Protein 4LGT (pdb70)

Secondary structure (DSSP, 8-state):
--EEHHHHHHHTTS--HHHHHHHHHTT-EEETTEE--TT-EE---TT--EEETTEE-----STTS---EEEEEPPTT-BS-S--TT---BTTTTSPP-SSS--EESS---TT--EEEEES-HHHHHHHHSGGG---EEEEEEEES---HHHHHHHHH-EEETTEEE--SEEEEEEEETTEEEEEEEESS--TTHHHHHHHHTT-EEEEEEEEEETTEEPPTTPPTT-EEE--HHHHHHHHHHTTPPPP--/--EEHHHHHHHTTSS-HHHHHHHHHTT-EEETTEEP-TT-EE---TT--EEETTEEE--------EEEEEPPTT-B-SS--TT---BSSSS----SS---EESS---TT--EEEEES-HHHHHHHHSGGG---EEEEEEEES---HHHHHHHHH-EEETTEEE--SEEEEEE--SSEEEEEEEESS--TTHHHHHHHHTT-EEEEEEEEEETTEEPPSSPPTT-EEE--HHHHHHHHHHTTPPP--

Structure (mmCIF, N/CA/C/O backbone):
data_4LGT
#
_entry.id   4LGT
#
_cell.length_a   80.940
_cell.length_b   42.200
_cell.length_c   169.430
_cell.angle_alpha   90.00
_cell.angle_beta   102.61
_cell.angle_gamma   90.00
#
_symmetry.space_group_name_H-M   'C 1 2 1'
#
loop_
_entity.id
_entity.type
_entity.pdbx_description
1 polymer 'Ribosomal large subunit pseudouridine synthase B'
2 polymer 'stem-loop of 23S rRNA'
3 water water
#
loop_
_atom_site.group_PDB
_atom_site.id
_atom_site.type_symbol
_atom_site.label_atom_id
_atom_site.label_alt_id
_atom_site.label_comp_id
_atom_site.label_asym_id
_atom_site.label_entity_id
_atom_site.label_seq_id
_atom_site.pdbx_PDB_ins_code
_atom_site.Cartn_x
_atom_site.Cartn_y
_atom_site.Cartn_z
_atom_site.occupancy
_atom_site.B_iso_or_equiv
_atom_site.auth_seq_id
_atom_site.auth_comp_id
_atom_site.auth_asym_id
_atom_site.auth_atom_id
_atom_site.pdbx_PDB_model_num
ATOM 1 N N . MET A 1 5 ? 17.126 -27.440 66.237 1.00 40.36 1 MET A N 1
ATOM 2 C CA . MET A 1 5 ? 15.892 -28.266 66.197 1.00 37.39 1 MET A CA 1
ATOM 3 C C . MET A 1 5 ? 15.185 -28.131 67.535 1.00 30.67 1 MET A C 1
ATOM 4 O O . MET A 1 5 ? 15.331 -28.964 68.420 1.00 34.35 1 MET A O 1
ATOM 8 N N . SER A 1 6 ? 14.422 -27.060 67.676 1.00 23.54 2 SER A N 1
ATOM 9 C CA . SER A 1 6 ? 13.856 -26.683 68.952 1.00 15.08 2 SER A CA 1
ATOM 10 C C . SER A 1 6 ? 12.642 -25.845 68.649 1.00 11.24 2 SER A C 1
ATOM 11 O O . SER A 1 6 ? 12.437 -25.406 67.509 1.00 11.93 2 SER A O 1
ATOM 19 N N . GLU A 1 7 ? 11.852 -25.614 69.680 1.00 10.02 3 GLU A N 1
ATOM 20 C CA . GLU A 1 7 ? 10.613 -24.868 69.581 1.00 8.83 3 GLU A CA 1
ATOM 21 C C . GLU A 1 7 ? 10.469 -23.925 70.752 1.00 8.24 3 GLU A C 1
ATOM 22 O O . GLU A 1 7 ? 10.864 -24.245 71.879 1.00 9.53 3 GLU A O 1
ATOM 34 N N . LYS A 1 8 ? 9.819 -22.794 70.514 1.00 8.49 4 LYS A N 1
ATOM 35 C CA . LYS A 1 8 ? 9.484 -21.892 71.603 1.00 9.34 4 LYS A CA 1
ATOM 36 C C . LYS A 1 8 ? 8.681 -22.660 72.659 1.00 7.31 4 LYS A C 1
ATOM 37 O O . LYS A 1 8 ? 7.764 -23.427 72.357 1.00 7.32 4 LYS A O 1
ATOM 56 N N . LEU A 1 9 ? 8.998 -22.406 73.928 1.00 6.97 5 LEU A N 1
ATOM 57 C CA . LEU A 1 9 ? 8.358 -23.075 75.046 1.00 8.53 5 LEU A CA 1
ATOM 58 C C . LEU A 1 9 ? 6.839 -22.960 75.018 1.00 8.22 5 LEU A C 1
ATOM 59 O O . LEU A 1 9 ? 6.133 -23.935 75.284 1.00 8.10 5 LEU A O 1
ATOM 75 N N . GLN A 1 10 ? 6.332 -21.790 74.635 1.00 6.53 6 GLN A N 1
ATOM 76 C CA . GLN A 1 10 ? 4.899 -21.593 74.651 1.00 6.29 6 GLN A CA 1
ATOM 77 C C . GLN A 1 10 ? 4.192 -22.398 73.570 1.00 8.20 6 GLN A C 1
ATOM 78 O O . GLN A 1 10 ? 3.027 -22.789 73.754 1.00 7.61 6 GLN A O 1
ATOM 92 N N . LYS A 1 11 ? 4.876 -22.650 72.463 1.00 7.90 7 LYS A N 1
ATOM 93 C CA . LYS A 1 11 ? 4.318 -23.526 71.427 1.00 8.01 7 LYS A CA 1
ATOM 94 C C . LYS A 1 11 ? 4.113 -24.929 71.961 1.00 6.76 7 LYS A C 1
ATOM 95 O O . LYS A 1 11 ? 3.067 -25.546 71.740 1.00 6.57 7 LYS A O 1
ATOM 114 N N . VAL A 1 12 ? 5.143 -25.454 72.614 1.00 6.30 8 VAL A N 1
ATOM 115 C CA . VAL A 1 12 ? 5.102 -26.806 73.170 1.00 7.62 8 VAL A CA 1
ATOM 116 C C . VAL A 1 12 ? 4.010 -26.976 74.225 1.00 6.58 8 VAL A C 1
ATOM 117 O O . VAL A 1 12 ? 3.291 -27.980 74.254 1.00 7.27 8 VAL A O 1
ATOM 130 N N . LEU A 1 13 ? 3.909 -26.003 75.123 1.00 6.24 9 LEU A N 1
ATOM 131 C CA . LEU A 1 13 ? 2.951 -26.107 76.222 1.00 6.63 9 LEU A CA 1
ATOM 132 C C . LEU A 1 13 ? 1.529 -25.892 75.736 1.00 7.29 9 LEU A C 1
ATOM 133 O O . LEU A 1 13 ? 0.606 -26.494 76.277 1.00 7.70 9 LEU A O 1
ATOM 149 N N . ALA A 1 14 ? 1.363 -25.093 74.682 1.00 5.93 10 ALA A N 1
ATOM 150 C CA . ALA A 1 14 ? 0.004 -24.882 74.135 1.00 6.36 10 ALA A CA 1
ATOM 151 C C . ALA A 1 14 ? -0.451 -26.182 73.475 1.00 7.39 10 ALA A C 1
ATOM 152 O O . ALA A 1 14 ? -1.595 -26.597 73.620 1.00 7.56 10 ALA A O 1
ATOM 159 N N . ARG A 1 15 ? 0.449 -26.833 72.762 1.00 7.98 11 ARG A N 1
ATOM 160 C CA . ARG A 1 15 ? 0.166 -28.107 72.119 1.00 8.19 11 ARG A CA 1
ATOM 161 C C . ARG A 1 15 ? -0.271 -29.176 73.124 1.00 7.99 11 ARG A C 1
ATOM 162 O O . ARG A 1 15 ? -1.134 -30.023 72.813 1.00 10.24 11 ARG A O 1
ATOM 183 N N . ALA A 1 16 ? 0.285 -29.099 74.337 1.00 8.62 12 ALA A N 1
ATOM 184 C CA . ALA A 1 16 ? 0.008 -30.026 75.424 1.00 10.44 12 ALA A CA 1
ATOM 185 C C . ALA A 1 16 ? -1.291 -29.740 76.151 1.00 11.04 12 ALA A C 1
ATOM 186 O O . ALA A 1 16 ? -1.659 -30.447 77.096 1.00 12.80 12 ALA A O 1
ATOM 193 N N . GLY A 1 17 ? -1.993 -28.695 75.719 1.00 10.34 13 GLY A N 1
ATOM 194 C CA . GLY A 1 17 ? -3.275 -28.358 76.299 1.00 10.26 13 GLY A CA 1
ATOM 195 C C . GLY A 1 17 ? -3.261 -27.479 77.541 1.00 8.60 13 GLY A C 1
ATOM 196 O O . GLY A 1 17 ? -4.253 -27.454 78.251 1.00 12.27 13 GLY A O 1
ATOM 200 N N . HIS A 1 18 ? -2.216 -26.691 77.737 1.00 7.13 14 HIS A N 1
ATOM 201 C CA . HIS A 1 18 ? -2.081 -25.843 78.912 1.00 7.64 14 HIS A CA 1
ATOM 202 C C . HIS A 1 18 ? -2.261 -24.367 78.679 1.00 10.09 14 HIS A C 1
ATOM 203 O O . HIS A 1 18 ? -1.796 -23.557 79.479 1.00 12.82 14 HIS A O 1
ATOM 218 N N . GLY A 1 19 ? -2.978 -24.015 77.625 1.00 8.99 15 GLY A N 1
ATOM 219 C CA . GLY A 1 19 ? -3.342 -22.643 77.367 1.00 8.74 15 GLY A CA 1
ATOM 220 C C . GLY A 1 19 ? -2.984 -22.234 75.957 1.00 7.12 15 GLY A C 1
ATOM 221 O O . GLY A 1 19 ? -2.420 -23.015 75.207 1.00 9.44 15 GLY A O 1
ATOM 225 N N . SER A 1 20 ? -3.303 -21.009 75.581 1.00 8.01 16 SER A N 1
ATOM 226 C CA . SER A 1 20 ? -2.853 -20.505 74.284 1.00 6.78 16 SER A CA 1
ATOM 227 C C . SER A 1 20 ? -1.376 -20.122 74.371 1.00 8.50 16 SER A C 1
ATOM 228 O O . SER A 1 20 ? -0.826 -19.986 75.455 1.00 7.43 16 SER A O 1
ATOM 236 N N . ARG A 1 21 ? -0.749 -19.927 73.235 1.00 6.31 17 ARG A N 1
ATOM 237 C CA . ARG A 1 21 ? 0.649 -19.514 73.212 1.00 5.80 17 ARG A CA 1
ATOM 238 C C . ARG A 1 21 ? 0.866 -18.262 73.996 1.00 8.23 17 ARG A C 1
ATOM 239 O O . ARG A 1 21 ? 1.769 -18.181 74.806 1.00 8.60 17 ARG A O 1
ATOM 260 N N . ARG A 1 22 ? 0.067 -17.255 73.725 1.00 6.26 18 ARG A N 1
ATOM 261 C CA . ARG A 1 22 ? 0.281 -15.970 74.355 1.00 6.73 18 ARG A CA 1
ATOM 262 C C . ARG A 1 22 ? -0.109 -15.982 75.822 1.00 7.81 18 ARG A C 1
ATOM 263 O O . ARG A 1 22 ? 0.484 -15.283 76.627 1.00 8.79 18 ARG A O 1
ATOM 284 N N . GLU A 1 23 ? -1.131 -16.742 76.173 1.00 8.09 19 GLU A N 1
ATOM 285 C CA . GLU A 1 23 ? -1.432 -16.951 77.577 1.00 7.37 19 GLU A CA 1
ATOM 286 C C . GLU A 1 23 ? -0.226 -17.577 78.287 1.00 8.18 19 GLU A C 1
ATOM 287 O O . GLU A 1 23 ? 0.155 -17.159 79.375 1.00 9.26 19 GLU A O 1
ATOM 299 N N . ILE A 1 24 ? 0.390 -18.567 77.662 1.00 8.79 20 ILE A N 1
ATOM 300 C CA . ILE A 1 24 ? 1.513 -19.244 78.275 1.00 7.72 20 ILE A CA 1
ATOM 301 C C . ILE A 1 24 ? 2.698 -18.305 78.388 1.00 8.44 20 ILE A C 1
ATOM 302 O O . ILE A 1 24 ? 3.408 -18.344 79.399 1.00 9.04 20 ILE A O 1
ATOM 318 N N . GLU A 1 25 ? 2.866 -17.411 77.416 1.00 8.68 21 GLU A N 1
ATOM 319 C CA . GLU A 1 25 ? 3.929 -16.432 77.511 1.00 6.84 21 GLU A CA 1
ATOM 320 C C . GLU A 1 25 ? 3.761 -15.634 78.794 1.00 8.72 21 GLU A C 1
ATOM 321 O O . GLU A 1 25 ? 4.764 -15.283 79.438 1.00 8.54 21 GLU A O 1
ATOM 333 N N . SER A 1 26 ? 2.524 -15.291 79.156 1.00 8.85 22 SER A N 1
ATOM 334 C CA . SER A 1 26 ? 2.354 -14.553 80.402 1.00 8.15 22 SER A CA 1
ATOM 335 C C . SER A 1 26 ? 2.838 -15.325 81.632 1.00 8.57 22 SER A C 1
ATOM 336 O O . SER A 1 26 ? 3.371 -14.747 82.595 1.00 9.10 22 SER A O 1
ATOM 344 N N . ILE A 1 27 ? 2.632 -16.626 81.619 1.00 7.62 23 ILE A N 1
ATOM 345 C CA . ILE A 1 27 ? 3.005 -17.484 82.719 1.00 7.29 23 ILE A CA 1
ATOM 346 C C . ILE A 1 27 ? 4.538 -17.616 82.763 1.00 7.29 23 ILE A C 1
ATOM 347 O O . ILE A 1 27 ? 5.151 -17.593 83.843 1.00 7.82 23 ILE A O 1
ATOM 363 N N . ILE A 1 28 ? 5.160 -17.738 81.599 1.00 6.47 24 ILE A N 1
ATOM 364 C CA . ILE A 1 28 ? 6.611 -17.740 81.510 1.00 6.96 24 ILE A CA 1
ATOM 365 C C . ILE A 1 28 ? 7.180 -16.419 82.038 1.00 8.97 24 ILE A C 1
ATOM 366 O O . ILE A 1 28 ? 8.149 -16.417 82.786 1.00 9.41 24 ILE A O 1
ATOM 382 N N . GLU A 1 29 ? 6.581 -15.313 81.627 1.00 9.62 25 GLU A N 1
ATOM 383 C CA . GLU A 1 29 ? 7.081 -13.995 82.006 1.00 10.97 25 GLU A CA 1
ATOM 384 C C . GLU A 1 29 ? 7.023 -13.808 83.512 1.00 11.75 25 GLU A C 1
ATOM 385 O O . GLU A 1 29 ? 7.826 -13.062 84.071 1.00 15.48 25 GLU A O 1
ATOM 397 N N . ALA A 1 30 ? 6.102 -14.512 84.169 1.00 9.84 26 ALA A N 1
ATOM 398 C CA . ALA A 1 30 ? 5.925 -14.442 85.623 1.00 9.26 26 ALA A CA 1
ATOM 399 C C . ALA A 1 30 ? 6.813 -15.406 86.389 1.00 11.76 26 ALA A C 1
ATOM 400 O O . ALA A 1 30 ? 6.694 -15.519 87.625 1.00 11.31 26 ALA A O 1
ATOM 407 N N . GLY A 1 31 ? 7.735 -16.053 85.690 1.00 9.81 27 GLY A N 1
ATOM 408 C CA . GLY A 1 31 ? 8.703 -16.918 86.352 1.00 10.76 27 GLY A CA 1
ATOM 409 C C . GLY A 1 31 ? 8.126 -18.225 86.864 1.00 9.89 27 GLY A C 1
ATOM 410 O O . GLY A 1 31 ? 8.676 -18.857 87.764 1.00 11.55 27 GLY A O 1
ATOM 414 N N . ARG A 1 32 ? 7.017 -18.664 86.288 1.00 8.85 28 ARG A N 1
ATOM 415 C CA . ARG A 1 32 ? 6.336 -19.866 86.749 1.00 8.58 28 ARG A CA 1
ATOM 416 C C . ARG A 1 32 ? 6.667 -21.137 86.013 1.00 8.95 28 ARG A C 1
ATOM 417 O O . ARG A 1 32 ? 6.169 -22.196 86.380 1.00 10.15 28 ARG A O 1
ATOM 438 N N . VAL A 1 33 ? 7.491 -21.050 84.981 1.00 8.41 29 VAL A N 1
ATOM 439 C CA . VAL A 1 33 ? 7.740 -22.204 84.143 1.00 7.81 29 VAL A CA 1
ATOM 440 C C . VAL A 1 33 ? 9.208 -22.541 84.208 1.00 7.63 29 VAL A C 1
ATOM 441 O O . VAL A 1 33 ? 10.047 -21.641 84.127 1.00 8.44 29 VAL A O 1
ATOM 454 N N . SER A 1 34 ? 9.516 -23.815 84.412 1.00 8.54 30 SER A N 1
ATOM 455 C CA . SER A 1 34 ? 10.906 -24.254 84.439 1.00 9.21 30 SER A CA 1
ATOM 456 C C . SER A 1 34 ? 11.172 -25.363 83.446 1.00 8.84 30 SER A C 1
ATOM 457 O O . SER A 1 34 ? 10.272 -26.115 83.068 1.00 8.39 30 SER A O 1
ATOM 465 N N . VAL A 1 35 ? 12.439 -25.480 83.058 1.00 8.82 31 VAL A N 1
ATOM 466 C CA . VAL A 1 35 ? 12.910 -26.559 82.216 1.00 8.87 31 VAL A CA 1
ATOM 467 C C . VAL A 1 35 ? 14.094 -27.176 82.920 1.00 9.25 31 VAL A C 1
ATOM 468 O O . VAL A 1 35 ? 15.049 -26.480 83.253 1.00 11.07 31 VAL A O 1
ATOM 481 N N . ASP A 1 36 ? 14.025 -28.471 83.176 1.00 11.04 32 ASP A N 1
ATOM 482 C CA A ASP A 1 36 ? 15.095 -29.166 83.896 0.65 13.32 32 ASP A CA 1
ATOM 483 C CA B ASP A 1 36 ? 15.117 -29.152 83.896 0.35 11.38 32 ASP A CA 1
ATOM 484 C C . ASP A 1 36 ? 15.463 -28.431 85.202 1.00 11.82 32 ASP A C 1
ATOM 485 O O . ASP A 1 36 ? 16.624 -28.348 85.600 1.00 13.95 32 ASP A O 1
ATOM 500 N N . GLY A 1 37 ? 14.445 -27.894 85.860 1.00 10.55 33 GLY A N 1
ATOM 501 C CA . GLY A 1 37 ? 14.596 -27.312 87.181 1.00 10.18 33 GLY A CA 1
ATOM 502 C C . GLY A 1 37 ? 15.079 -25.881 87.190 1.00 10.11 33 GLY A C 1
ATOM 503 O O . GLY A 1 37 ? 15.275 -25.306 88.249 1.00 13.90 33 GLY A O 1
ATOM 507 N N . LYS A 1 38 ? 15.242 -25.294 86.009 1.00 9.62 34 LYS A N 1
ATOM 508 C CA . LYS A 1 38 ? 15.701 -23.922 85.886 1.00 11.63 34 LYS A CA 1
ATOM 509 C C . LYS A 1 38 ? 14.582 -23.064 85.298 1.00 9.51 34 LYS A C 1
ATOM 510 O O . LYS A 1 38 ? 13.984 -23.415 84.288 1.00 10.89 34 LYS A O 1
ATOM 529 N N . ILE A 1 39 ? 14.323 -21.938 85.920 1.00 9.51 35 ILE A N 1
ATOM 530 C CA . ILE A 1 39 ? 13.274 -21.030 85.465 1.00 9.60 35 ILE A CA 1
ATOM 531 C C . ILE A 1 39 ? 13.574 -20.558 84.060 1.00 10.09 35 ILE A C 1
ATOM 532 O O . ILE A 1 39 ? 14.655 -20.047 83.776 1.00 13.10 35 ILE A O 1
ATOM 548 N N . ALA A 1 40 ? 12.608 -20.730 83.175 1.00 9.41 36 ALA A N 1
ATOM 549 C CA . ALA A 1 40 ? 12.689 -20.307 81.786 1.00 9.65 36 ALA A CA 1
ATOM 550 C C . ALA A 1 40 ? 12.338 -18.835 81.683 1.00 11.03 36 ALA A C 1
ATOM 551 O O . ALA A 1 40 ? 11.577 -18.292 82.502 1.00 11.27 36 ALA A O 1
ATOM 558 N N . LYS A 1 41 ? 12.872 -18.205 80.653 1.00 9.99 37 LYS A N 1
ATOM 559 C CA . LYS A 1 41 ? 12.545 -16.822 80.353 1.00 10.29 37 LYS A CA 1
ATOM 560 C C . LYS A 1 41 ? 11.816 -16.739 79.017 1.00 10.93 37 LYS A C 1
ATOM 561 O O . LYS A 1 41 ? 11.913 -17.626 78.195 1.00 11.35 37 LYS A O 1
ATOM 580 N N . LEU A 1 42 ? 11.125 -15.635 78.805 1.00 10.59 38 LEU A N 1
ATOM 581 C CA . LEU A 1 42 ? 10.385 -15.432 77.582 1.00 11.72 38 LEU A CA 1
ATOM 582 C C . LEU A 1 42 ? 11.338 -15.509 76.409 1.00 9.98 38 LEU A C 1
ATOM 583 O O . LEU A 1 42 ? 12.360 -14.806 76.385 1.00 11.40 38 LEU A O 1
ATOM 599 N N . GLY A 1 43 ? 10.984 -16.319 75.413 1.00 9.96 39 GLY A N 1
ATOM 600 C CA . GLY A 1 43 ? 11.833 -16.524 74.256 1.00 11.48 39 GLY A CA 1
ATOM 601 C C . GLY A 1 43 ? 12.575 -17.849 74.273 1.00 9.09 39 GLY A C 1
ATOM 602 O O . GLY A 1 43 ? 13.044 -18.296 73.250 1.00 10.24 39 GLY A O 1
ATOM 606 N N . ASP A 1 44 ? 12.707 -18.485 75.429 1.00 8.30 40 ASP A N 1
ATOM 607 C CA . ASP A 1 44 ? 13.388 -19.749 75.479 1.00 9.54 40 ASP A CA 1
ATOM 608 C C . ASP A 1 44 ? 12.753 -20.804 74.592 1.00 9.63 40 ASP A C 1
ATOM 609 O O . ASP A 1 44 ? 11.518 -20.870 74.448 1.00 10.16 40 ASP A O 1
ATOM 618 N N . ARG A 1 45 ? 13.610 -21.650 74.055 1.00 10.01 41 ARG A N 1
ATOM 619 C CA . ARG A 1 45 ? 13.211 -22.750 73.213 1.00 10.68 41 ARG A CA 1
ATOM 620 C C . ARG A 1 45 ? 13.636 -24.041 73.882 1.00 11.12 41 ARG A C 1
ATOM 621 O O . ARG A 1 45 ? 14.636 -24.069 74.635 1.00 12.72 41 ARG A O 1
ATOM 642 N N . VAL A 1 46 ? 12.931 -25.118 73.552 1.00 9.98 42 VAL A N 1
ATOM 643 C CA . VAL A 1 46 ? 13.266 -26.450 74.022 1.00 10.45 42 VAL A CA 1
ATOM 644 C C . VAL A 1 46 ? 13.144 -27.445 72.907 1.00 12.56 42 VAL A C 1
ATOM 645 O O . VAL A 1 46 ? 12.444 -27.227 71.922 1.00 12.37 42 VAL A O 1
ATOM 658 N N . GLU A 1 47 ? 13.818 -28.562 73.088 1.00 13.78 43 GLU A N 1
ATOM 659 C CA . GLU A 1 47 ? 13.740 -29.698 72.188 1.00 13.35 43 GLU A CA 1
ATOM 660 C C . GLU A 1 47 ? 13.106 -30.837 72.943 1.00 13.35 43 GLU A C 1
ATOM 661 O O . GLU A 1 47 ? 13.659 -31.349 73.916 1.00 13.14 43 GLU A O 1
ATOM 673 N N . VAL A 1 48 ? 11.876 -31.162 72.577 1.00 13.76 44 VAL A N 1
ATOM 674 C CA . VAL A 1 48 ? 11.158 -32.195 73.278 1.00 12.43 44 VAL A CA 1
ATOM 675 C C . VAL A 1 48 ? 11.825 -33.546 73.069 1.00 12.53 44 VAL A C 1
ATOM 676 O O . VAL A 1 48 ? 11.997 -33.988 71.934 1.00 15.90 44 VAL A O 1
ATOM 689 N N . THR A 1 49 ? 12.207 -34.159 74.188 1.00 13.58 45 THR A N 1
ATOM 690 C CA . THR A 1 49 ? 12.777 -35.500 74.242 1.00 15.13 45 THR A CA 1
ATOM 691 C C . THR A 1 49 ? 12.151 -36.217 75.430 1.00 17.42 45 THR A C 1
ATOM 692 O O . THR A 1 49 ? 11.556 -35.570 76.293 1.00 20.16 45 THR A O 1
ATOM 703 N N . PRO A 1 50 ? 12.290 -37.550 75.498 1.00 16.92 46 PRO A N 1
ATOM 704 C CA . PRO A 1 50 ? 11.550 -38.280 76.543 1.00 21.09 46 PRO A CA 1
ATOM 705 C C . PRO A 1 50 ? 11.819 -37.856 77.997 1.00 22.52 46 PRO A C 1
ATOM 706 O O . PRO A 1 50 ? 10.898 -37.905 78.820 1.00 28.78 46 PRO A O 1
ATOM 717 N N . GLY A 1 51 ? 13.036 -37.426 78.303 1.00 20.26 47 GLY A N 1
ATOM 718 C CA . GLY A 1 51 ? 13.403 -37.097 79.668 1.00 20.85 47 GLY A CA 1
ATOM 719 C C . GLY A 1 51 ? 13.324 -35.621 80.020 1.00 20.03 47 GLY A C 1
ATOM 720 O O . GLY A 1 51 ? 13.642 -35.238 81.149 1.00 21.80 47 GLY A O 1
ATOM 724 N N . LEU A 1 52 ? 12.918 -34.788 79.066 1.00 17.41 48 LEU A N 1
ATOM 725 C CA . LEU A 1 52 ? 12.820 -33.356 79.294 1.00 15.67 48 LEU A CA 1
ATOM 726 C C . LEU A 1 52 ? 11.768 -33.094 80.368 1.00 14.36 48 LEU A C 1
ATOM 727 O O . LEU A 1 52 ? 10.674 -33.643 80.302 1.00 16.03 48 LEU A O 1
ATOM 743 N N . LYS A 1 53 ? 12.102 -32.291 81.379 1.00 12.50 49 LYS A N 1
ATOM 744 C CA . LYS A 1 53 ? 11.169 -31.986 82.455 1.00 10.12 49 LYS A CA 1
ATOM 745 C C . LYS A 1 53 ? 10.750 -30.531 82.409 1.00 9.90 49 LYS A C 1
ATOM 746 O O . LYS A 1 53 ? 11.496 -29.669 82.824 1.00 9.76 49 LYS A O 1
ATOM 765 N N . ILE A 1 54 ? 9.568 -30.255 81.885 1.00 8.66 50 ILE A N 1
ATOM 766 C CA . ILE A 1 54 ? 8.987 -28.929 81.903 1.00 7.59 50 ILE A CA 1
ATOM 767 C C . ILE A 1 54 ? 7.939 -28.892 83.014 1.00 9.40 50 ILE A C 1
ATOM 768 O O . ILE A 1 54 ? 7.098 -29.803 83.104 1.00 8.19 50 ILE A O 1
ATOM 784 N N . ARG A 1 55 ? 8.011 -27.853 83.854 1.00 8.95 51 ARG A N 1
ATOM 785 C CA . ARG A 1 55 ? 7.102 -27.708 84.968 1.00 6.27 51 ARG A CA 1
ATOM 786 C C . ARG A 1 55 ? 6.447 -26.329 84.956 1.00 7.20 51 ARG A C 1
ATOM 787 O O . ARG A 1 55 ? 7.085 -25.331 84.645 1.00 9.40 51 ARG A O 1
ATOM 808 N N . ILE A 1 56 ? 5.201 -26.294 85.374 1.00 6.99 52 ILE A N 1
ATOM 809 C CA . ILE A 1 56 ? 4.499 -25.035 85.569 1.00 8.45 52 ILE A CA 1
ATOM 810 C C . ILE A 1 56 ? 4.107 -25.061 87.049 1.00 10.70 52 ILE A C 1
ATOM 811 O O . ILE A 1 56 ? 3.425 -26.000 87.517 1.00 9.48 52 ILE A O 1
ATOM 827 N N . ASP A 1 57 ? 4.543 -24.052 87.802 1.00 9.54 53 ASP A N 1
ATOM 828 C CA . ASP A 1 57 ? 4.311 -23.990 89.238 1.00 10.41 53 ASP A CA 1
ATOM 829 C C . ASP A 1 57 ? 4.757 -25.269 89.917 1.00 10.85 53 ASP A C 1
ATOM 830 O O . ASP A 1 57 ? 4.101 -25.747 90.852 1.00 14.04 53 ASP A O 1
ATOM 839 N N . GLY A 1 58 ? 5.873 -25.810 89.439 1.00 9.44 54 GLY A N 1
ATOM 840 C CA . GLY A 1 58 ? 6.408 -27.031 89.999 1.00 9.22 54 GLY A CA 1
ATOM 841 C C . GLY A 1 58 ? 5.795 -28.341 89.551 1.00 9.45 54 GLY A C 1
ATOM 842 O O . GLY A 1 58 ? 6.268 -29.425 89.903 1.00 11.13 54 GLY A O 1
ATOM 846 N N . HIS A 1 59 ? 4.717 -28.247 88.798 1.00 10.08 55 HIS A N 1
ATOM 847 C CA . HIS A 1 59 ? 4.008 -29.441 88.375 1.00 11.87 55 HIS A CA 1
ATOM 848 C C . HIS A 1 59 ? 4.491 -29.881 87.006 1.00 9.62 55 HIS A C 1
ATOM 849 O O . HIS A 1 59 ? 4.523 -29.084 86.055 1.00 9.44 55 HIS A O 1
ATOM 864 N N . LEU A 1 60 ? 4.856 -31.149 86.901 1.00 9.27 56 LEU A N 1
ATOM 865 C CA . LEU A 1 60 ? 5.308 -31.713 85.647 1.00 10.59 56 LEU A CA 1
ATOM 866 C C . LEU A 1 60 ? 4.239 -31.706 84.570 1.00 13.36 56 LEU A C 1
ATOM 867 O O . LEU A 1 60 ? 3.087 -32.007 84.855 1.00 12.23 56 LEU A O 1
ATOM 883 N N . ILE A 1 61 ? 4.634 -31.354 83.349 1.00 11.02 57 ILE A N 1
ATOM 884 C CA . ILE A 1 61 ? 3.744 -31.313 82.196 1.00 11.51 57 ILE A CA 1
ATOM 885 C C . ILE A 1 61 ? 4.190 -32.339 81.170 1.00 10.41 57 ILE A C 1
ATOM 886 O O . ILE A 1 61 ? 5.321 -32.317 80.705 1.00 12.67 57 ILE A O 1
ATOM 902 N N . SER A 1 62 ? 3.304 -33.255 80.823 1.00 11.66 58 SER A N 1
ATOM 903 C CA . SER A 1 62 ? 3.582 -34.234 79.791 1.00 12.79 58 SER A CA 1
ATOM 904 C C . SER A 1 62 ? 3.511 -33.569 78.422 1.00 11.52 58 SER A C 1
ATOM 905 O O . SER A 1 62 ? 2.527 -32.931 78.101 1.00 14.17 58 SER A O 1
ATOM 913 N N . VAL A 1 63 ? 4.577 -33.673 77.640 1.00 11.53 59 VAL A N 1
ATOM 914 C CA . VAL A 1 63 ? 4.628 -33.047 76.330 1.00 11.16 59 VAL A CA 1
ATOM 915 C C . VAL A 1 63 ? 5.009 -34.036 75.228 1.00 13.02 59 VAL A C 1
ATOM 916 O O . VAL A 1 63 ? 5.376 -35.170 75.508 1.00 16.75 59 VAL A O 1
ATOM 929 N N . ARG A 1 64 ? 4.858 -33.610 73.974 1.00 13.16 60 ARG A N 1
ATOM 930 C CA . ARG A 1 64 ? 5.099 -34.464 72.806 1.00 17.33 60 ARG A CA 1
ATOM 931 C C . ARG A 1 64 ? 5.864 -33.707 71.737 1.00 16.43 60 ARG A C 1
ATOM 932 O O . ARG A 1 64 ? 5.770 -32.472 71.656 1.00 17.25 60 ARG A O 1
ATOM 953 N N . GLU A 1 65 ? 6.571 -34.453 70.886 1.00 16.18 61 GLU A N 1
ATOM 954 C CA . GLU A 1 65 ? 7.175 -33.893 69.684 1.00 16.48 61 GLU A CA 1
ATOM 955 C C . GLU A 1 65 ? 6.111 -33.381 68.730 1.00 15.80 61 GLU A C 1
ATOM 956 O O . GLU A 1 65 ? 5.051 -33.979 68.587 1.00 17.83 61 GLU A O 1
ATOM 968 N N . SER A 1 66 ? 6.439 -32.305 68.040 1.00 17.68 62 SER A N 1
ATOM 969 C CA . SER A 1 66 ? 5.538 -31.621 67.129 1.00 17.34 62 SER A CA 1
ATOM 970 C C . SER A 1 66 ? 5.089 -32.545 66.002 1.00 18.21 62 SER A C 1
ATOM 971 O O . SER A 1 66 ? 3.895 -32.632 65.680 1.00 17.68 62 SER A O 1
ATOM 979 N N . ALA A 1 67 ? 6.024 -33.270 65.414 1.00 21.25 63 ALA A N 1
ATOM 980 C CA . ALA A 1 67 ? 5.663 -34.089 64.269 1.00 25.00 63 ALA A CA 1
ATOM 981 C C . ALA A 1 67 ? 4.859 -35.329 64.690 1.00 25.54 63 ALA A C 1
ATOM 982 O O . ALA A 1 67 ? 4.141 -35.902 63.886 1.00 33.09 63 ALA A O 1
ATOM 989 N N . GLU A 1 68 ? 4.962 -35.703 65.963 1.00 22.76 64 GLU A N 1
ATOM 990 C CA . GLU A 1 68 ? 4.282 -36.868 66.508 1.00 27.12 64 GLU A CA 1
ATOM 991 C C . GLU A 1 68 ? 3.022 -36.483 67.279 1.00 26.00 64 GLU A C 1
ATOM 992 O O . GLU A 1 68 ? 2.442 -37.312 67.983 1.00 26.52 64 GLU A O 1
ATOM 1004 N N . GLN A 1 69 ? 2.596 -35.227 67.176 1.00 20.89 65 GLN A N 1
ATOM 1005 C CA . GLN A 1 69 ? 1.483 -34.796 67.989 1.00 19.61 65 GLN A CA 1
ATOM 1006 C C . GLN A 1 69 ? 0.174 -35.388 67.472 1.00 17.43 65 GLN A C 1
ATOM 1007 O O . GLN A 1 69 ? 0.034 -35.714 66.294 1.00 18.59 65 GLN A O 1
ATOM 1021 N N . ILE A 1 70 ? -0.763 -35.519 68.391 1.00 19.76 66 ILE A N 1
ATOM 1022 C CA . ILE A 1 70 ? -2.137 -35.895 68.107 1.00 19.11 66 ILE A CA 1
ATOM 1023 C C . ILE A 1 70 ? -2.716 -35.000 67.030 1.00 15.89 66 ILE A C 1
ATOM 1024 O O . ILE A 1 70 ? -2.638 -33.772 67.154 1.00 16.39 66 ILE A O 1
ATOM 1040 N N . CYS A 1 71 ? -3.270 -35.591 65.969 1.00 14.84 67 CYS A N 1
ATOM 1041 C CA . CYS A 1 71 ? -3.883 -34.809 64.886 1.00 13.16 67 CYS A CA 1
ATOM 1042 C C . CYS A 1 71 ? -5.278 -35.319 64.634 1.00 11.03 67 CYS A C 1
ATOM 1043 O O . CYS A 1 71 ? -5.509 -36.202 63.795 1.00 17.59 67 CYS A O 1
ATOM 1051 N N . ARG A 1 72 ? -6.182 -34.769 65.409 1.00 12.77 68 ARG A N 1
ATOM 1052 C CA . ARG A 1 72 ? -7.588 -35.017 65.266 1.00 11.56 68 ARG A CA 1
ATOM 1053 C C . ARG A 1 72 ? -8.216 -33.819 64.586 1.00 9.49 68 ARG A C 1
ATOM 1054 O O . ARG A 1 72 ? -7.706 -32.710 64.707 1.00 9.53 68 ARG A O 1
ATOM 1075 N N . VAL A 1 73 ? -9.288 -34.059 63.842 1.00 9.49 69 VAL A N 1
ATOM 1076 C CA . VAL A 1 73 ? -10.005 -32.980 63.190 1.00 8.71 69 VAL A CA 1
ATOM 1077 C C . VAL A 1 73 ? -11.505 -33.188 63.407 1.00 9.59 69 VAL A C 1
ATOM 1078 O O . VAL A 1 73 ? -12.033 -34.291 63.234 1.00 9.85 69 VAL A O 1
ATOM 1091 N N . LEU A 1 74 ? -12.197 -32.107 63.767 1.00 9.81 70 LEU A N 1
ATOM 1092 C CA . LEU A 1 74 ? -13.655 -32.082 63.830 1.00 8.83 70 LEU A CA 1
ATOM 1093 C C . LEU A 1 74 ? -14.211 -31.203 62.741 1.00 8.42 70 LEU A C 1
ATOM 1094 O O . LEU A 1 74 ? -13.606 -30.200 62.370 1.00 9.68 70 LEU A O 1
ATOM 1110 N N . ALA A 1 75 ? -15.354 -31.630 62.199 1.00 8.22 71 ALA A N 1
ATOM 1111 C CA . ALA A 1 75 ? -16.180 -30.752 61.402 1.00 9.20 71 ALA A CA 1
ATOM 1112 C C . ALA A 1 75 ? -17.327 -30.265 62.262 1.00 9.41 71 ALA A C 1
ATOM 1113 O O . ALA A 1 75 ? -18.072 -31.071 62.835 1.00 10.33 71 ALA A O 1
ATOM 1120 N N . TYR A 1 76 ? -17.495 -28.958 62.313 1.00 9.65 72 TYR A N 1
ATOM 1121 C CA . TYR A 1 76 ? -18.542 -28.349 63.113 1.00 9.35 72 TYR A CA 1
ATOM 1122 C C . TYR A 1 76 ? -19.443 -27.522 62.213 1.00 8.93 72 TYR A C 1
ATOM 1123 O O . TYR A 1 76 ? -18.981 -26.748 61.385 1.00 9.29 72 TYR A O 1
ATOM 1141 N N . TYR A 1 77 ? -20.754 -27.715 62.358 1.00 10.06 73 TYR A N 1
ATOM 1142 C CA . TYR A 1 77 ? -21.725 -26.859 61.668 1.00 9.40 73 TYR A CA 1
ATOM 1143 C C . TYR A 1 77 ? -21.979 -25.673 62.598 1.00 10.95 73 TYR A C 1
ATOM 1144 O O . TYR A 1 77 ? -22.840 -25.723 63.493 1.00 11.99 73 TYR A O 1
ATOM 1162 N N . LYS A 1 78 ? -21.145 -24.646 62.472 1.00 10.92 74 LYS A N 1
ATOM 1163 C CA A LYS A 1 78 ? -21.237 -23.505 63.347 0.67 12.24 74 LYS A CA 1
ATOM 1164 C CA B LYS A 1 78 ? -21.242 -23.491 63.362 0.33 13.57 74 LYS A CA 1
ATOM 1165 C C . LYS A 1 78 ? -22.566 -22.795 63.174 1.00 12.21 74 LYS A C 1
ATOM 1166 O O . LYS A 1 78 ? -22.905 -22.397 62.071 1.00 14.25 74 LYS A O 1
ATOM 1201 N N . PRO A 1 79 ? -23.302 -22.602 64.274 1.00 13.81 75 PRO A N 1
ATOM 1202 C CA . PRO A 1 79 ? -24.585 -21.918 64.256 1.00 15.90 75 PRO A CA 1
ATOM 1203 C C . PRO A 1 79 ? -24.413 -20.409 64.458 1.00 13.89 75 PRO A C 1
ATOM 1204 O O . PRO A 1 79 ? -23.411 -19.923 65.028 1.00 15.75 75 PRO A O 1
ATOM 1215 N N . GLU A 1 80 ? -25.396 -19.649 63.998 1.00 15.51 76 GLU A N 1
ATOM 1216 C CA . GLU A 1 80 ? -25.465 -18.256 64.365 1.00 17.29 76 GLU A CA 1
ATOM 1217 C C . GLU A 1 80 ? -25.459 -18.140 65.892 1.00 18.22 76 GLU A C 1
ATOM 1218 O O . GLU A 1 80 ? -25.933 -19.023 66.581 1.00 17.22 76 GLU A O 1
ATOM 1230 N N . GLY A 1 81 ? -24.881 -17.068 66.417 1.00 17.08 77 GLY A N 1
ATOM 1231 C CA . GLY A 1 81 ? -24.938 -16.773 67.840 1.00 16.72 77 GLY A CA 1
ATOM 1232 C C . GLY A 1 81 ? -23.735 -17.200 68.675 1.00 15.47 77 GLY A C 1
ATOM 1233 O O . GLY A 1 81 ? -23.679 -16.902 69.875 1.00 15.91 77 GLY A O 1
ATOM 1237 N N . GLU A 1 82 ? -22.772 -17.893 68.064 1.00 16.19 78 GLU A N 1
ATOM 1238 C CA . GLU A 1 82 ? -21.521 -18.258 68.740 1.00 12.95 78 GLU A CA 1
ATOM 1239 C C . GLU A 1 82 ? -20.345 -17.505 68.121 1.00 11.77 78 GLU A C 1
ATOM 1240 O O . GLU A 1 82 ? -20.252 -17.368 66.896 1.00 13.33 78 GLU A O 1
ATOM 1252 N N . LEU A 1 83 ? -19.440 -17.053 68.990 1.00 10.74 79 LEU A N 1
ATOM 1253 C CA . LEU A 1 83 ? -18.196 -16.391 68.617 1.00 13.23 79 LEU A CA 1
ATOM 1254 C C . LEU A 1 83 ? -17.061 -17.382 68.446 1.00 11.80 79 LEU A C 1
ATOM 1255 O O . LEU A 1 83 ? -16.950 -18.321 69.221 1.00 12.38 79 LEU A O 1
ATOM 1271 N N . CYS A 1 84 ? -16.174 -17.114 67.499 1.00 11.11 80 CYS A N 1
ATOM 1272 C CA A CYS A 1 84 ? -14.959 -17.886 67.328 0.71 9.78 80 CYS A CA 1
ATOM 1273 C CA B CYS A 1 84 ? -14.967 -17.906 67.358 0.29 11.70 80 CYS A CA 1
ATOM 1274 C C . CYS A 1 84 ? -13.866 -17.272 68.197 1.00 11.86 80 CYS A C 1
ATOM 1275 O O . CYS A 1 84 ? -12.948 -16.634 67.686 1.00 12.93 80 CYS A O 1
ATOM 1290 N N . THR A 1 85 ? -14.005 -17.451 69.504 1.00 10.62 81 THR A N 1
ATOM 1291 C CA . THR A 1 85 ? -13.004 -17.014 70.460 1.00 9.20 81 THR A CA 1
ATOM 1292 C C . THR A 1 85 ? -12.985 -17.961 71.649 1.00 10.24 81 THR A C 1
ATOM 1293 O O . THR A 1 85 ? -14.004 -18.586 71.975 1.00 11.22 81 THR A O 1
ATOM 1304 N N . ARG A 1 86 ? -11.808 -18.116 72.262 1.00 9.73 82 ARG A N 1
ATOM 1305 C CA . ARG A 1 86 ? -11.671 -18.867 73.506 1.00 10.13 82 ARG A CA 1
ATOM 1306 C C . ARG A 1 86 ? -11.897 -18.024 74.733 1.00 12.56 82 ARG A C 1
ATOM 1307 O O . ARG A 1 86 ? -11.965 -18.551 75.837 1.00 17.25 82 ARG A O 1
ATOM 1328 N N . ASN A 1 87 ? -11.971 -16.719 74.587 1.00 13.09 83 ASN A N 1
ATOM 1329 C CA . ASN A 1 87 ? -12.176 -15.894 75.755 1.00 14.29 83 ASN A CA 1
ATOM 1330 C C . ASN A 1 87 ? -12.822 -14.612 75.310 1.00 14.25 83 ASN A C 1
ATOM 1331 O O . ASN A 1 87 ? -12.181 -13.717 74.750 1.00 14.96 83 ASN A O 1
ATOM 1342 N N . ASP A 1 88 ? -14.132 -14.575 75.483 1.00 14.16 84 ASP A N 1
ATOM 1343 C CA . ASP A 1 88 ? -14.899 -13.411 75.132 1.00 13.76 84 ASP A CA 1
ATOM 1344 C C . ASP A 1 88 ? -14.989 -12.515 76.345 1.00 14.92 84 ASP A C 1
ATOM 1345 O O . ASP A 1 88 ? -15.450 -12.964 77.391 1.00 16.72 84 ASP A O 1
ATOM 1354 N N . PRO A 1 89 ? -14.528 -11.254 76.223 1.00 14.43 85 PRO A N 1
ATOM 1355 C CA . PRO A 1 89 ? -14.603 -10.368 77.386 1.00 17.19 85 PRO A CA 1
ATOM 1356 C C . PRO A 1 89 ? -16.011 -10.264 77.944 1.00 21.39 85 PRO A C 1
ATOM 1357 O O . PRO A 1 89 ? -16.161 -10.170 79.159 1.00 24.14 85 PRO A O 1
ATOM 1368 N N . GLU A 1 90 ? -17.020 -10.315 77.080 1.00 21.11 86 GLU A N 1
ATOM 1369 C CA . GLU A 1 90 ? -18.405 -10.195 77.510 1.00 22.88 86 GLU A CA 1
ATOM 1370 C C . GLU A 1 90 ? -19.044 -11.516 77.934 1.00 22.08 86 GLU A C 1
ATOM 1371 O O . GLU A 1 90 ? -20.181 -11.514 78.397 1.00 27.00 86 GLU A O 1
ATOM 1383 N N . GLY A 1 91 ? -18.345 -12.637 77.772 1.00 22.89 87 GLY A N 1
ATOM 1384 C CA . GLY A 1 91 ? -18.871 -13.913 78.228 1.00 22.99 87 GLY A CA 1
ATOM 1385 C C . GLY A 1 91 ? -19.979 -14.476 77.347 1.00 21.78 87 GLY A C 1
ATOM 1386 O O . GLY A 1 91 ? -20.831 -15.249 77.805 1.00 23.12 87 GLY A O 1
ATOM 1390 N N . ARG A 1 92 ? -19.986 -14.115 76.071 1.00 17.67 88 ARG A N 1
ATOM 1391 C CA . ARG A 1 92 ? -21.057 -14.582 75.186 1.00 16.79 88 ARG A CA 1
ATOM 1392 C C . ARG A 1 92 ? -20.706 -15.979 74.688 1.00 14.64 88 ARG A C 1
ATOM 1393 O O . ARG A 1 92 ? -19.566 -16.402 74.794 1.00 14.78 88 ARG A O 1
ATOM 1414 N N . PRO A 1 93 ? -21.684 -16.694 74.123 1.00 13.57 89 PRO A N 1
ATOM 1415 C CA . PRO A 1 93 ? -21.426 -18.071 73.704 1.00 14.66 89 PRO A CA 1
ATOM 1416 C C . PRO A 1 93 ? -20.316 -18.174 72.673 1.00 12.76 89 PRO A C 1
ATOM 1417 O O . PRO A 1 93 ? -20.146 -17.297 71.830 1.00 12.47 89 PRO A O 1
ATOM 1428 N N . THR A 1 94 ? -19.560 -19.259 72.756 1.00 11.55 90 THR A N 1
ATOM 1429 C CA . THR A 1 94 ? -18.471 -19.497 71.811 1.00 12.89 90 THR A CA 1
ATOM 1430 C C . THR A 1 94 ? -18.607 -20.865 71.120 1.00 10.86 90 THR A C 1
ATOM 1431 O O . THR A 1 94 ? -19.298 -21.765 71.602 1.00 10.04 90 THR A O 1
ATOM 1442 N N . VAL A 1 95 ? -17.910 -20.997 69.991 1.00 10.69 91 VAL A N 1
ATOM 1443 C CA . VAL A 1 95 ? -17.923 -22.222 69.218 1.00 10.84 91 VAL A CA 1
ATOM 1444 C C . VAL A 1 95 ? -17.259 -23.388 69.980 1.00 9.59 91 VAL A C 1
ATOM 1445 O O . VAL A 1 95 ? -17.390 -24.537 69.571 1.00 9.18 91 VAL A O 1
ATOM 1458 N N . PHE A 1 96 ? -16.549 -23.080 71.068 1.00 8.86 92 PHE A N 1
ATOM 1459 C CA . PHE A 1 96 ? -15.892 -24.130 71.846 1.00 9.59 92 PHE A CA 1
ATOM 1460 C C . PHE A 1 96 ? -16.767 -24.758 72.897 1.00 7.92 92 PHE A C 1
ATOM 1461 O O . PHE A 1 96 ? -16.405 -25.778 73.494 1.00 10.42 92 PHE A O 1
ATOM 1478 N N . ASP A 1 97 ? -17.950 -24.184 73.121 1.00 9.29 93 ASP A N 1
ATOM 1479 C CA . ASP A 1 97 ? -18.753 -24.473 74.295 1.00 10.85 93 ASP A CA 1
ATOM 1480 C C . ASP A 1 97 ? -19.165 -25.946 74.396 1.00 10.22 93 ASP A C 1
ATOM 1481 O O . ASP A 1 97 ? -19.181 -26.496 75.491 1.00 13.29 93 ASP A O 1
ATOM 1490 N N . ARG A 1 98 ? -19.443 -26.602 73.273 1.00 10.26 94 ARG A N 1
ATOM 1491 C CA . ARG A 1 98 ? -19.947 -27.991 73.330 1.00 10.84 94 ARG A CA 1
ATOM 1492 C C . ARG A 1 98 ? -18.987 -28.987 72.713 1.00 10.26 94 ARG A C 1
ATOM 1493 O O . ARG A 1 98 ? -19.330 -30.149 72.531 1.00 12.99 94 ARG A O 1
ATOM 1514 N N . LEU A 1 99 ? -17.790 -28.556 72.359 1.00 10.24 95 LEU A N 1
ATOM 1515 C CA . LEU A 1 99 ? -16.853 -29.480 71.753 1.00 9.81 95 LEU A CA 1
ATOM 1516 C C . LEU A 1 99 ? -16.444 -30.523 72.775 1.00 9.69 95 LEU A C 1
ATOM 1517 O O . LEU A 1 99 ? -16.398 -30.245 73.981 1.00 12.12 95 LEU A O 1
ATOM 1533 N N . PRO A 1 100 ? -16.054 -31.710 72.308 1.00 10.42 96 PRO A N 1
ATOM 1534 C CA . PRO A 1 100 ? -15.693 -32.738 73.272 1.00 11.45 96 PRO A CA 1
ATOM 1535 C C . PRO A 1 100 ? -14.459 -32.340 74.067 1.00 12.58 96 PRO A C 1
ATOM 1536 O O . PRO A 1 100 ? -13.527 -31.711 73.538 1.00 12.58 96 PRO A O 1
ATOM 1547 N N . LYS A 1 101 ? -14.472 -32.690 75.353 1.00 13.75 97 LYS A N 1
ATOM 1548 C CA . LYS A 1 101 ? -13.339 -32.435 76.234 1.00 14.63 97 LYS A CA 1
ATOM 1549 C C . LYS A 1 101 ? -12.123 -33.220 75.805 1.00 12.72 97 LYS A C 1
ATOM 1550 O O . LYS A 1 101 ? -12.210 -34.400 75.457 1.00 15.31 97 LYS A O 1
ATOM 1556 N N . LEU A 1 102 ? -10.979 -32.551 75.846 1.00 12.61 98 LEU A N 1
ATOM 1557 C CA . LEU A 1 102 ? -9.693 -33.138 75.482 1.00 12.90 98 LEU A CA 1
ATOM 1558 C C . LEU A 1 102 ? -8.723 -32.880 76.607 1.00 12.65 98 LEU A C 1
ATOM 1559 O O . LEU A 1 102 ? -8.716 -31.804 77.217 1.00 14.90 98 LEU A O 1
ATOM 1575 N N . ARG A 1 103 ? -7.871 -33.861 76.843 1.00 13.07 99 ARG A N 1
ATOM 1576 C CA . ARG A 1 103 ? -6.738 -33.683 77.734 1.00 14.00 99 ARG A CA 1
ATOM 1577 C C . ARG A 1 103 ? -5.469 -33.960 76.944 1.00 11.61 99 ARG A C 1
ATOM 1578 O O . ARG A 1 103 ? -5.468 -34.812 76.054 1.00 13.78 99 ARG A O 1
ATOM 1599 N N . GLY A 1 104 ? -4.396 -33.232 77.240 1.00 11.03 100 GLY A N 1
ATOM 1600 C CA . GLY A 1 104 ? -3.140 -33.466 76.554 1.00 11.59 100 GLY A CA 1
ATOM 1601 C C . GLY A 1 104 ? -3.072 -32.869 75.164 1.00 10.81 100 GLY A C 1
ATOM 1602 O O . GLY A 1 104 ? -2.120 -33.131 74.411 1.00 12.54 100 GLY A O 1
ATOM 1606 N N . ALA A 1 105 ? -4.083 -32.057 74.829 1.00 8.84 101 ALA A N 1
ATOM 1607 C CA . ALA A 1 105 ? -4.245 -31.451 73.516 1.00 9.01 101 ALA A CA 1
ATOM 1608 C C . ALA A 1 105 ? -5.391 -30.458 73.638 1.00 8.13 101 ALA A C 1
ATOM 1609 O O . ALA A 1 105 ? -6.024 -30.376 74.682 1.00 9.96 101 ALA A O 1
ATOM 1616 N N . ARG A 1 106 ? -5.602 -29.672 72.582 1.00 8.44 102 ARG A N 1
ATOM 1617 C CA . ARG A 1 106 ? -6.746 -28.763 72.533 1.00 7.66 102 ARG A CA 1
ATOM 1618 C C . ARG A 1 106 ? -7.235 -28.604 71.112 1.00 6.52 102 ARG A C 1
ATOM 1619 O O . ARG A 1 106 ? -6.505 -28.796 70.161 1.00 7.34 102 ARG A O 1
ATOM 1640 N N . TRP A 1 107 ? -8.508 -28.228 70.987 1.00 7.07 103 TRP A N 1
ATOM 1641 C CA . TRP A 1 107 ? -9.059 -27.877 69.705 1.00 6.74 103 TRP A CA 1
ATOM 1642 C C . TRP A 1 107 ? -8.655 -26.472 69.310 1.00 6.70 103 TRP A C 1
ATOM 1643 O O . TRP A 1 107 ? -8.814 -25.529 70.074 1.00 8.67 103 TRP A O 1
ATOM 1664 N N . ILE A 1 108 ? -8.158 -26.367 68.089 1.00 7.01 104 ILE A N 1
ATOM 1665 C CA . ILE A 1 108 ? -7.795 -25.114 67.452 1.00 6.46 104 ILE A CA 1
ATOM 1666 C C . ILE A 1 108 ? -8.798 -24.852 66.329 1.00 7.61 104 ILE A C 1
ATOM 1667 O O . ILE A 1 108 ? -8.990 -25.700 65.452 1.00 8.31 104 ILE A O 1
ATOM 1683 N N . ALA A 1 109 ? -9.372 -23.669 66.299 1.00 7.38 105 ALA A N 1
ATOM 1684 C CA . ALA A 1 109 ? -10.270 -23.323 65.200 1.00 8.27 105 ALA A CA 1
ATOM 1685 C C . ALA A 1 109 ? -9.454 -23.061 63.942 1.00 7.84 105 ALA A C 1
ATOM 1686 O O . ALA A 1 109 ? -8.453 -22.347 63.970 1.00 8.67 105 ALA A O 1
ATOM 1693 N N . VAL A 1 110 ? -9.900 -23.606 62.823 1.00 7.59 106 VAL A N 1
ATOM 1694 C CA . VAL A 1 110 ? -9.269 -23.316 61.545 1.00 8.75 106 VAL A CA 1
ATOM 1695 C C . VAL A 1 110 ? -10.000 -22.108 60.975 1.00 7.61 106 VAL A C 1
ATOM 1696 O O . VAL A 1 110 ? -11.059 -22.214 60.321 1.00 8.58 106 VAL A O 1
ATOM 1709 N N . GLY A 1 111 ? -9.445 -20.932 61.251 1.00 8.65 107 GLY A N 1
ATOM 1710 C CA . GLY A 1 111 ? -10.077 -19.679 60.866 1.00 9.78 107 GLY A CA 1
ATOM 1711 C C . GLY A 1 111 ? -11.216 -19.289 61.816 1.00 10.29 107 GLY A C 1
ATOM 1712 O O . GLY A 1 111 ? -11.356 -19.809 62.918 1.00 11.01 107 GLY A O 1
ATOM 1716 N N . ARG A 1 112 ? -12.041 -18.349 61.372 1.00 11.31 108 ARG A N 1
ATOM 1717 C CA . ARG A 1 112 ? -13.161 -17.869 62.155 1.00 9.75 108 ARG A CA 1
ATOM 1718 C C . ARG A 1 112 ? -14.352 -17.703 61.219 1.00 12.98 108 ARG A C 1
ATOM 1719 O O . ARG A 1 112 ? -14.201 -17.630 60.013 1.00 24.84 108 ARG A O 1
ATOM 1740 N N . LEU A 1 113 ? -15.534 -17.641 61.776 1.00 10.70 109 LEU A N 1
ATOM 1741 C CA . LEU A 1 113 ? -16.745 -17.211 61.073 1.00 11.43 109 LEU A CA 1
ATOM 1742 C C . LEU A 1 113 ? -17.316 -16.069 61.884 1.00 10.61 109 LEU A C 1
ATOM 1743 O O . LEU A 1 113 ? -17.155 -16.021 63.101 1.00 10.79 109 LEU A O 1
ATOM 1759 N N . ASP A 1 114 ? -18.038 -15.171 61.227 1.00 10.41 110 ASP A N 1
ATOM 1760 C CA . ASP A 1 114 ? -18.776 -14.129 61.916 1.00 10.99 110 ASP A CA 1
ATOM 1761 C C . ASP A 1 114 ? -19.845 -14.731 62.813 1.00 11.32 110 ASP A C 1
ATOM 1762 O O . ASP A 1 114 ? -20.353 -15.818 62.564 1.00 12.83 110 ASP A O 1
ATOM 1771 N N . VAL A 1 115 ? -20.191 -14.040 63.878 1.00 12.91 111 VAL A N 1
ATOM 1772 C CA . VAL A 1 115 ? -21.152 -14.615 64.805 1.00 13.54 111 VAL A CA 1
ATOM 1773 C C . VAL A 1 115 ? -22.472 -14.982 64.128 1.00 15.13 111 VAL A C 1
ATOM 1774 O O . VAL A 1 115 ? -23.081 -16.025 64.418 1.00 19.47 111 VAL A O 1
ATOM 1787 N N . ASN A 1 116 ? -22.893 -14.140 63.193 1.00 17.86 112 ASN A N 1
ATOM 1788 C CA . ASN A 1 116 ? -24.208 -14.285 62.574 1.00 21.95 112 ASN A CA 1
ATOM 1789 C C . ASN A 1 116 ? -24.181 -15.163 61.330 1.00 22.68 112 ASN A C 1
ATOM 1790 O O . ASN A 1 116 ? -25.196 -15.308 60.649 1.00 24.49 112 ASN A O 1
ATOM 1801 N N . THR A 1 117 ? -23.025 -15.764 61.044 1.00 18.85 113 THR A N 1
ATOM 1802 C CA . THR A 1 117 ? -22.867 -16.602 59.866 1.00 18.76 113 THR A CA 1
ATOM 1803 C C . THR A 1 117 ? -22.783 -18.061 60.263 1.00 17.89 113 THR A C 1
ATOM 1804 O O . THR A 1 117 ? -22.079 -18.418 61.195 1.00 17.33 113 THR A O 1
ATOM 1843 N N . GLY A 1 119 ? -22.217 -22.274 59.193 1.00 14.01 115 GLY A N 1
ATOM 1844 C CA . GLY A 1 119 ? -21.522 -23.127 58.253 1.00 16.64 115 GLY A CA 1
ATOM 1845 C C . GLY A 1 119 ? -20.311 -23.828 58.827 1.00 11.58 115 GLY A C 1
ATOM 1846 O O . GLY A 1 119 ? -20.079 -23.819 60.040 1.00 12.25 115 GLY A O 1
ATOM 1850 N N . LEU A 1 120 ? -19.563 -24.477 57.944 1.00 11.54 116 LEU A N 1
ATOM 1851 C CA . LEU A 1 120 ? -18.501 -25.387 58.350 1.00 9.81 116 LEU A CA 1
ATOM 1852 C C . LEU A 1 120 ? -17.350 -24.641 58.996 1.00 9.30 116 LEU A C 1
ATOM 1853 O O . LEU A 1 120 ? -16.810 -23.696 58.437 1.00 10.86 116 LEU A O 1
ATOM 1869 N N . LEU A 1 121 ? -16.982 -25.116 60.168 1.00 9.12 117 LEU A N 1
ATOM 1870 C CA . LEU A 1 121 ? -15.758 -24.685 60.844 1.00 8.94 117 LEU A CA 1
ATOM 1871 C C . LEU A 1 121 ? -15.029 -25.939 61.230 1.00 8.49 117 LEU A C 1
ATOM 1872 O O . LEU A 1 121 ? -15.584 -26.779 61.942 1.00 9.57 117 LEU A O 1
ATOM 1888 N N . LEU A 1 122 ? -13.799 -26.085 60.747 1.00 7.32 118 LEU A N 1
ATOM 1889 C CA . LEU A 1 122 ? -12.968 -27.200 61.151 1.00 8.32 118 LEU A CA 1
ATOM 1890 C C . LEU A 1 122 ? -12.250 -26.838 62.447 1.00 7.21 118 LEU A C 1
ATOM 1891 O O . LEU A 1 122 ? -11.893 -25.674 62.636 1.00 8.61 118 LEU A O 1
ATOM 1907 N N . PHE A 1 123 ? -12.031 -27.836 63.299 1.00 7.48 119 PHE A N 1
ATOM 1908 C CA . PHE A 1 123 ? -11.140 -27.722 64.442 1.00 8.97 119 PHE A CA 1
ATOM 1909 C C . PHE A 1 123 ? -10.077 -28.823 64.357 1.00 6.82 119 PHE A C 1
ATOM 1910 O O . PHE A 1 123 ? -10.361 -29.923 63.887 1.00 8.40 119 PHE A O 1
ATOM 1927 N N . THR A 1 124 ? -8.868 -28.550 64.825 1.00 7.47 120 THR A N 1
ATOM 1928 C CA . THR A 1 124 ? -7.879 -29.602 64.850 1.00 7.75 120 THR A CA 1
ATOM 1929 C C . THR A 1 124 ? -7.007 -29.443 66.081 1.00 7.70 120 THR A C 1
ATOM 1930 O O . THR A 1 124 ? -6.866 -28.333 66.610 1.00 9.10 120 THR A O 1
ATOM 1941 N N . THR A 1 125 ? -6.425 -30.550 66.532 1.00 7.03 121 THR A N 1
ATOM 1942 C CA . THR A 1 125 ? -5.429 -30.499 67.616 1.00 7.73 121 THR A CA 1
ATOM 1943 C C . THR A 1 125 ? -4.037 -30.117 67.144 1.00 9.10 121 THR A C 1
ATOM 1944 O O . THR A 1 125 ? -3.171 -29.834 67.955 1.00 10.86 121 THR A O 1
ATOM 1955 N N . ASP A 1 126 ? -3.865 -30.046 65.831 1.00 8.87 122 ASP A N 1
ATOM 1956 C CA . ASP A 1 126 ? -2.553 -29.878 65.210 1.00 8.18 122 ASP A CA 1
ATOM 1957 C C . ASP A 1 126 ? -2.398 -28.466 64.640 1.00 8.92 122 ASP A C 1
ATOM 1958 O O . ASP A 1 126 ? -2.976 -28.129 63.601 1.00 8.16 122 ASP A O 1
ATOM 1967 N N . GLY A 1 127 ? -1.608 -27.627 65.309 1.00 7.81 123 GLY A N 1
ATOM 1968 C CA . GLY A 1 127 ? -1.547 -26.230 64.946 1.00 8.67 123 GLY A CA 1
ATOM 1969 C C . GLY A 1 127 ? -0.794 -25.961 63.662 1.00 8.08 123 GLY A C 1
ATOM 1970 O O . GLY A 1 127 ? -1.006 -24.914 63.034 1.00 7.78 123 GLY A O 1
ATOM 1974 N N . GLU A 1 128 ? 0.059 -26.894 63.247 1.00 7.32 124 GLU A N 1
ATOM 1975 C CA . GLU A 1 128 ? 0.695 -26.757 61.958 1.00 9.26 124 GLU A CA 1
ATOM 1976 C C . GLU A 1 128 ? -0.332 -26.958 60.838 1.00 9.22 124 GLU A C 1
ATOM 1977 O O . GLU A 1 128 ? -0.369 -26.185 59.869 1.00 8.95 124 GLU A O 1
ATOM 1989 N N . LEU A 1 129 ? -1.173 -27.976 60.972 1.00 9.11 125 LEU A N 1
ATOM 1990 C CA . LEU A 1 129 ? -2.254 -28.172 60.028 1.00 8.07 125 LEU A CA 1
ATOM 1991 C C . LEU A 1 129 ? -3.160 -26.928 60.022 1.00 7.99 125 LEU A C 1
ATOM 1992 O O . LEU A 1 129 ? -3.552 -26.436 58.964 1.00 8.87 125 LEU A O 1
ATOM 2008 N N . ALA A 1 130 ? -3.473 -26.408 61.204 1.00 7.21 126 ALA A N 1
ATOM 2009 C CA . ALA A 1 130 ? -4.373 -25.258 61.275 1.00 8.54 126 ALA A CA 1
ATOM 2010 C C . ALA A 1 130 ? -3.810 -24.053 60.519 1.00 7.87 126 ALA A C 1
ATOM 2011 O O . ALA A 1 130 ? -4.503 -23.412 59.717 1.00 8.68 126 ALA A O 1
ATOM 2018 N N . ASN A 1 131 ? -2.537 -23.748 60.743 1.00 7.74 127 ASN A N 1
ATOM 2019 C CA . ASN A 1 131 ? -1.981 -22.582 60.081 1.00 7.97 127 ASN A CA 1
ATOM 2020 C C . ASN A 1 131 ? -1.862 -22.805 58.580 1.00 8.43 127 ASN A C 1
ATOM 2021 O O . ASN A 1 131 ? -2.097 -21.895 57.772 1.00 9.16 127 ASN A O 1
ATOM 2032 N N . ARG A 1 132 ? -1.474 -24.011 58.187 1.00 8.14 128 ARG A N 1
ATOM 2033 C CA . ARG A 1 132 ? -1.346 -24.258 56.764 1.00 9.47 128 ARG A CA 1
ATOM 2034 C C . ARG A 1 132 ? -2.675 -24.131 56.054 1.00 10.93 128 ARG A C 1
ATOM 2035 O O . ARG A 1 132 ? -2.727 -23.699 54.910 1.00 11.59 128 ARG A O 1
ATOM 2056 N N . LEU A 1 133 ? -3.746 -24.515 56.721 1.00 8.29 129 LEU A N 1
ATOM 2057 C CA . LEU A 1 133 ? -5.065 -24.387 56.108 1.00 8.59 129 LEU A CA 1
ATOM 2058 C C . LEU A 1 133 ? -5.521 -22.919 56.028 1.00 8.79 129 LEU A C 1
ATOM 2059 O O . LEU A 1 133 ? -6.134 -22.506 55.029 1.00 11.54 129 LEU A O 1
ATOM 2075 N N . MET A 1 134 ? -5.225 -22.138 57.067 1.00 8.54 130 MET A N 1
ATOM 2076 C CA . MET A 1 134 ? -5.661 -20.745 57.172 1.00 10.02 130 MET A CA 1
ATOM 2077 C C . MET A 1 134 ? -4.878 -19.779 56.325 1.00 9.48 130 MET A C 1
ATOM 2078 O O . MET A 1 134 ? -5.407 -18.829 55.750 1.00 10.24 130 MET A O 1
ATOM 2092 N N . HIS A 1 135 ? -3.575 -19.959 56.292 1.00 9.48 131 HIS A N 1
ATOM 2093 C CA . HIS A 1 135 ? -2.729 -18.931 55.708 1.00 11.47 131 HIS A CA 1
ATOM 2094 C C . HIS A 1 135 ? -2.837 -18.912 54.180 1.00 11.20 131 HIS A C 1
ATOM 2095 O O . HIS A 1 135 ? -2.724 -19.944 53.528 1.00 12.01 131 HIS A O 1
ATOM 2110 N N . PRO A 1 136 ? -3.079 -17.736 53.609 1.00 10.58 132 PRO A N 1
ATOM 2111 C CA . PRO A 1 136 ? -3.384 -17.772 52.174 1.00 11.26 132 PRO A CA 1
ATOM 2112 C C . PRO A 1 136 ? -2.251 -18.154 51.248 1.00 12.23 132 PRO A C 1
ATOM 2113 O O . PRO A 1 136 ? -2.547 -18.375 50.093 1.00 14.18 132 PRO A O 1
ATOM 2124 N N . SER A 1 137 ? -1.019 -18.291 51.737 1.00 13.36 133 SER A N 1
ATOM 2125 C CA . SER A 1 137 ? 0.082 -18.763 50.914 1.00 14.69 133 SER A CA 1
ATOM 2126 C C . SER A 1 137 ? -0.239 -20.108 50.249 1.00 15.25 133 SER A C 1
ATOM 2127 O O . SER A 1 137 ? 0.212 -20.370 49.144 1.00 19.40 133 SER A O 1
ATOM 2135 N N . ARG A 1 138 ? -1.004 -20.967 50.917 1.00 13.42 134 ARG A N 1
ATOM 2136 C CA . ARG A 1 138 ? -1.307 -22.259 50.339 1.00 15.86 134 ARG A CA 1
ATOM 2137 C C . ARG A 1 138 ? -2.628 -22.282 49.604 1.00 16.80 134 ARG A C 1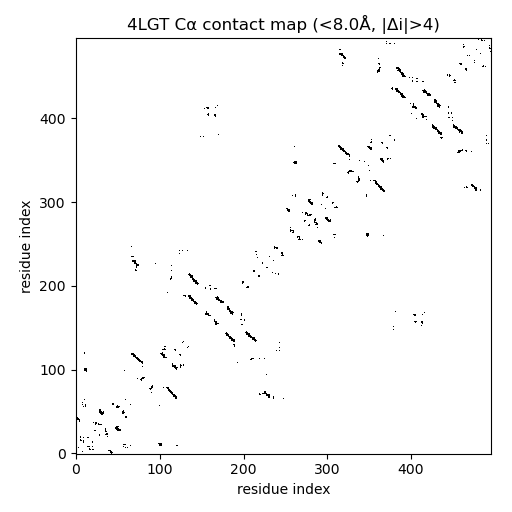
ATOM 2138 O O . ARG A 1 138 ? -3.032 -23.323 49.073 1.00 18.49 134 ARG A O 1
ATOM 2159 N N . GLU A 1 139 ? -3.300 -21.135 49.601 1.00 15.74 135 GLU A N 1
ATOM 2160 C CA . GLU A 1 139 ? -4.478 -20.897 48.750 1.00 16.71 135 GLU A CA 1
ATOM 2161 C C . GLU A 1 139 ? -5.571 -21.974 48.906 1.00 16.23 135 GLU A C 1
ATOM 2162 O O . GLU A 1 139 ? -6.209 -22.386 47.946 1.00 15.79 135 GLU A O 1
ATOM 2174 N N . VAL A 1 140 ? -5.836 -22.392 50.143 1.00 15.16 136 VAL A N 1
ATOM 2175 C CA . VAL A 1 140 ? -6.867 -23.387 50.399 1.00 12.12 136 VAL A CA 1
ATOM 2176 C C . VAL A 1 140 ? -8.234 -22.793 50.121 1.00 11.50 136 VAL A C 1
ATOM 2177 O O . VAL A 1 140 ? -8.510 -21.654 50.458 1.00 11.38 136 VAL A O 1
ATOM 2190 N N . GLU A 1 141 ? -9.084 -23.569 49.453 1.00 11.87 137 GLU A N 1
ATOM 2191 C CA . GLU A 1 141 ? -10.401 -23.059 49.097 1.00 12.11 137 GLU A CA 1
ATOM 2192 C C . GLU A 1 141 ? -11.383 -23.022 50.257 1.00 12.04 137 GLU A C 1
ATOM 2193 O O . GLU A 1 141 ? -11.493 -23.977 51.012 1.00 13.71 137 GLU A O 1
ATOM 2205 N N . ARG A 1 142 ? -12.093 -21.902 50.360 1.00 11.11 138 ARG A N 1
ATOM 2206 C CA . ARG A 1 142 ? -13.277 -21.786 51.212 1.00 11.94 138 ARG A CA 1
ATOM 2207 C C . ARG A 1 142 ? -14.449 -21.588 50.275 1.00 11.42 138 ARG A C 1
ATOM 2208 O O . ARG A 1 142 ? -14.406 -20.700 49.426 1.00 12.33 138 ARG A O 1
ATOM 2229 N N . GLU A 1 143 ? -15.468 -22.422 50.408 1.00 11.33 139 GLU A N 1
ATOM 2230 C CA . GLU A 1 143 ? -16.643 -22.347 49.540 1.00 11.75 139 GLU A CA 1
ATOM 2231 C C . GLU A 1 143 ? -17.856 -21.899 50.356 1.00 10.29 139 GLU A C 1
ATOM 2232 O O . GLU A 1 143 ? -18.105 -22.425 51.447 1.00 11.14 139 GLU A O 1
ATOM 2244 N N . TYR A 1 144 ? -18.556 -20.904 49.835 1.00 11.05 140 TYR A N 1
ATOM 2245 C CA . TYR A 1 144 ? -19.789 -20.434 50.426 1.00 11.06 140 TYR A CA 1
ATOM 2246 C C . TYR A 1 144 ? -20.967 -20.576 49.466 1.00 11.83 140 TYR A C 1
ATOM 2247 O O . TYR A 1 144 ? -20.818 -20.321 48.268 1.00 12.36 140 TYR A O 1
ATOM 2264 N N . ALA A 1 145 ? -22.115 -20.954 50.026 1.00 12.62 141 ALA A N 1
ATOM 2265 C CA . ALA A 1 145 ? -23.409 -20.763 49.385 1.00 14.62 141 ALA A CA 1
ATOM 2266 C C . ALA A 1 145 ? -23.899 -19.383 49.782 1.00 16.97 141 ALA A C 1
ATOM 2267 O O . ALA A 1 145 ? -23.952 -19.056 50.964 1.00 15.86 141 ALA A O 1
ATOM 2274 N N . VAL A 1 146 ? -24.254 -18.568 48.787 1.00 15.68 142 VAL A N 1
ATOM 2275 C CA . VAL A 1 146 ? -24.635 -17.185 49.020 1.00 17.64 142 VAL A CA 1
ATOM 2276 C C . VAL A 1 146 ? -25.948 -16.928 48.346 1.00 20.98 142 VAL A C 1
ATOM 2277 O O . VAL A 1 146 ? -26.081 -17.173 47.144 1.00 20.31 142 VAL A O 1
ATOM 2290 N N . ARG A 1 147 ? -26.918 -16.437 49.113 1.00 22.33 143 ARG A N 1
ATOM 2291 C CA . ARG A 1 147 ? -28.160 -15.956 48.536 1.00 24.93 143 ARG A CA 1
ATOM 2292 C C . ARG A 1 147 ? -28.079 -14.441 48.427 1.00 26.00 143 ARG A C 1
ATOM 2293 O O . ARG A 1 147 ? -27.788 -13.744 49.398 1.00 29.53 143 ARG A O 1
ATOM 2314 N N . VAL A 1 148 ? -28.323 -13.925 47.236 1.00 27.18 144 VAL A N 1
ATOM 2315 C CA . VAL A 1 148 ? -28.132 -12.500 47.007 1.00 28.56 144 VAL A CA 1
ATOM 2316 C C . VAL A 1 148 ? -29.399 -11.884 46.449 1.00 32.90 144 VAL A C 1
ATOM 2317 O O . VAL A 1 148 ? -30.244 -12.593 45.905 1.00 30.79 144 VAL A O 1
ATOM 2330 N N . PHE A 1 149 ? -29.543 -10.569 46.613 1.00 34.94 145 PHE A N 1
ATOM 2331 C CA . PHE A 1 149 ? -30.523 -9.819 45.824 1.00 37.54 145 PHE A CA 1
ATOM 2332 C C . PHE A 1 149 ? -29.871 -8.649 45.077 1.00 36.92 145 PHE A C 1
ATOM 2333 O O . PHE A 1 149 ? -29.085 -7.869 45.629 1.00 34.64 145 PHE A O 1
ATOM 2350 N N . GLY A 1 150 ? -30.165 -8.572 43.790 1.00 36.85 146 GLY A N 1
ATOM 2351 C CA . GLY A 1 150 ? -29.557 -7.564 42.948 1.00 36.87 146 GLY A CA 1
ATOM 2352 C C . GLY A 1 150 ? -29.337 -8.079 41.548 1.00 39.01 146 GLY A C 1
ATOM 2353 O O . GLY A 1 150 ? -29.294 -9.285 41.310 1.00 40.13 146 GLY A O 1
ATOM 2357 N N . GLN A 1 151 ? -29.203 -7.149 40.616 1.00 39.38 147 GLN A N 1
ATOM 2358 C CA . GLN A 1 151 ? -28.953 -7.490 39.230 1.00 39.39 147 GLN A CA 1
ATOM 2359 C C . GLN A 1 151 ? -27.595 -8.174 39.143 1.00 37.36 147 GLN A C 1
ATOM 2360 O O . GLN A 1 151 ? -26.617 -7.707 39.725 1.00 35.83 147 GLN A O 1
ATOM 2374 N N . VAL A 1 152 ? -27.557 -9.314 38.461 1.00 34.54 148 VAL A N 1
ATOM 2375 C CA . VAL A 1 152 ? -26.320 -10.024 38.195 1.00 31.08 148 VAL A CA 1
ATOM 2376 C C . VAL A 1 152 ? -26.356 -10.474 36.749 1.00 30.25 148 VAL A C 1
ATOM 2377 O O . VAL A 1 152 ? -27.340 -11.035 36.291 1.00 29.52 148 VAL A O 1
ATOM 2390 N N . ASP A 1 153 ? -25.286 -10.202 36.019 1.00 30.52 149 ASP A N 1
ATOM 2391 C CA . ASP A 1 153 ? -25.147 -10.727 34.680 1.00 32.05 149 ASP A CA 1
ATOM 2392 C C . ASP A 1 153 ? -23.722 -11.200 34.547 1.00 31.40 149 ASP A C 1
ATOM 2393 O O . ASP A 1 153 ? -22.915 -11.056 35.473 1.00 28.61 149 ASP A O 1
ATOM 2402 N N . ASP A 1 154 ? -23.415 -11.796 33.409 1.00 31.07 150 ASP A N 1
ATOM 2403 C CA . ASP A 1 154 ? -22.103 -12.375 33.219 1.00 30.42 150 ASP A CA 1
ATOM 2404 C C . ASP A 1 154 ? -20.997 -11.331 33.336 1.00 26.77 150 ASP A C 1
ATOM 2405 O O . ASP A 1 154 ? -19.901 -11.645 33.774 1.00 26.70 150 ASP A O 1
ATOM 2414 N N . ALA A 1 155 ? -21.282 -10.091 32.960 1.00 26.70 151 ALA A N 1
ATOM 2415 C CA . ALA A 1 155 ? -20.292 -9.032 33.101 1.00 25.31 151 ALA A CA 1
ATOM 2416 C C . ALA A 1 155 ? -19.946 -8.835 34.569 1.00 25.07 151 ALA A C 1
ATOM 2417 O O . ALA A 1 155 ? -18.788 -8.614 34.911 1.00 23.05 151 ALA A O 1
ATOM 2424 N N . LYS A 1 156 ? -20.948 -8.926 35.430 1.00 24.54 152 LYS A N 1
ATOM 2425 C CA . LYS A 1 156 ? -20.717 -8.795 36.862 1.00 23.99 152 LYS A CA 1
ATOM 2426 C C . LYS A 1 156 ? -19.889 -9.946 37.407 1.00 22.22 152 LYS A C 1
ATOM 2427 O O . LYS A 1 156 ? -18.994 -9.746 38.218 1.00 20.34 152 LYS A O 1
ATOM 2446 N N . LEU A 1 157 ? -20.221 -11.156 36.976 1.00 20.30 153 LEU A N 1
ATOM 2447 C CA . LEU A 1 157 ? -19.469 -12.327 37.366 1.00 17.82 153 LEU A CA 1
ATOM 2448 C C . LEU A 1 157 ? -18.044 -12.208 36.857 1.00 17.64 153 LEU A C 1
ATOM 2449 O O . LEU A 1 157 ? -17.116 -12.569 37.559 1.00 17.23 153 LEU A O 1
ATOM 2465 N N . ARG A 1 158 ? -17.874 -11.691 35.639 1.00 18.73 154 ARG A N 1
ATOM 2466 C CA . ARG A 1 158 ? -16.542 -11.429 35.110 1.00 21.21 154 ARG A CA 1
ATOM 2467 C C . ARG A 1 158 ? -15.796 -10.451 36.016 1.00 18.98 154 ARG A C 1
ATOM 2468 O O . ARG A 1 158 ? -14.658 -10.699 36.377 1.00 20.04 154 ARG A O 1
ATOM 2489 N N . ASP A 1 159 ? -16.444 -9.356 36.411 1.00 19.20 155 ASP A N 1
ATOM 2490 C CA . ASP A 1 159 ? -15.770 -8.372 37.231 1.00 18.32 155 ASP A CA 1
ATOM 2491 C C . ASP A 1 159 ? -15.328 -8.983 38.562 1.00 16.86 155 ASP A C 1
ATOM 2492 O O . ASP A 1 159 ? -14.216 -8.723 39.031 1.00 18.39 155 ASP A O 1
ATOM 2501 N N . LEU A 1 160 ? -16.194 -9.790 39.165 1.00 15.39 156 LEU A N 1
ATOM 2502 C CA . LEU A 1 160 ? -15.873 -10.411 40.453 1.00 15.59 156 LEU A CA 1
ATOM 2503 C C . LEU A 1 160 ? -14.727 -11.421 40.355 1.00 15.39 156 LEU A C 1
ATOM 2504 O O . LEU A 1 160 ? -14.036 -11.684 41.330 1.00 16.80 156 LEU A O 1
ATOM 2520 N N . SER A 1 161 ? -14.551 -12.000 39.179 1.00 15.56 157 SER A N 1
ATOM 2521 C CA A SER A 1 161 ? -13.513 -12.994 38.947 0.24 16.98 157 SER A CA 1
ATOM 2522 C CA B SER A 1 161 ? -13.512 -12.993 38.957 0.76 16.41 157 SER A CA 1
ATOM 2523 C C . SER A 1 161 ? -12.154 -12.361 38.640 1.00 16.58 157 SER A C 1
ATOM 2524 O O . SER A 1 161 ? -11.111 -12.959 38.896 1.00 19.16 157 SER A O 1
ATOM 2539 N N . ARG A 1 162 ? -12.152 -11.156 38.087 1.00 15.14 158 ARG A N 1
ATOM 2540 C CA A ARG A 1 162 ? -10.914 -10.542 37.619 0.48 16.24 158 ARG A CA 1
ATOM 2541 C CA B ARG A 1 162 ? -10.916 -10.539 37.599 0.52 16.49 158 ARG A CA 1
ATOM 2542 C C . ARG A 1 162 ? -10.286 -9.582 38.608 1.00 17.85 158 ARG A C 1
ATOM 2543 O O . ARG A 1 162 ? -9.122 -9.209 38.459 1.00 19.33 158 ARG A O 1
ATOM 2579 N N . GLY A 1 163 ? -11.062 -9.176 39.607 1.00 18.16 159 GLY A N 1
ATOM 2580 C CA . GLY A 1 163 ? -10.582 -8.309 40.663 1.00 19.50 159 GLY A CA 1
ATOM 2581 C C . GLY A 1 163 ? -11.325 -7.002 40.767 1.00 21.00 159 GLY A C 1
ATOM 2582 O O . GLY A 1 163 ? -11.323 -6.202 39.830 1.00 23.60 159 GLY A O 1
ATOM 2586 N N . VAL A 1 164 ? -11.926 -6.773 41.930 1.00 19.21 160 VAL A N 1
ATOM 2587 C CA . VAL A 1 164 ? -12.536 -5.489 42.237 1.00 19.87 160 VAL A CA 1
ATOM 2588 C C . VAL A 1 164 ? -11.886 -4.845 43.450 1.00 19.05 160 VAL A C 1
ATOM 2589 O O . VAL A 1 164 ? -11.289 -5.512 44.306 1.00 21.43 160 VAL A O 1
ATOM 2602 N N . GLN A 1 165 ? -12.036 -3.536 43.545 1.00 19.93 161 GLN A N 1
ATOM 2603 C CA . GLN A 1 165 ? -11.444 -2.808 44.645 1.00 21.46 161 GLN A CA 1
ATOM 2604 C C . GLN A 1 165 ? -12.363 -2.813 45.844 1.00 23.17 161 GLN A C 1
ATOM 2605 O O . GLN A 1 165 ? -13.477 -2.275 45.782 1.00 23.58 161 GLN A O 1
ATOM 2619 N N . LEU A 1 166 ? -11.894 -3.402 46.941 1.00 21.39 162 LEU A N 1
ATOM 2620 C CA . LEU A 1 166 ? -12.570 -3.279 48.226 1.00 20.98 162 LEU A CA 1
ATOM 2621 C C . LEU A 1 166 ? -11.892 -2.176 49.024 1.00 23.93 162 LEU A C 1
ATOM 2622 O O . LEU A 1 166 ? -10.818 -1.669 48.655 1.00 24.04 162 LEU A O 1
ATOM 2638 N N . GLU A 1 167 ? -12.513 -1.841 50.143 1.00 26.00 163 GLU A N 1
ATOM 2639 C CA . GLU A 1 167 ? -12.015 -0.797 51.000 1.00 28.31 163 GLU A CA 1
ATOM 2640 C C . GLU A 1 167 ? -10.606 -1.137 51.467 1.00 27.11 163 GLU A C 1
ATOM 2641 O O . GLU A 1 167 ? -9.766 -0.251 51.632 1.00 28.04 163 GLU A O 1
ATOM 2653 N N . ASP A 1 168 ? -10.346 -2.431 51.662 1.00 24.04 164 ASP A N 1
ATOM 2654 C CA . ASP A 1 168 ? -9.039 -2.889 52.127 1.00 24.55 164 ASP A CA 1
ATOM 2655 C C . ASP A 1 168 ? -8.148 -3.454 51.022 1.00 26.35 164 ASP A C 1
ATOM 2656 O O . ASP A 1 168 ? -7.165 -4.148 51.300 1.00 29.13 164 ASP A O 1
ATOM 2665 N N . GLY A 1 169 ? -8.480 -3.144 49.777 1.00 25.26 165 GLY A N 1
ATOM 2666 C CA . GLY A 1 169 ? -7.637 -3.512 48.658 1.00 24.64 165 GLY A CA 1
ATOM 2667 C C . GLY A 1 169 ? -8.350 -4.384 47.654 1.00 21.40 165 GLY A C 1
ATOM 2668 O O . GLY A 1 169 ? -9.507 -4.747 47.852 1.00 19.81 165 GLY A O 1
ATOM 2672 N N . PRO A 1 170 ? -7.652 -4.736 46.563 1.00 20.81 166 PRO A N 1
ATOM 2673 C CA . PRO A 1 170 ? -8.259 -5.617 45.561 1.00 17.89 166 PRO A CA 1
ATOM 2674 C C . PRO A 1 170 ? -8.639 -6.983 46.126 1.00 16.85 166 PRO A C 1
ATOM 2675 O O . PRO A 1 170 ? -8.023 -7.493 47.070 1.00 17.31 166 PRO A O 1
ATOM 2686 N N . ALA A 1 171 ? -9.666 -7.572 45.527 1.00 15.40 167 ALA A N 1
ATOM 2687 C CA . ALA A 1 171 ? -10.126 -8.918 45.862 1.00 15.20 167 ALA A CA 1
ATOM 2688 C C . ALA A 1 171 ? -10.857 -9.506 44.683 1.00 13.72 167 ALA A C 1
ATOM 2689 O O . ALA A 1 171 ? -11.383 -8.771 43.856 1.00 14.09 167 ALA A O 1
ATOM 2696 N N . ALA A 1 172 ? -10.946 -10.834 44.662 1.00 15.04 168 ALA A N 1
ATOM 2697 C CA . ALA A 1 172 ? -11.609 -11.568 43.578 1.00 13.13 168 ALA A CA 1
ATOM 2698 C C . ALA A 1 172 ? -12.115 -12.896 44.114 1.00 13.76 168 ALA A C 1
ATOM 2699 O O . ALA A 1 172 ? -11.475 -13.503 44.984 1.00 16.19 168 ALA A O 1
ATOM 2706 N N . PHE A 1 173 ? -13.267 -13.343 43.610 1.00 13.69 169 PHE A N 1
ATOM 2707 C CA . PHE A 1 173 ? -13.683 -14.731 43.820 1.00 12.60 169 PHE A CA 1
ATOM 2708 C C . PHE A 1 173 ? -12.877 -15.622 42.895 1.00 12.38 169 PHE A C 1
ATOM 2709 O O . PHE A 1 173 ? -12.668 -15.278 41.715 1.00 14.72 169 PHE A O 1
ATOM 2726 N N . LYS A 1 174 ? -12.467 -16.778 43.393 1.00 12.06 170 LYS A N 1
ATOM 2727 C CA . LYS A 1 174 ? -11.731 -17.762 42.604 1.00 12.71 170 LYS A CA 1
ATOM 2728 C C . LYS A 1 174 ? -12.631 -18.507 41.642 1.00 14.09 170 LYS A C 1
ATOM 2729 O O . LYS A 1 174 ? -12.277 -18.727 40.483 1.00 19.22 170 LYS A O 1
ATOM 2748 N N . THR A 1 175 ? -13.801 -18.877 42.130 1.00 13.39 171 THR A N 1
ATOM 2749 C CA . THR A 1 175 ? -14.863 -19.444 41.280 1.00 13.83 171 THR A CA 1
ATOM 2750 C C . THR A 1 175 ? -16.228 -18.889 41.683 1.00 14.00 171 THR A C 1
ATOM 2751 O O . THR A 1 175 ? -16.428 -18.498 42.835 1.00 12.46 171 THR A O 1
ATOM 2762 N N . ILE A 1 176 ? -17.159 -18.841 40.734 1.00 14.48 172 ILE A N 1
ATOM 2763 C CA . ILE A 1 176 ? -18.531 -18.431 41.006 1.00 16.47 172 ILE A CA 1
ATOM 2764 C C . ILE A 1 176 ? -19.434 -19.260 40.140 1.00 18.62 172 ILE A C 1
ATOM 2765 O O . ILE A 1 176 ? -19.273 -19.267 38.924 1.00 22.38 172 ILE A O 1
ATOM 2781 N N . LYS A 1 177 ? -20.389 -19.951 40.757 1.00 17.23 173 LYS A N 1
ATOM 2782 C CA . LYS A 1 177 ? -21.292 -20.833 40.021 1.00 19.41 173 LYS A CA 1
ATOM 2783 C C . LYS A 1 177 ? -22.718 -20.561 40.446 1.00 19.66 173 LYS A C 1
ATOM 2784 O O . LYS A 1 177 ? -23.007 -20.592 41.632 1.00 21.88 173 LYS A O 1
ATOM 2790 N N . PHE A 1 178 ? -23.619 -20.315 39.486 1.00 23.57 174 PHE A N 1
ATOM 2791 C CA . PHE A 1 178 ? -25.031 -20.173 39.794 1.00 24.64 174 PHE A CA 1
ATOM 2792 C C . PHE A 1 178 ? -25.570 -21.513 40.284 1.00 27.49 174 PHE A C 1
ATOM 2793 O O . PHE A 1 178 ? -25.313 -22.548 39.671 1.00 26.29 174 PHE A O 1
ATOM 2810 N N . SER A 1 179 ? -26.287 -21.508 41.406 1.00 27.90 175 SER A N 1
ATOM 2811 C CA . SER A 1 179 ? -26.764 -22.755 42.000 1.00 29.61 175 SER A CA 1
ATOM 2812 C C . SER A 1 179 ? -28.291 -22.826 42.120 1.00 32.68 175 SER A C 1
ATOM 2813 O O . SER A 1 179 ? -28.845 -23.845 42.540 1.00 37.06 175 SER A O 1
ATOM 2821 N N . GLY A 1 180 ? -28.980 -21.758 41.748 1.00 30.48 176 GLY A N 1
ATOM 2822 C CA . GLY A 1 180 ? -30.430 -21.827 41.680 1.00 33.84 176 GLY A CA 1
ATOM 2823 C C . GLY A 1 180 ? -31.132 -20.551 42.069 1.00 36.48 176 GLY A C 1
ATOM 2824 O O . GLY A 1 180 ? -30.589 -19.725 42.790 1.00 36.82 176 GLY A O 1
ATOM 2828 N N . GLY A 1 181 ? -32.363 -20.394 41.585 1.00 42.33 177 GLY A N 1
ATOM 2829 C CA . GLY A 1 181 ? -33.180 -19.260 41.966 1.00 45.71 177 GLY A CA 1
ATOM 2830 C C . GLY A 1 181 ? -34.013 -19.583 43.193 1.00 52.21 177 GLY A C 1
ATOM 2831 O O . GLY A 1 181 ? -34.202 -20.751 43.533 1.00 54.02 177 GLY A O 1
ATOM 2835 N N . GLU A 1 182 ? -34.483 -18.542 43.875 1.00 56.51 178 GLU A N 1
ATOM 2836 C CA . GLU A 1 182 ? -35.552 -18.676 44.864 1.00 58.83 178 GLU A CA 1
ATO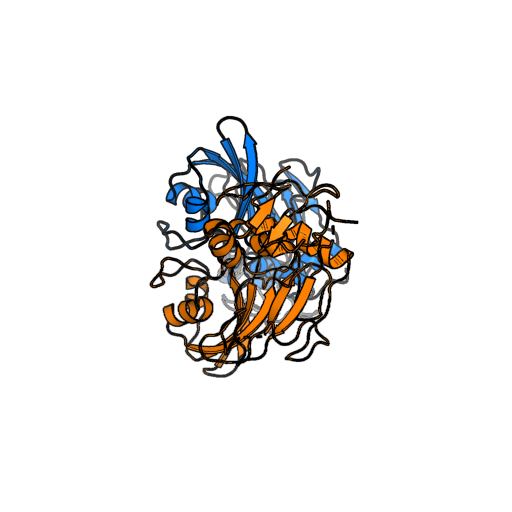M 2837 C C . GLU A 1 182 ? -36.193 -17.307 45.122 1.00 58.67 178 GLU A C 1
ATOM 2838 O O . GLU A 1 182 ? -35.542 -16.386 45.608 1.00 58.21 178 GLU A O 1
ATOM 2850 N N . GLY A 1 183 ? -37.467 -17.173 44.770 1.00 59.45 179 GLY A N 1
ATOM 2851 C CA . GLY A 1 183 ? -38.176 -15.911 44.927 1.00 60.57 179 GLY A CA 1
ATOM 2852 C C . GLY A 1 183 ? -37.541 -14.778 44.134 1.00 60.31 179 GLY A C 1
ATOM 2853 O O . GLY A 1 183 ? -37.239 -14.928 42.944 1.00 59.59 179 GLY A O 1
ATOM 2857 N N . ILE A 1 184 ? -37.354 -13.635 44.795 1.00 59.93 180 ILE A N 1
ATOM 2858 C CA . ILE A 1 184 ? -36.567 -12.534 44.230 1.00 57.86 180 ILE A CA 1
ATOM 2859 C C . ILE A 1 184 ? -35.127 -12.692 44.687 1.00 54.56 180 ILE A C 1
ATOM 2860 O O . ILE A 1 184 ? -34.493 -11.749 45.156 1.00 56.05 180 ILE A O 1
ATOM 2876 N N . ASN A 1 185 ? -34.610 -13.900 44.567 1.00 49.68 181 ASN A N 1
ATOM 2877 C CA . ASN A 1 185 ? -33.260 -14.150 45.019 1.00 47.36 181 ASN A CA 1
ATOM 2878 C C . ASN A 1 185 ? -32.606 -15.229 44.173 1.00 44.93 181 ASN A C 1
ATOM 2879 O O . ASN A 1 185 ? -33.282 -16.033 43.530 1.00 47.00 181 ASN A O 1
ATOM 2890 N N . GLN A 1 186 ? -31.282 -15.199 44.131 1.00 38.86 182 GLN A N 1
ATOM 2891 C CA . GLN A 1 186 ? -30.509 -16.232 43.462 1.00 34.80 182 GLN A CA 1
ATOM 2892 C C . GLN A 1 186 ? -29.469 -16.761 44.434 1.00 30.54 182 GLN A C 1
ATOM 2893 O O . GLN A 1 186 ? -28.956 -16.020 45.275 1.00 30.15 182 GLN A O 1
ATOM 2907 N N . TRP A 1 187 ? -29.170 -18.047 44.317 1.00 27.21 183 TRP A N 1
ATOM 2908 C CA . TRP A 1 187 ? -28.057 -18.637 45.041 1.00 24.76 183 TRP A CA 1
ATOM 2909 C C . TRP A 1 187 ? -26.861 -18.807 44.119 1.00 22.03 183 TRP A C 1
ATOM 2910 O O . TRP A 1 187 ? -27.007 -19.198 42.953 1.00 24.20 183 TRP A O 1
ATOM 2931 N N . TYR A 1 188 ? -25.678 -18.505 44.655 1.00 20.41 184 TYR A N 1
ATOM 2932 C CA . TYR A 1 188 ? -24.416 -18.770 43.983 1.00 18.41 184 TYR A CA 1
ATOM 2933 C C . TYR A 1 188 ? -23.501 -19.481 44.958 1.00 16.10 184 TYR A C 1
ATOM 2934 O O . TYR A 1 188 ? -23.528 -19.199 46.147 1.00 16.46 184 TYR A O 1
ATOM 2952 N N . ASN A 1 189 ? -22.699 -20.406 44.451 1.00 15.05 185 ASN A N 1
ATOM 2953 C CA . ASN A 1 189 ? -21.595 -20.950 45.212 1.00 14.43 185 ASN A CA 1
ATOM 2954 C C . ASN A 1 189 ? -20.340 -20.215 44.765 1.00 12.93 185 ASN A C 1
ATOM 2955 O O . ASN A 1 189 ? -20.056 -20.112 43.567 1.00 13.46 185 ASN A O 1
ATOM 2966 N N . VAL A 1 190 ? -19.577 -19.716 45.719 1.00 12.39 186 VAL A N 1
ATOM 2967 C CA . VAL A 1 190 ? -18.378 -18.960 45.430 1.00 11.55 186 VAL A CA 1
ATOM 2968 C C . VAL A 1 190 ? -17.236 -19.538 46.234 1.00 10.86 186 VAL A C 1
ATOM 2969 O O . VAL A 1 190 ? -17.444 -20.125 47.286 1.00 11.44 186 VAL A O 1
ATOM 2982 N N . THR A 1 191 ? -16.013 -19.383 45.723 1.00 10.60 187 THR A N 1
ATOM 2983 C CA . THR A 1 191 ? -14.835 -19.723 46.513 1.00 10.19 187 THR A CA 1
ATOM 2984 C C . THR A 1 191 ? -13.857 -18.572 46.652 1.00 11.11 187 THR A C 1
ATOM 2985 O O . THR A 1 191 ? -13.788 -17.703 45.772 1.00 10.62 187 THR A O 1
ATOM 2996 N N . LEU A 1 192 ? -13.139 -18.577 47.773 1.00 10.25 188 LEU A N 1
ATOM 2997 C CA . LEU A 1 192 ? -12.037 -17.650 48.008 1.00 10.96 188 LEU A CA 1
ATOM 2998 C C . LEU A 1 192 ? -10.880 -18.496 48.471 1.00 9.22 188 LEU A C 1
ATOM 2999 O O . LEU A 1 192 ? -11.090 -19.586 48.995 1.00 10.26 188 LEU A O 1
ATOM 3015 N N . THR A 1 193 ? -9.673 -17.981 48.286 1.00 11.17 189 THR A N 1
ATOM 3016 C CA . THR A 1 193 ? -8.472 -18.617 48.812 1.00 11.62 189 THR A CA 1
ATOM 3017 C C . THR A 1 193 ? -7.758 -17.765 49.853 1.00 11.95 189 THR A C 1
ATOM 3018 O O . THR A 1 193 ? -6.560 -17.912 50.058 1.00 12.16 189 THR A O 1
ATOM 3029 N N . GLU A 1 194 ? -8.519 -16.883 50.482 1.00 11.06 190 GLU A N 1
ATOM 3030 C CA . GLU A 1 194 ? -8.071 -16.105 51.613 1.00 9.17 190 GLU A CA 1
ATOM 3031 C C . GLU A 1 194 ? -9.306 -15.848 52.453 1.00 9.53 190 GLU A C 1
ATOM 3032 O O . GLU A 1 194 ? -10.400 -16.317 52.129 1.00 10.43 190 GLU A O 1
ATOM 3044 N N . GLY A 1 195 ? -9.137 -15.125 53.549 1.00 9.96 191 GLY A N 1
ATOM 3045 C CA . GLY A 1 195 ? -10.235 -14.914 54.467 1.00 11.17 191 GLY A CA 1
ATOM 3046 C C . GLY A 1 195 ? -10.243 -13.562 55.150 1.00 9.99 191 GLY A C 1
ATOM 3047 O O . GLY A 1 195 ? -10.189 -13.463 56.372 1.00 11.17 191 GLY A O 1
ATOM 3051 N N . ARG A 1 196 ? -10.340 -12.499 54.370 1.00 12.28 192 ARG A N 1
ATOM 3052 C CA . ARG A 1 196 ? -10.504 -11.182 54.962 1.00 15.33 192 ARG A CA 1
ATOM 3053 C C . ARG A 1 196 ? -11.893 -11.011 55.562 1.00 14.43 192 ARG A C 1
ATOM 3054 O O . ARG A 1 196 ? -12.842 -11.709 55.205 1.00 16.86 192 ARG A O 1
ATOM 3075 N N . ASN A 1 197 ? -11.985 -10.117 56.539 1.00 14.70 193 ASN A N 1
ATOM 3076 C CA . ASN A 1 197 ? -13.238 -9.866 57.239 1.00 17.66 193 ASN A CA 1
ATOM 3077 C C . ASN A 1 197 ? -14.424 -9.584 56.308 1.00 15.75 193 ASN A C 1
ATOM 3078 O O . ASN A 1 197 ? -14.330 -8.720 55.441 1.00 16.50 193 ASN A O 1
ATOM 3089 N N . ARG A 1 198 ? -15.510 -10.352 56.464 1.00 18.61 194 ARG A N 1
ATOM 3090 C CA . ARG A 1 198 ? -16.754 -10.164 55.705 1.00 21.19 194 ARG A CA 1
ATOM 3091 C C . ARG A 1 198 ? -16.506 -10.118 54.203 1.00 19.08 194 ARG A C 1
ATOM 3092 O O . ARG A 1 198 ? -17.241 -9.442 53.466 1.00 20.37 194 ARG A O 1
ATOM 3113 N N . GLU A 1 199 ? -15.470 -10.814 53.739 1.00 16.37 195 GLU A N 1
ATOM 3114 C CA . GLU A 1 199 ? -15.018 -10.621 52.362 1.00 14.91 195 GLU A CA 1
ATOM 3115 C C . GLU A 1 199 ? -16.098 -10.986 51.328 1.00 16.05 195 GLU A C 1
ATOM 3116 O O . GLU A 1 199 ? -16.182 -10.341 50.275 1.00 15.53 195 GLU A O 1
ATOM 3128 N N . VAL A 1 200 ? -16.895 -12.027 51.595 1.00 17.14 196 VAL A N 1
ATOM 3129 C CA . VAL A 1 200 ? -17.892 -12.475 50.621 1.00 17.09 196 VAL A CA 1
ATOM 3130 C C . VAL A 1 200 ? -18.947 -11.402 50.448 1.00 17.17 196 VAL A C 1
ATOM 3131 O O . VAL A 1 200 ? -19.308 -11.042 49.337 1.00 18.09 196 VAL A O 1
ATOM 3144 N N . ARG A 1 201 ? -19.427 -10.863 51.561 1.00 18.04 197 ARG A N 1
ATOM 3145 C CA . ARG A 1 201 ? -20.431 -9.808 51.509 1.00 19.03 197 ARG A CA 1
ATOM 3146 C C . ARG A 1 201 ? -19.869 -8.562 50.834 1.00 22.04 197 ARG A C 1
ATOM 3147 O O . ARG A 1 201 ? -20.527 -7.960 49.994 1.00 22.39 197 ARG A O 1
ATOM 3168 N N . ARG A 1 202 ? -18.646 -8.180 51.186 1.00 20.50 198 ARG A N 1
ATOM 3169 C CA . ARG A 1 202 ? -18.072 -6.965 50.642 1.00 20.30 198 ARG A CA 1
ATOM 3170 C C . ARG A 1 202 ? -17.763 -7.079 49.125 1.00 19.65 198 ARG A C 1
ATOM 3171 O O . ARG A 1 202 ? -17.914 -6.104 48.393 1.00 21.70 198 ARG A O 1
ATOM 3192 N N . LEU A 1 203 ? -17.372 -8.256 48.641 1.00 16.19 199 LEU A N 1
ATOM 3193 C CA . LEU A 1 203 ? -17.189 -8.467 47.196 1.00 16.41 199 LEU A CA 1
ATOM 3194 C C . LEU A 1 203 ? -18.515 -8.232 46.470 1.00 17.14 199 LEU A C 1
ATOM 3195 O O . LEU A 1 203 ? -18.583 -7.450 45.535 1.00 16.39 199 LEU A O 1
ATOM 3211 N N . TRP A 1 204 ? -19.585 -8.880 46.914 1.00 18.06 200 TRP A N 1
ATOM 3212 C CA . TRP A 1 204 ? -20.874 -8.681 46.273 1.00 18.82 200 TRP A CA 1
ATOM 3213 C C . TRP A 1 204 ? -21.314 -7.214 46.356 1.00 21.94 200 TRP A C 1
ATOM 3214 O O . TRP A 1 204 ? -21.829 -6.655 45.378 1.00 22.82 200 TRP A O 1
ATOM 3235 N N . GLU A 1 205 ? -21.104 -6.585 47.510 1.00 21.40 201 GLU A N 1
ATOM 3236 C CA . GLU A 1 205 ? -21.518 -5.199 47.688 1.00 22.79 201 GLU A CA 1
ATOM 3237 C C . GLU A 1 205 ? -20.797 -4.279 46.702 1.00 22.66 201 GLU A C 1
ATOM 3238 O O . GLU A 1 205 ? -21.396 -3.323 46.192 1.00 23.22 201 GLU A O 1
ATOM 3250 N N . ALA A 1 206 ? -19.529 -4.599 46.428 1.00 22.17 202 ALA A N 1
ATOM 3251 C CA . ALA A 1 206 ? -18.682 -3.800 45.557 1.00 22.81 202 ALA A CA 1
ATOM 3252 C C . ALA A 1 206 ? -19.255 -3.755 44.147 1.00 24.24 202 ALA A C 1
ATOM 3253 O O . ALA A 1 206 ? -18.997 -2.815 43.404 1.00 27.41 202 ALA A O 1
ATOM 3260 N N . VAL A 1 207 ? -20.015 -4.782 43.776 1.00 23.79 203 VAL A N 1
ATOM 3261 C CA . VAL A 1 207 ? -20.675 -4.793 42.471 1.00 23.39 203 VAL A CA 1
ATOM 3262 C C . VAL A 1 207 ? -22.195 -4.556 42.595 1.00 25.24 203 VAL A C 1
ATOM 3263 O O . VAL A 1 207 ? -22.957 -4.857 41.682 1.00 25.43 203 VAL A O 1
ATOM 3276 N N . GLY A 1 208 ? -22.623 -3.974 43.711 1.00 24.98 204 GLY A N 1
ATOM 3277 C CA . GLY A 1 208 ? -23.990 -3.513 43.834 1.00 23.94 204 GLY A CA 1
ATOM 3278 C C . GLY A 1 208 ? -24.994 -4.611 44.100 1.00 23.49 204 GLY A C 1
ATOM 3279 O O . GLY A 1 208 ? -26.155 -4.464 43.729 1.00 24.35 204 GLY A O 1
ATOM 3283 N N . VAL A 1 209 ? -24.549 -5.693 44.742 1.00 23.43 205 VAL A N 1
ATOM 3284 C CA . VAL A 1 209 ? -25.419 -6.814 45.062 1.00 24.55 205 VAL A CA 1
ATOM 3285 C C . VAL A 1 209 ? -25.414 -7.054 46.569 1.00 26.38 205 VAL A C 1
ATOM 3286 O O . VAL A 1 209 ? -24.345 -7.062 47.200 1.00 29.07 205 VAL A O 1
ATOM 3299 N N . GLN A 1 210 ? -26.606 -7.222 47.147 1.00 27.41 206 GLN A N 1
ATOM 3300 C CA . GLN A 1 210 ? -26.739 -7.468 48.580 1.00 29.05 206 GLN A CA 1
ATOM 3301 C C . GLN A 1 210 ? -26.862 -8.951 48.880 1.00 27.85 206 GLN A C 1
ATOM 3302 O O . GLN A 1 210 ? -27.456 -9.707 48.113 1.00 27.68 206 GLN A O 1
ATOM 3316 N N . VAL A 1 211 ? -26.308 -9.342 50.020 1.00 28.93 207 VAL A N 1
ATOM 3317 C CA . VAL A 1 211 ? -26.315 -10.722 50.483 1.00 29.40 207 VAL A CA 1
ATOM 3318 C C . VAL A 1 211 ? -27.344 -10.880 51.592 1.00 31.88 207 VAL A C 1
ATOM 3319 O O . VAL A 1 211 ? -27.254 -10.201 52.622 1.00 32.91 207 VAL A O 1
ATOM 3332 N N . SER A 1 212 ? -28.329 -11.756 51.389 1.00 32.81 208 SER A N 1
ATOM 3333 C CA . SER A 1 212 ? -29.328 -12.034 52.426 1.00 33.91 208 SER A CA 1
ATOM 3334 C C . SER A 1 212 ? -29.022 -13.281 53.259 1.00 31.00 208 SER A C 1
ATOM 3335 O O . SER A 1 212 ? -29.455 -13.377 54.405 1.00 33.44 208 SER A O 1
ATOM 3343 N N . ARG A 1 213 ? -28.292 -14.237 52.689 1.00 29.07 209 ARG A N 1
ATOM 3344 C CA . ARG A 1 213 ? -27.915 -15.440 53.415 1.00 29.89 209 ARG A CA 1
ATOM 3345 C C . ARG A 1 213 ? -26.542 -15.895 52.956 1.00 26.63 209 ARG A C 1
ATOM 3346 O O . ARG A 1 213 ? -26.229 -15.813 51.767 1.00 23.01 209 ARG A O 1
ATOM 3367 N N . LEU A 1 214 ? -25.750 -16.401 53.896 1.00 23.65 210 LEU A N 1
ATOM 3368 C CA . LEU A 1 214 ? -24.370 -16.813 53.640 1.00 22.10 210 LEU A CA 1
ATOM 3369 C C . LEU A 1 214 ? -23.989 -18.020 54.512 1.00 20.50 210 LEU A C 1
ATOM 3370 O O . LEU A 1 214 ? -24.033 -17.954 55.749 1.00 23.01 210 LEU A O 1
ATOM 3386 N N . ILE A 1 215 ? -23.632 -19.125 53.862 1.00 17.26 211 ILE A N 1
ATOM 3387 C CA . ILE A 1 215 ? -23.306 -20.375 54.556 1.00 13.80 211 ILE A CA 1
ATOM 3388 C C . ILE A 1 215 ? -21.983 -20.927 54.037 1.00 12.28 211 ILE A C 1
ATOM 3389 O O . ILE A 1 215 ? -21.820 -21.120 52.821 1.00 12.79 211 ILE A O 1
ATOM 3405 N N . ARG A 1 216 ? -21.019 -21.174 54.926 1.00 10.82 212 ARG A N 1
ATOM 3406 C CA . ARG A 1 216 ? -19.801 -21.810 54.484 1.00 10.81 212 ARG A CA 1
ATOM 3407 C C . ARG A 1 216 ? -20.047 -23.313 54.353 1.00 11.47 212 ARG A C 1
ATOM 3408 O O . ARG A 1 216 ? -20.441 -23.959 55.318 1.00 12.53 212 ARG A O 1
ATOM 3429 N N . VAL A 1 217 ? -19.800 -23.863 53.158 1.00 11.10 213 VAL A N 1
ATOM 3430 C CA . VAL A 1 217 ? -20.179 -25.256 52.873 1.00 11.51 213 VAL A CA 1
ATOM 3431 C C . VAL A 1 217 ? -18.980 -26.178 52.633 1.00 12.10 213 VAL A C 1
ATOM 3432 O O . VAL A 1 217 ? -19.144 -27.388 52.513 1.00 14.90 213 VAL A O 1
ATOM 3445 N N . ARG A 1 218 ? -17.769 -25.620 52.552 1.00 11.82 214 ARG A N 1
ATOM 3446 C CA . ARG A 1 218 ? -16.588 -26.455 52.338 1.00 12.12 214 ARG A CA 1
ATOM 3447 C C . ARG A 1 218 ? -15.353 -25.688 52.747 1.00 10.96 214 ARG A C 1
ATOM 3448 O O . ARG A 1 218 ? -15.296 -24.489 52.547 1.00 11.20 214 ARG A O 1
ATOM 3469 N N . TYR A 1 219 ? -14.382 -26.378 53.352 1.00 11.67 215 TYR A N 1
ATOM 3470 C CA . TYR A 1 219 ? -13.086 -25.779 53.642 1.00 11.16 215 TYR A CA 1
ATOM 3471 C C . TYR A 1 219 ? -12.084 -26.800 53.169 1.00 12.66 215 TYR A C 1
ATOM 3472 O O . TYR A 1 219 ? -12.091 -27.949 53.645 1.00 13.06 215 TYR A O 1
ATOM 3490 N N . GLY A 1 220 ? -11.221 -26.394 52.245 1.00 13.00 216 GLY A N 1
ATOM 3491 C CA . GLY A 1 220 ? -10.322 -27.347 51.620 1.00 12.95 216 GLY A CA 1
ATOM 3492 C C . GLY A 1 220 ? -11.117 -28.457 50.982 1.00 13.59 216 GLY A C 1
ATOM 3493 O O . GLY A 1 220 ? -12.068 -28.195 50.245 1.00 16.35 216 GLY A O 1
ATOM 3497 N N . ASP A 1 221 ? -10.719 -29.685 51.258 1.00 14.75 217 ASP A N 1
ATOM 3498 C CA . ASP A 1 221 ? -11.359 -30.843 50.652 1.00 16.19 217 ASP A CA 1
ATOM 3499 C C . ASP A 1 221 ? -12.397 -31.492 51.566 1.00 18.46 217 ASP A C 1
ATOM 3500 O O . ASP A 1 221 ? -12.774 -32.641 51.354 1.00 19.96 217 ASP A O 1
ATOM 3509 N N . ILE A 1 222 ? -12.854 -30.748 52.576 1.00 13.80 218 ILE A N 1
ATOM 3510 C CA . ILE A 1 222 ? -13.881 -31.234 53.503 1.00 13.43 218 ILE A CA 1
ATOM 3511 C C . ILE A 1 222 ? -15.173 -30.440 53.354 1.00 12.90 218 ILE A C 1
ATOM 3512 O O . ILE A 1 222 ? -15.234 -29.272 53.697 1.00 12.72 218 ILE A O 1
ATOM 3528 N N . PRO A 1 223 ? -16.205 -31.066 52.778 1.00 13.25 219 PRO A N 1
ATOM 3529 C CA . PRO A 1 223 ? -17.531 -30.448 52.732 1.00 14.94 219 PRO A CA 1
ATOM 3530 C C . PRO A 1 223 ? -18.263 -30.548 54.058 1.00 15.11 219 PRO A C 1
ATOM 3531 O O . PRO A 1 223 ? -17.970 -31.413 54.880 1.00 16.05 219 PRO A O 1
ATOM 3542 N N . LEU A 1 224 ? -19.214 -29.654 54.259 1.00 16.60 220 LEU A N 1
ATOM 3543 C CA . LEU A 1 224 ? -20.110 -29.757 55.392 1.00 18.91 220 LEU A CA 1
ATOM 3544 C C . LEU A 1 224 ? -20.777 -31.128 55.301 1.00 18.97 220 LEU A C 1
ATOM 3545 O O . LEU A 1 224 ? -21.457 -31.408 54.311 1.00 21.81 220 LEU A O 1
ATOM 3561 N N . PRO A 1 225 ? -20.570 -31.993 56.317 1.00 18.82 221 PRO A N 1
ATOM 3562 C CA . PRO A 1 225 ? -21.074 -33.368 56.263 1.00 21.60 221 PRO A CA 1
ATOM 3563 C C . PRO A 1 225 ? -22.580 -33.426 56.165 1.00 23.76 221 PRO A C 1
ATOM 3564 O O . PRO A 1 225 ? -23.295 -32.749 56.896 1.00 22.65 221 PRO A O 1
ATOM 3575 N N . LYS A 1 226 ? -23.051 -34.250 55.243 1.00 28.67 222 LYS A N 1
ATOM 3576 C CA . LYS A 1 226 ? -24.469 -34.489 55.078 1.00 31.46 222 LYS A CA 1
ATOM 3577 C C . LYS A 1 226 ? -25.066 -35.016 56.371 1.00 28.11 222 LYS A C 1
ATOM 3578 O O . LYS A 1 226 ? -24.528 -35.950 56.976 1.00 27.92 222 LYS A O 1
ATOM 3597 N N . GLY A 1 227 ? -26.164 -34.408 56.811 1.00 26.78 223 GLY A N 1
ATOM 3598 C CA . GLY A 1 227 ? -26.856 -34.879 57.998 1.00 26.92 223 GLY A CA 1
ATOM 3599 C C . GLY A 1 227 ? -26.334 -34.336 59.319 1.00 22.39 223 GLY A C 1
ATOM 3600 O O . GLY A 1 227 ? -26.920 -34.593 60.373 1.00 24.96 223 GLY A O 1
ATOM 3604 N N . LEU A 1 228 ? -25.220 -33.610 59.289 1.00 18.91 224 LEU A N 1
ATOM 3605 C CA . LEU A 1 228 ? -24.691 -32.996 60.505 1.00 16.18 224 LEU A CA 1
ATOM 3606 C C . LEU A 1 228 ? -25.645 -31.885 60.940 1.00 15.43 224 LEU A C 1
ATOM 3607 O O . LEU A 1 228 ? -25.875 -30.949 60.188 1.00 17.71 224 LEU A O 1
ATOM 3623 N N . PRO A 1 229 ? -26.235 -31.989 62.140 1.00 14.99 225 PRO A N 1
ATOM 3624 C CA . PRO A 1 229 ? -27.153 -30.916 62.546 1.00 15.71 225 PRO A CA 1
ATOM 3625 C C . PRO A 1 229 ? -26.463 -29.563 62.721 1.00 16.81 225 PRO A C 1
ATOM 3626 O O . PRO A 1 229 ? -25.285 -29.487 63.052 1.00 13.92 225 PRO A O 1
ATOM 3637 N N . ARG A 1 230 ? -27.202 -28.493 62.491 1.00 16.14 226 ARG A N 1
ATOM 3638 C CA . ARG A 1 230 ? -26.747 -27.132 62.797 1.00 16.79 226 ARG A CA 1
ATOM 3639 C C . ARG A 1 230 ? -26.325 -27.124 64.268 1.00 17.19 226 ARG A C 1
ATOM 3640 O O . ARG A 1 230 ? -27.084 -27.578 65.141 1.00 19.56 226 ARG A O 1
ATOM 3661 N N . GLY A 1 231 ? -25.127 -26.626 64.551 1.00 14.86 227 GLY A N 1
ATOM 3662 C CA . GLY A 1 231 ? -24.640 -26.612 65.914 1.00 14.97 227 GLY A CA 1
ATOM 3663 C C . GLY A 1 231 ? -24.001 -27.901 66.404 1.00 12.34 227 GLY A C 1
ATOM 3664 O O . GLY A 1 231 ? -23.663 -28.009 67.570 1.00 12.90 227 GLY A O 1
ATOM 3668 N N . GLY A 1 232 ? -23.857 -28.871 65.510 1.00 10.42 228 GLY A N 1
ATOM 3669 C CA . GLY A 1 232 ? -23.325 -30.173 65.815 1.00 10.23 228 GLY A CA 1
ATOM 3670 C C . GLY A 1 232 ? -21.920 -30.357 65.262 1.00 10.23 228 GLY A C 1
ATOM 3671 O O . GLY A 1 232 ? -21.520 -29.715 64.299 1.00 11.26 228 GLY A O 1
ATOM 3675 N N . TRP A 1 233 ? -21.186 -31.240 65.915 1.00 11.60 229 TRP A N 1
ATOM 3676 C CA . TRP A 1 233 ? -19.839 -31.600 65.472 1.00 11.03 229 TRP A CA 1
ATOM 3677 C C . TRP A 1 233 ? -19.767 -33.100 65.156 1.00 12.36 229 TRP A C 1
ATOM 3678 O O . TRP A 1 233 ? -20.541 -33.906 65.664 1.00 11.75 229 TRP A O 1
ATOM 3699 N N . THR A 1 234 ? -18.795 -33.469 64.338 1.00 11.08 230 THR A N 1
ATOM 3700 C CA . THR A 1 234 ? -18.478 -34.859 64.095 1.00 12.10 230 THR A CA 1
ATOM 3701 C C . THR A 1 234 ? -16.986 -34.953 63.838 1.00 10.84 230 THR A C 1
ATOM 3702 O O . THR A 1 234 ? -16.382 -34.028 63.321 1.00 12.33 230 THR A O 1
ATOM 3713 N N . GLU A 1 235 ? -16.385 -36.052 64.265 1.00 11.95 231 GLU A N 1
ATOM 3714 C CA . GLU A 1 235 ? -14.949 -36.238 64.140 1.00 11.01 231 GLU A CA 1
ATOM 3715 C C . GLU A 1 235 ? -14.621 -36.933 62.826 1.00 11.34 231 GLU A C 1
ATOM 3716 O O . GLU A 1 235 ? -15.202 -37.969 62.511 1.00 13.40 231 GLU A O 1
ATOM 3728 N N . LEU A 1 236 ? -13.671 -36.358 62.083 1.00 9.89 232 LEU A N 1
ATOM 3729 C CA . LEU A 1 236 ? -13.237 -36.963 60.823 1.00 10.21 232 LEU A CA 1
ATOM 3730 C C . LEU A 1 236 ? -12.433 -38.215 61.082 1.00 12.22 232 LEU A C 1
ATOM 3731 O O . LEU A 1 236 ? -11.671 -38.274 62.046 1.00 11.97 232 LEU A O 1
ATOM 3747 N N . ASP A 1 237 ? -12.586 -39.210 60.225 1.00 12.55 233 ASP A N 1
ATOM 3748 C CA . ASP A 1 237 ? -11.835 -40.442 60.382 1.00 13.90 233 ASP A CA 1
ATOM 3749 C C . ASP A 1 237 ? -10.420 -40.269 59.864 1.00 12.45 233 ASP A C 1
ATOM 3750 O O . ASP A 1 237 ? -10.060 -39.196 59.386 1.00 12.09 233 ASP A O 1
ATOM 3759 N N . LEU A 1 238 ? -9.600 -41.305 60.008 1.00 14.14 234 LEU A N 1
ATOM 3760 C CA . LEU A 1 238 ? -8.194 -41.213 59.613 1.00 13.91 234 LEU A CA 1
ATOM 3761 C C . LEU A 1 238 ? -8.011 -40.850 58.132 1.00 13.41 234 LEU A C 1
ATOM 3762 O O . LEU A 1 238 ? -7.174 -40.038 57.771 1.00 14.53 234 LEU A O 1
ATOM 3778 N N . ALA A 1 239 ? -8.764 -41.490 57.261 1.00 15.93 235 ALA A N 1
ATOM 3779 C CA . ALA A 1 239 ? -8.596 -41.233 55.834 1.00 15.84 235 ALA A CA 1
ATOM 3780 C C . ALA A 1 239 ? -8.876 -39.764 55.523 1.00 14.13 235 ALA A C 1
ATOM 3781 O O . ALA A 1 239 ? -8.137 -39.124 54.770 1.00 14.51 235 ALA A O 1
ATOM 3788 N N . GLN A 1 240 ? -9.934 -39.218 56.115 1.00 14.03 236 GLN A N 1
ATOM 3789 C CA . GLN A 1 240 ? -10.271 -37.840 55.830 1.00 13.44 236 GLN A CA 1
ATOM 3790 C C . GLN A 1 240 ? -9.249 -36.884 56.414 1.00 14.37 236 GLN A C 1
ATOM 3791 O O . GLN A 1 240 ? -8.887 -35.885 55.800 1.00 14.63 236 GLN A O 1
ATOM 3805 N N . THR A 1 241 ? -8.818 -37.163 57.632 1.00 13.10 237 THR A N 1
ATOM 3806 C CA . THR A 1 241 ? -7.760 -36.371 58.260 1.00 12.49 237 THR A CA 1
ATOM 3807 C C . THR A 1 241 ? -6.502 -36.357 57.406 1.00 12.19 237 THR A C 1
ATOM 3808 O O . THR A 1 241 ? -5.897 -35.301 57.179 1.00 13.57 237 THR A O 1
ATOM 3819 N N . ASN A 1 242 ? -6.140 -37.524 56.884 1.00 13.88 238 ASN A N 1
ATOM 3820 C CA . ASN A 1 242 ? -4.950 -37.624 56.038 1.00 16.32 238 ASN A CA 1
ATOM 3821 C C . ASN A 1 242 ? -5.106 -36.886 54.718 1.00 17.31 238 ASN A C 1
ATOM 3822 O O . ASN A 1 242 ? -4.138 -36.317 54.223 1.00 17.17 238 ASN A O 1
ATOM 3833 N N . TYR A 1 243 ? -6.307 -36.886 54.151 1.00 17.76 239 TYR A N 1
ATOM 3834 C CA . TYR A 1 243 ? -6.548 -36.152 52.913 1.00 20.34 239 TYR A CA 1
ATOM 3835 C C . TYR A 1 243 ? -6.362 -34.661 53.147 1.00 16.77 239 TYR A C 1
ATOM 3836 O O . TYR A 1 243 ? -5.830 -33.933 52.303 1.00 19.10 239 TYR A O 1
ATOM 3854 N N . LEU A 1 244 ? -6.795 -34.206 54.313 1.00 17.27 240 LEU A N 1
ATOM 3855 C CA . LEU A 1 244 ? -6.699 -32.804 54.654 1.00 16.30 240 LEU A CA 1
ATOM 3856 C C . LEU A 1 244 ? -5.229 -32.439 54.867 1.00 14.13 240 LEU A C 1
ATOM 3857 O O . LEU A 1 244 ? -4.762 -31.387 54.416 1.00 15.80 240 LEU A O 1
ATOM 3873 N N . ARG A 1 245 ? -4.506 -33.306 55.562 1.00 14.03 241 ARG A N 1
ATOM 3874 C CA . ARG A 1 245 ? -3.074 -33.119 55.748 1.00 13.42 241 ARG A CA 1
ATOM 3875 C C . ARG A 1 245 ? -2.334 -33.069 54.405 1.00 16.38 241 ARG A C 1
ATOM 3876 O O . ARG A 1 245 ? -1.457 -32.234 54.174 1.00 16.09 241 ARG A O 1
ATOM 3897 N N . GLU A 1 246 ? -2.678 -33.982 53.520 1.00 16.78 242 GLU A N 1
ATOM 3898 C CA . GLU A 1 246 ? -1.996 -34.071 52.247 1.00 16.34 242 GLU A CA 1
ATOM 3899 C C . GLU A 1 246 ? -2.238 -32.826 51.398 1.00 16.12 242 GLU A C 1
ATOM 3900 O O . GLU A 1 246 ? -1.356 -32.409 50.645 1.00 19.31 242 GLU A O 1
ATOM 3912 N N . LEU A 1 247 ? -3.403 -32.203 51.564 1.00 15.35 243 LEU A N 1
ATOM 3913 C CA . LEU A 1 247 ? -3.727 -30.984 50.841 1.00 15.52 243 LEU A CA 1
ATOM 3914 C C . LEU A 1 247 ? -2.688 -29.886 51.093 1.00 14.54 243 LEU A C 1
ATOM 3915 O O . LEU A 1 247 ? -2.332 -29.122 50.175 1.00 17.23 243 LEU A O 1
ATOM 3931 N N . VAL A 1 248 ? -2.167 -29.846 52.322 1.00 14.43 244 VAL A N 1
ATOM 3932 C CA . VAL A 1 248 ? -1.207 -28.828 52.729 1.00 13.71 244 VAL A CA 1
ATOM 3933 C C . VAL A 1 248 ? 0.193 -29.433 52.934 1.00 14.66 244 VAL A C 1
ATOM 3934 O O . VAL A 1 248 ? 1.033 -28.889 53.669 1.00 15.11 244 VAL A O 1
ATOM 3947 N N . GLU A 1 249 ? 0.431 -30.569 52.271 1.00 18.24 245 GLU A N 1
ATOM 3948 C CA . GLU A 1 249 ? 1.757 -31.180 52.177 1.00 18.45 245 GLU A CA 1
ATOM 3949 C C . GLU A 1 249 ? 2.319 -31.678 53.510 1.00 18.89 245 GLU A C 1
ATOM 3950 O O . GLU A 1 249 ? 3.538 -31.736 53.683 1.00 21.50 245 GLU A O 1
ATOM 3962 N N . LEU A 1 250 ? 1.430 -32.033 54.439 1.00 18.89 246 LEU A N 1
ATOM 3963 C CA . LEU A 1 250 ? 1.853 -32.750 55.650 1.00 18.19 246 LEU A CA 1
ATOM 3964 C C . LEU A 1 250 ? 1.775 -34.265 55.445 1.00 20.73 246 LEU A C 1
ATOM 3965 O O . LEU A 1 250 ? 0.871 -34.779 54.779 1.00 20.39 246 LEU A O 1
ATOM 3981 N N . PRO A 1 251 ? 2.715 -35.000 56.042 1.00 22.29 247 PRO A N 1
ATOM 3982 C CA . PRO A 1 251 ? 2.723 -36.462 55.857 1.00 24.21 247 PRO A CA 1
ATOM 3983 C C . PRO A 1 251 ? 1.539 -37.126 56.544 1.00 23.32 247 PRO A C 1
ATOM 3984 O O . PRO A 1 251 ? 1.013 -36.575 57.499 1.00 23.32 247 PRO A O 1
ATOM 3995 N N . PRO A 1 252 ? 1.130 -38.308 56.076 1.00 24.10 248 PRO A N 1
ATOM 3996 C CA . PRO A 1 252 ? -0.052 -38.965 56.639 1.00 25.91 248 PRO A CA 1
ATOM 3997 C C . PRO A 1 252 ? 0.169 -39.510 58.038 1.00 26.44 248 PRO A C 1
ATOM 3998 O O . PRO A 1 252 ? 1.295 -39.900 58.372 1.00 27.92 248 PRO A O 1
ATOM 4009 N N . GLU A 1 253 ? -0.896 -39.546 58.835 1.00 25.79 249 GLU A N 1
ATOM 4010 C CA . GLU A 1 253 ? -0.884 -40.282 60.102 1.00 25.98 249 GLU A CA 1
ATOM 4011 C C . GLU A 1 253 ? -1.189 -41.766 59.869 1.00 25.63 249 GLU A C 1
ATOM 4012 O O . GLU A 1 253 ? -1.890 -42.140 58.936 1.00 27.45 249 GLU A O 1
ATOM 4024 N N . THR A 1 254 ? -0.644 -42.609 60.727 1.00 30.57 250 THR A N 1
ATOM 4025 C CA . THR A 1 254 ? -0.894 -44.039 60.653 1.00 34.58 250 THR A CA 1
ATOM 4026 C C . THR A 1 254 ? -1.910 -44.407 61.727 1.00 35.38 250 THR A C 1
ATOM 4027 O O . THR A 1 254 ? -2.440 -45.524 61.745 1.00 38.16 250 THR A O 1
ATOM 4038 N N . SER A 1 255 ? -2.176 -43.451 62.613 1.00 40.89 251 SER A N 1
ATOM 4039 C CA . SER A 1 255 ? -3.070 -43.656 63.746 1.00 46.65 251 SER A CA 1
ATOM 4040 C C . SER A 1 255 ? -3.986 -42.451 63.916 1.00 47.36 251 SER A C 1
ATOM 4041 O O . SER A 1 255 ? -5.170 -42.606 64.210 1.00 50.07 251 SER A O 1
ATOM 4731 N N . MET C 1 5 ? -35.680 -28.417 16.184 1.00 51.65 1 MET D N 1
ATOM 4732 C CA . MET C 1 5 ? -34.277 -28.906 16.279 1.00 52.23 1 MET D CA 1
ATOM 4733 C C . MET C 1 5 ? -33.491 -28.498 15.041 1.00 50.30 1 MET D C 1
ATOM 4734 O O . MET C 1 5 ? -32.708 -29.284 14.509 1.00 51.23 1 MET D O 1
ATOM 4740 N N . SER C 1 6 ? -33.714 -27.274 14.573 1.00 47.48 2 SER D N 1
ATOM 4741 C CA . SER C 1 6 ? -32.973 -26.764 13.427 1.00 45.79 2 SER D CA 1
ATOM 4742 C C . SER C 1 6 ? -31.659 -26.140 13.902 1.00 45.52 2 SER D C 1
ATOM 4743 O O . SER C 1 6 ? -31.522 -25.754 15.069 1.00 46.16 2 SER D O 1
ATOM 4751 N N . GLU C 1 7 ? -30.697 -26.053 12.992 1.00 44.01 3 GLU D N 1
ATOM 4752 C CA . GLU C 1 7 ? -29.435 -25.384 13.267 1.00 41.89 3 GLU D CA 1
ATOM 4753 C C . GLU C 1 7 ? -29.076 -24.524 12.078 1.00 38.49 3 GLU D C 1
ATOM 4754 O O . GLU C 1 7 ? -29.470 -24.836 10.959 1.00 38.28 3 GLU D O 1
ATOM 4766 N N . LYS C 1 8 ? -28.341 -23.444 12.306 1.00 36.25 4 LYS D N 1
ATOM 4767 C CA . LYS C 1 8 ? -27.859 -22.641 11.193 1.00 34.77 4 LYS D CA 1
ATOM 4768 C C . LYS C 1 8 ? -27.139 -23.520 10.176 1.00 34.19 4 LYS D C 1
ATOM 4769 O O . LYS C 1 8 ? -26.318 -24.379 10.522 1.00 32.91 4 LYS D O 1
ATOM 4788 N N . LEU C 1 9 ? -27.471 -23.299 8.907 1.00 32.86 5 LEU D N 1
ATOM 4789 C CA . LEU C 1 9 ? -26.902 -24.078 7.816 1.00 32.81 5 LEU D CA 1
ATOM 4790 C C . LEU C 1 9 ? -25.371 -24.104 7.873 1.00 31.29 5 LEU D C 1
ATOM 4791 O O . LEU C 1 9 ? -24.758 -25.144 7.644 1.00 30.95 5 LEU D O 1
ATOM 4807 N N . GLN C 1 10 ? -24.760 -22.962 8.159 1.00 29.29 6 GLN D N 1
ATOM 4808 C CA . GLN C 1 10 ? -23.300 -22.898 8.222 1.00 29.35 6 GLN D CA 1
ATOM 4809 C C . GLN C 1 10 ? -22.717 -23.727 9.362 1.00 28.45 6 GLN D C 1
ATOM 4810 O O . GLN C 1 10 ? -21.614 -24.230 9.238 1.00 26.91 6 GLN D O 1
ATOM 4824 N N . LYS C 1 11 ? -23.454 -23.878 10.456 1.00 29.70 7 LYS D N 1
ATOM 4825 C CA . LYS C 1 11 ? -22.997 -24.731 11.546 1.00 31.08 7 LYS D CA 1
ATOM 4826 C C . LYS C 1 11 ? -22.974 -26.181 11.090 1.00 31.71 7 LYS D C 1
ATOM 4827 O O . LYS C 1 11 ? -22.028 -26.924 11.355 1.00 32.63 7 LYS D O 1
ATOM 4846 N N . VAL C 1 12 ? -24.003 -26.573 10.352 1.00 33.14 8 VAL D N 1
ATOM 4847 C CA . VAL C 1 12 ? -24.129 -27.950 9.918 1.00 35.17 8 VAL D CA 1
ATOM 4848 C C . VAL C 1 12 ? -23.033 -28.304 8.927 1.00 33.92 8 VAL D C 1
ATOM 4849 O O . VAL C 1 12 ? -22.383 -29.348 9.032 1.00 33.91 8 VAL D O 1
ATOM 4862 N N . LEU C 1 13 ? -22.821 -27.418 7.963 1.00 32.26 9 LEU D N 1
ATOM 4863 C CA . LEU C 1 13 ? -21.842 -27.671 6.922 1.00 34.78 9 LEU D CA 1
ATOM 4864 C C . LEU C 1 13 ? -20.416 -27.637 7.457 1.00 34.82 9 LEU D C 1
ATOM 4865 O O . LEU C 1 13 ? -19.565 -28.394 7.006 1.00 34.76 9 LEU D O 1
ATOM 4881 N N . ALA C 1 14 ? -20.160 -26.764 8.424 1.00 31.79 10 ALA D N 1
ATOM 4882 C CA . ALA C 1 14 ? -18.839 -26.695 9.031 1.00 31.03 10 ALA D CA 1
ATOM 4883 C C . ALA C 1 14 ? -18.586 -27.968 9.814 1.00 32.02 10 ALA D C 1
ATOM 4884 O O . ALA C 1 14 ? -17.480 -28.508 9.806 1.00 32.70 10 ALA D O 1
ATOM 4891 N N . ARG C 1 15 ? -19.618 -28.446 10.493 1.00 33.49 11 ARG D N 1
ATOM 4892 C CA . ARG C 1 15 ? -19.502 -29.655 11.293 1.00 38.84 11 ARG D CA 1
ATOM 4893 C C . ARG C 1 15 ? -19.228 -30.852 10.397 1.00 40.54 11 ARG D C 1
ATOM 4894 O O . ARG C 1 15 ? -18.518 -31.781 10.781 1.00 41.78 11 ARG D O 1
ATOM 4915 N N . ALA C 1 16 ? -19.796 -30.816 9.198 1.00 39.41 12 ALA D N 1
ATOM 4916 C CA . ALA C 1 16 ? -19.639 -31.900 8.242 1.00 43.15 12 ALA D CA 1
ATOM 4917 C C . ALA C 1 16 ? -18.318 -31.827 7.487 1.00 46.34 12 ALA D C 1
ATOM 4918 O O . ALA C 1 16 ? -18.025 -32.695 6.674 1.00 47.79 12 ALA D O 1
ATOM 4925 N N . GLY C 1 17 ? -17.530 -30.786 7.737 1.00 46.07 13 GLY D N 1
ATOM 4926 C CA . GLY C 1 17 ? -16.172 -30.737 7.228 1.00 43.36 13 GLY D CA 1
ATOM 4927 C C . GLY C 1 17 ? -15.931 -29.905 5.983 1.00 43.67 13 GLY D C 1
ATOM 4928 O O . GLY C 1 17 ? -14.926 -30.103 5.301 1.00 46.03 13 GLY D O 1
ATOM 4932 N N . HIS C 1 18 ? -16.823 -28.971 5.671 1.00 42.92 14 HIS D N 1
ATOM 4933 C CA . HIS C 1 18 ? -16.691 -28.218 4.423 1.00 43.63 14 HIS D CA 1
ATOM 4934 C C . HIS C 1 18 ? -16.290 -26.757 4.588 1.00 42.93 14 HIS D C 1
ATOM 4935 O O . HIS C 1 18 ? -16.627 -25.917 3.754 1.00 44.87 14 HIS D O 1
ATOM 4950 N N . GLY C 1 19 ? -15.549 -26.457 5.642 1.00 40.11 15 GLY D N 1
ATOM 4951 C CA . GLY C 1 19 ? -15.040 -25.115 5.831 1.00 39.93 15 GLY D CA 1
ATOM 4952 C C . GLY C 1 19 ? -15.447 -24.560 7.177 1.00 38.36 15 GLY D C 1
ATOM 4953 O O . GLY C 1 19 ? -16.121 -25.229 7.957 1.00 40.93 15 GLY D O 1
ATOM 4957 N N . SER C 1 20 ? -15.039 -23.331 7.455 1.00 35.15 16 SER D N 1
ATOM 4958 C CA . SER C 1 20 ? -15.401 -22.708 8.720 1.00 33.08 16 SER D CA 1
ATOM 4959 C C . SER C 1 20 ? -16.793 -22.140 8.569 1.00 32.68 16 SER D C 1
ATOM 4960 O O . SER C 1 20 ? -17.297 -22.015 7.455 1.00 33.33 16 SER D O 1
ATOM 4968 N N . ARG C 1 21 ? -17.422 -21.801 9.681 1.00 30.22 17 ARG D N 1
ATOM 4969 C CA . ARG C 1 21 ? -18.768 -21.254 9.657 1.00 29.81 17 ARG D CA 1
ATOM 4970 C C . ARG C 1 21 ? -18.794 -19.976 8.832 1.00 30.07 17 ARG D C 1
ATOM 4971 O O . ARG C 1 21 ? -19.710 -19.758 8.037 1.00 31.04 17 ARG D O 1
ATOM 4992 N N . ARG C 1 22 ? -17.761 -19.155 8.993 1.00 31.77 18 ARG D N 1
ATOM 4993 C CA . ARG C 1 22 ? -17.700 -17.856 8.336 1.00 33.86 18 ARG D CA 1
ATOM 4994 C C . ARG C 1 22 ? -17.386 -18.013 6.844 1.00 32.68 18 ARG D C 1
ATOM 4995 O O . ARG C 1 22 ? -17.890 -17.255 6.020 1.00 34.52 18 ARG D O 1
ATOM 5016 N N . GLU C 1 23 ? -16.560 -18.995 6.506 1.00 33.34 19 GLU D N 1
ATOM 5017 C CA . GLU C 1 23 ? -16.286 -19.293 5.101 1.00 34.71 19 GLU D CA 1
ATOM 5018 C C . GLU C 1 23 ? -17.578 -19.722 4.407 1.00 34.90 19 GLU D C 1
ATOM 5019 O O . GLU C 1 23 ? -17.881 -19.293 3.279 1.00 35.83 19 GLU D O 1
ATOM 5031 N N . ILE C 1 24 ? -18.336 -20.584 5.065 1.00 33.47 20 ILE D N 1
ATOM 5032 C CA . ILE C 1 24 ? -19.538 -21.150 4.476 1.00 31.42 20 ILE D CA 1
ATOM 5033 C C . ILE C 1 24 ? -20.602 -20.079 4.345 1.00 32.01 20 ILE D C 1
ATOM 5034 O O . ILE C 1 24 ? -21.416 -20.108 3.417 1.00 32.84 20 ILE D O 1
ATOM 5050 N N . GLU C 1 25 ? -20.580 -19.094 5.228 1.00 31.53 21 GLU D N 1
ATOM 5051 C CA . GLU C 1 25 ? -21.517 -17.986 5.121 1.00 33.86 21 GLU D CA 1
ATOM 5052 C C . GLU C 1 25 ? -21.258 -17.171 3.870 1.00 36.49 21 GLU D C 1
ATOM 5053 O O . GLU C 1 25 ? -22.201 -16.729 3.229 1.00 36.23 21 GLU D O 1
ATOM 5065 N N . SER C 1 26 ? -19.998 -16.948 3.509 1.00 39.44 22 SER D N 1
ATOM 5066 C CA . SER C 1 26 ? -19.742 -16.230 2.255 1.00 42.93 22 SER D CA 1
ATOM 5067 C C . SER C 1 26 ? -20.310 -16.973 1.033 1.00 43.84 22 SER D C 1
ATOM 5068 O O . SER C 1 26 ? -20.741 -16.344 0.066 1.00 43.76 22 SER D O 1
ATOM 5076 N N . ILE C 1 27 ? -20.316 -18.302 1.092 1.00 42.47 23 ILE D N 1
ATOM 5077 C CA . ILE C 1 27 ? -20.791 -19.145 -0.002 1.00 42.25 23 ILE D CA 1
ATOM 5078 C C . ILE C 1 27 ? -22.321 -19.146 -0.069 1.00 39.64 23 ILE D C 1
ATOM 5079 O O . ILE C 1 27 ? -22.920 -19.059 -1.154 1.00 38.66 23 ILE D O 1
ATOM 5095 N N . ILE C 1 28 ? -22.949 -19.252 1.097 1.00 40.24 24 ILE D N 1
ATOM 5096 C CA . ILE C 1 28 ? -24.396 -19.166 1.197 1.00 40.27 24 ILE D CA 1
ATOM 5097 C C . ILE C 1 28 ? -24.867 -17.819 0.665 1.00 42.63 24 ILE D C 1
ATOM 5098 O O . ILE C 1 28 ? -25.857 -17.743 -0.054 1.00 41.44 24 ILE D O 1
ATOM 5114 N N . GLU C 1 29 ? -24.147 -16.755 1.005 1.00 44.69 25 GLU D N 1
ATOM 5115 C CA . GLU C 1 29 ? -24.559 -15.416 0.604 1.00 47.24 25 GLU D CA 1
ATOM 5116 C C . GLU C 1 29 ? -24.502 -15.244 -0.897 1.00 46.46 25 GLU D C 1
ATOM 5117 O O . GLU C 1 29 ? -25.201 -14.396 -1.456 1.00 47.18 25 GLU D O 1
ATOM 5129 N N . ALA C 1 30 ? -23.648 -16.028 -1.545 1.00 44.44 26 ALA D N 1
ATOM 5130 C CA . ALA C 1 30 ? -23.519 -15.968 -3.004 1.00 43.46 26 ALA D CA 1
ATOM 5131 C C . ALA C 1 30 ? -24.524 -16.874 -3.728 1.00 44.45 26 ALA D C 1
ATOM 5132 O O . ALA C 1 30 ? -24.523 -16.953 -4.955 1.00 45.05 26 ALA D O 1
ATOM 5139 N N . GLY C 1 31 ? -25.392 -17.539 -2.973 1.00 44.68 27 GLY D N 1
ATOM 5140 C CA . GLY C 1 31 ? -26.423 -18.380 -3.554 1.00 43.60 27 GLY D CA 1
ATOM 5141 C C . GLY C 1 31 ? -25.876 -19.681 -4.115 1.00 43.15 27 GLY D C 1
ATOM 5142 O O . GLY C 1 31 ? -26.445 -20.260 -5.041 1.00 43.53 27 GLY D O 1
ATOM 5146 N N . ARG C 1 32 ? -24.763 -20.142 -3.556 1.00 42.35 28 ARG D N 1
ATOM 5147 C CA . ARG C 1 32 ? -24.100 -21.350 -4.038 1.00 42.64 28 ARG D CA 1
ATOM 5148 C C . ARG C 1 32 ? -24.576 -22.603 -3.302 1.00 41.98 28 ARG D C 1
ATOM 5149 O O . ARG C 1 32 ? -24.174 -23.711 -3.639 1.00 43.80 28 ARG D O 1
ATOM 5170 N N . VAL C 1 33 ? -25.420 -22.432 -2.293 1.00 40.09 29 VAL D N 1
ATOM 5171 C CA . VAL C 1 33 ? -25.898 -23.569 -1.522 1.00 38.63 29 VAL D CA 1
ATOM 5172 C C . VAL C 1 33 ? -27.399 -23.711 -1.664 1.00 38.75 29 VAL D C 1
ATOM 5173 O O . VAL C 1 33 ? -28.133 -22.741 -1.513 1.00 38.37 29 VAL D O 1
ATOM 5186 N N . SER C 1 34 ? -27.855 -24.923 -1.959 1.00 40.96 30 SER D N 1
ATOM 5187 C CA . SER C 1 34 ? -29.285 -25.194 -2.014 1.00 41.84 30 SER D CA 1
ATOM 5188 C C . SER C 1 34 ? -29.657 -26.229 -0.970 1.00 42.04 30 SER D C 1
ATOM 5189 O O . SER C 1 34 ? -28.888 -27.148 -0.677 1.00 41.22 30 SER D O 1
ATOM 5197 N N . VAL C 1 35 ? -30.828 -26.050 -0.382 1.00 41.25 31 VAL D N 1
ATOM 5198 C CA . VAL C 1 35 ? -31.372 -27.033 0.535 1.00 39.95 31 VAL D CA 1
ATOM 5199 C C . VAL C 1 35 ? -32.669 -27.539 -0.057 1.00 42.85 31 VAL D C 1
ATOM 5200 O O . VAL C 1 35 ? -33.552 -26.751 -0.353 1.00 45.30 31 VAL D O 1
ATOM 5213 N N . ASP C 1 36 ? -32.762 -28.852 -0.227 1.00 45.44 32 ASP D N 1
ATOM 5214 C CA . ASP C 1 36 ? -33.953 -29.481 -0.777 1.00 50.17 32 ASP D CA 1
ATOM 5215 C C . ASP C 1 36 ? -34.441 -28.773 -2.035 1.00 51.49 32 ASP D C 1
ATOM 5216 O O . ASP C 1 36 ? -35.644 -28.597 -2.232 1.00 54.11 32 ASP D O 1
ATOM 5225 N N . GLY C 1 37 ? -33.504 -28.376 -2.892 1.00 50.10 33 GLY D N 1
ATOM 5226 C CA . GLY C 1 37 ? -33.851 -27.822 -4.187 1.00 49.28 33 GLY D CA 1
ATOM 5227 C C . GLY C 1 37 ? -33.892 -26.306 -4.236 1.00 50.30 33 GLY D C 1
ATOM 5228 O O . GLY C 1 37 ? -33.820 -25.718 -5.317 1.00 52.26 33 GLY D O 1
ATOM 5232 N N . LYS C 1 38 ? -34.009 -25.667 -3.077 1.00 49.34 34 LYS D N 1
ATOM 5233 C CA . LYS C 1 38 ? -34.140 -24.217 -3.022 1.00 47.07 34 LYS D CA 1
ATOM 5234 C C . LYS C 1 38 ? -32.836 -23.566 -2.615 1.00 47.29 34 LYS D C 1
ATOM 5235 O O . LYS C 1 38 ? -32.166 -24.036 -1.705 1.00 46.78 34 LYS D O 1
ATOM 5239 N N . ILE C 1 39 ? -32.484 -22.476 -3.286 1.00 48.51 35 ILE D N 1
ATOM 5240 C CA . ILE C 1 39 ? -31.316 -21.699 -2.908 1.00 49.38 35 ILE D CA 1
ATOM 5241 C C . ILE C 1 39 ? -31.513 -21.146 -1.500 1.00 46.35 35 ILE D C 1
ATOM 5242 O O . ILE C 1 39 ? -32.482 -20.437 -1.224 1.00 48.28 35 ILE D O 1
ATOM 5258 N N . ALA C 1 40 ? -30.591 -21.481 -0.604 1.00 43.36 36 ALA D N 1
ATOM 5259 C CA . ALA C 1 40 ? -30.664 -21.014 0.782 1.00 40.69 36 ALA D CA 1
ATOM 5260 C C . ALA C 1 40 ? -30.183 -19.572 0.908 1.00 40.76 36 ALA D C 1
ATOM 5261 O O . ALA C 1 40 ? -29.431 -19.075 0.064 1.00 41.34 36 ALA D O 1
ATOM 5268 N N . LYS C 1 41 ? -30.616 -18.912 1.976 1.00 40.78 37 LYS D N 1
ATOM 5269 C CA . LYS C 1 41 ? -30.245 -17.527 2.239 1.00 41.74 37 LYS D CA 1
ATOM 5270 C C . LYS C 1 41 ? -29.489 -17.461 3.553 1.00 40.79 37 LYS D C 1
ATOM 5271 O O . LYS C 1 41 ? -29.700 -18.294 4.425 1.00 41.98 37 LYS D O 1
ATOM 5290 N N . LEU C 1 42 ? -28.615 -16.470 3.679 1.00 43.05 38 LEU D N 1
ATOM 5291 C CA . LEU C 1 42 ? -27.852 -16.270 4.900 1.00 45.30 38 LEU D CA 1
ATOM 5292 C C . LEU C 1 42 ? -28.792 -16.216 6.097 1.00 44.01 38 LEU D C 1
ATOM 5293 O O . LEU C 1 42 ? -29.766 -15.463 6.100 1.00 45.33 38 LEU D O 1
ATOM 5309 N N . GLY C 1 43 ? -28.508 -17.024 7.112 1.00 42.93 39 GLY D N 1
ATOM 5310 C CA . GLY C 1 43 ? -29.367 -17.092 8.278 1.00 40.98 39 GLY D CA 1
ATOM 5311 C C . GLY C 1 43 ? -30.355 -18.249 8.244 1.00 39.13 39 GLY D C 1
ATOM 5312 O O . GLY C 1 43 ? -31.036 -18.521 9.232 1.00 39.82 39 GLY D O 1
ATOM 5316 N N . ASP C 1 44 ? -30.447 -18.934 7.110 1.00 39.50 40 ASP D N 1
ATOM 5317 C CA . ASP C 1 44 ? -31.322 -20.102 7.007 1.00 38.25 40 ASP D CA 1
ATOM 5318 C C . ASP C 1 44 ? -30.898 -21.213 7.970 1.00 38.49 40 ASP D C 1
ATOM 5319 O O . ASP C 1 44 ? -29.698 -21.398 8.238 1.00 38.97 40 ASP D O 1
ATOM 5328 N N . ARG C 1 45 ? -31.888 -21.945 8.477 1.00 38.81 41 ARG D N 1
ATOM 5329 C CA . ARG C 1 45 ? -31.662 -23.064 9.385 1.00 38.41 41 ARG D CA 1
ATOM 5330 C C . ARG C 1 45 ? -32.204 -24.363 8.793 1.00 38.21 41 ARG D C 1
ATOM 5331 O O . ARG C 1 45 ? -33.075 -24.340 7.924 1.00 41.69 41 ARG D O 1
ATOM 5352 N N . VAL C 1 46 ? -31.687 -25.491 9.260 1.00 38.16 42 VAL D N 1
ATOM 5353 C CA . VAL C 1 46 ? -32.066 -26.790 8.729 1.00 39.05 42 VAL D CA 1
ATOM 5354 C C . VAL C 1 46 ? -32.006 -27.863 9.804 1.00 41.56 42 VAL D C 1
ATOM 5355 O O . VAL C 1 46 ? -31.319 -27.701 10.811 1.00 42.57 42 VAL D O 1
ATOM 5368 N N . GLU C 1 47 ? -32.723 -28.961 9.586 1.00 43.31 43 GLU D N 1
ATOM 5369 C CA . GLU C 1 47 ? -32.625 -30.125 10.460 1.00 45.69 43 GLU D CA 1
ATOM 5370 C C . GLU C 1 47 ? -31.944 -31.254 9.706 1.00 46.17 43 GLU D C 1
ATOM 5371 O O . GLU C 1 47 ? -32.315 -31.564 8.568 1.00 46.58 43 GLU D O 1
ATOM 5383 N N . VAL C 1 48 ? -30.946 -31.863 10.339 1.00 46.31 44 VAL D N 1
ATOM 5384 C CA . VAL C 1 48 ? -30.168 -32.918 9.705 1.00 47.45 44 VAL D CA 1
ATOM 5385 C C . VAL C 1 48 ? -30.917 -34.244 9.751 1.00 48.75 44 VAL D C 1
ATOM 5386 O O . VAL C 1 48 ? -31.141 -34.809 10.824 1.00 48.58 44 VAL D O 1
ATOM 5399 N N . THR C 1 49 ? -31.290 -34.728 8.572 1.00 49.85 45 THR D N 1
ATOM 5400 C CA . THR C 1 49 ? -31.984 -35.998 8.419 1.00 51.61 45 THR D CA 1
ATOM 5401 C C . THR C 1 49 ? -31.590 -36.624 7.084 1.00 55.26 45 THR D C 1
ATOM 5402 O O . THR C 1 49 ? -31.099 -35.933 6.193 1.00 56.70 45 THR D O 1
ATOM 5413 N N . PRO C 1 50 ? -31.808 -37.938 6.943 1.00 56.95 46 PRO D N 1
ATOM 5414 C CA . PRO C 1 50 ? -31.631 -38.680 5.690 1.00 57.71 46 PRO D CA 1
ATOM 5415 C C . PRO C 1 50 ? -32.244 -38.000 4.470 1.00 58.35 46 PRO D C 1
ATOM 5416 O O . PRO C 1 50 ? -31.756 -38.187 3.354 1.00 58.57 46 PRO D O 1
ATOM 5427 N N . GLY C 1 51 ? -33.306 -37.228 4.672 1.00 59.15 47 GLY D N 1
ATOM 5428 C CA . GLY C 1 51 ? -34.010 -36.614 3.558 1.00 58.80 47 GLY D CA 1
ATOM 5429 C C . GLY C 1 51 ? -33.438 -35.273 3.138 1.00 56.52 47 GLY D C 1
ATOM 5430 O O . GLY C 1 51 ? -33.766 -34.756 2.068 1.00 55.98 47 GLY D O 1
ATOM 5434 N N . LEU C 1 52 ? -32.581 -34.710 3.981 1.00 53.54 48 LEU D N 1
ATOM 5435 C CA . LEU C 1 52 ? -31.994 -33.405 3.725 1.00 51.37 48 LEU D CA 1
ATOM 5436 C C . LEU C 1 52 ? -30.999 -33.488 2.587 1.00 51.15 48 LEU D C 1
ATOM 5437 O O . LEU C 1 52 ? -30.029 -34.245 2.654 1.00 51.81 48 LEU D O 1
ATOM 5453 N N . LYS C 1 53 ? -31.236 -32.698 1.547 1.00 51.07 49 LYS D N 1
ATOM 5454 C CA . LYS C 1 53 ? -30.351 -32.659 0.393 1.00 50.15 49 LYS D CA 1
ATOM 5455 C C . LYS C 1 53 ? -29.698 -31.293 0.301 1.00 47.71 49 LYS D C 1
ATOM 5456 O O . LYS C 1 53 ? -30.322 -30.313 -0.096 1.00 48.38 49 LYS D O 1
ATOM 5475 N N . ILE C 1 54 ? -28.439 -31.221 0.697 1.00 46.30 50 ILE D N 1
ATOM 5476 C CA . ILE C 1 54 ? -27.706 -29.975 0.590 1.00 44.38 50 ILE D CA 1
ATOM 5477 C C . ILE C 1 54 ? -26.770 -30.092 -0.590 1.00 43.95 50 ILE D C 1
ATOM 5478 O O . ILE C 1 54 ? -26.087 -31.097 -0.755 1.00 44.85 50 ILE D O 1
ATOM 5494 N N . ARG C 1 55 ? -26.755 -29.067 -1.421 1.00 42.71 51 ARG D N 1
ATOM 5495 C CA . ARG C 1 55 ? -25.827 -29.033 -2.529 1.00 43.26 51 ARG D CA 1
ATOM 5496 C C . ARG C 1 55 ? -25.044 -27.745 -2.459 1.00 42.05 51 ARG D C 1
ATOM 5497 O O . ARG C 1 55 ? -25.577 -26.700 -2.087 1.00 41.50 51 ARG D O 1
ATOM 5518 N N . ILE C 1 56 ? -23.767 -27.832 -2.790 1.00 40.67 52 ILE D N 1
ATOM 5519 C CA . ILE C 1 56 ? -22.966 -26.645 -2.984 1.00 41.18 52 ILE D CA 1
ATOM 5520 C C . ILE C 1 56 ? -22.513 -26.687 -4.424 1.00 41.57 52 ILE D C 1
ATOM 5521 O O . ILE C 1 56 ? -21.927 -27.670 -4.863 1.00 39.40 52 ILE D O 1
ATOM 5537 N N . ASP C 1 57 ? -22.823 -25.629 -5.159 1.00 42.57 53 ASP D N 1
ATOM 5538 C CA . ASP C 1 57 ? -22.495 -25.572 -6.568 1.00 44.11 53 ASP D CA 1
ATOM 5539 C C . ASP C 1 57 ? -23.074 -26.782 -7.288 1.00 44.13 53 ASP D C 1
ATOM 5540 O O . ASP C 1 57 ? -22.465 -27.311 -8.219 1.00 43.58 53 ASP D O 1
ATOM 5549 N N . GLY C 1 58 ? -24.255 -27.216 -6.853 1.00 43.66 54 GLY D N 1
ATOM 5550 C CA . GLY C 1 58 ? -24.961 -28.290 -7.533 1.00 46.30 54 GLY D CA 1
ATOM 5551 C C . GLY C 1 58 ? -24.539 -29.685 -7.103 1.00 50.13 54 GLY D C 1
ATOM 5552 O O . GLY C 1 58 ? -25.190 -30.671 -7.450 1.00 51.02 54 GLY D O 1
ATOM 5556 N N . HIS C 1 59 ? -23.449 -29.770 -6.346 1.00 51.74 55 HIS D N 1
ATOM 5557 C CA . HIS C 1 59 ? -22.920 -31.054 -5.905 1.00 54.29 55 HIS D CA 1
ATOM 5558 C C . HIS C 1 59 ? -23.478 -31.429 -4.538 1.00 53.78 55 HIS D C 1
ATOM 5559 O O . HIS C 1 59 ? -23.393 -30.652 -3.588 1.00 50.95 55 HIS D O 1
ATOM 5574 N N . LEU C 1 60 ? -24.052 -32.624 -4.450 1.00 55.89 56 LEU D N 1
ATOM 5575 C CA . LEU C 1 60 ? -24.638 -33.092 -3.202 1.00 57.81 56 LEU D CA 1
ATOM 5576 C C . LEU C 1 60 ? -23.568 -33.247 -2.133 1.00 57.71 56 LEU D C 1
ATOM 5577 O O . LEU C 1 60 ? -22.426 -33.616 -2.417 1.00 58.40 56 LEU D O 1
ATOM 5593 N N . ILE C 1 61 ? -23.947 -32.971 -0.896 1.00 56.58 57 ILE D N 1
ATOM 5594 C CA . ILE C 1 61 ? -23.012 -33.076 0.206 1.00 58.01 57 ILE D CA 1
ATOM 5595 C C . ILE C 1 61 ? -23.538 -33.991 1.297 1.00 59.88 57 ILE D C 1
ATOM 5596 O O . ILE C 1 61 ? -24.598 -33.753 1.879 1.00 61.59 57 ILE D O 1
ATOM 5612 N N . SER C 1 62 ? -22.784 -35.056 1.542 1.00 59.59 58 SER D N 1
ATOM 5613 C CA . SER C 1 62 ? -23.065 -35.981 2.627 1.00 59.71 58 SER D CA 1
ATOM 5614 C C . SER C 1 62 ? -22.842 -35.308 3.976 1.00 57.64 58 SER D C 1
ATOM 5615 O O . SER C 1 62 ? -21.799 -34.691 4.215 1.00 55.60 58 SER D O 1
ATOM 5623 N N . VAL C 1 63 ? -23.828 -35.429 4.856 1.00 57.62 59 VAL D N 1
ATOM 5624 C CA . VAL C 1 63 ? -23.727 -34.862 6.194 1.00 59.12 59 VAL D CA 1
ATOM 5625 C C . VAL C 1 63 ? -24.209 -35.868 7.240 1.00 61.66 59 VAL D C 1
ATOM 5626 O O . VAL C 1 63 ? -25.140 -36.631 6.994 1.00 61.68 59 VAL D O 1
ATOM 5639 N N . ARG C 1 64 ? -23.564 -35.859 8.403 1.00 65.13 60 ARG D N 1
ATOM 5640 C CA . ARG C 1 64 ? -23.783 -36.883 9.427 1.00 68.91 60 ARG D CA 1
ATOM 5641 C C . ARG C 1 64 ? -24.977 -36.570 10.334 1.00 71.56 60 ARG D C 1
ATOM 5642 O O . ARG C 1 64 ? -25.056 -35.490 10.925 1.00 72.93 60 ARG D O 1
ATOM 5663 N N . GLU C 1 65 ? -25.881 -37.542 10.460 1.00 71.88 61 GLU D N 1
ATOM 5664 C CA . GLU C 1 65 ? -27.180 -37.348 11.116 1.00 72.21 61 GLU D CA 1
ATOM 5665 C C . GLU C 1 65 ? -27.131 -37.393 12.650 1.00 71.77 61 GLU D C 1
ATOM 5666 O O . GLU C 1 65 ? -26.152 -37.848 13.250 1.00 70.81 61 GLU D O 1
ATOM 5678 N N . SER C 1 66 ? -28.198 -36.891 13.269 1.00 72.30 62 SER D N 1
ATOM 5679 C CA . SER C 1 66 ? -28.465 -37.118 14.685 1.00 71.84 62 SER D CA 1
ATOM 5680 C C . SER C 1 66 ? -29.281 -38.397 14.836 1.00 71.61 62 SER D C 1
ATOM 5681 O O . SER C 1 66 ? -30.503 -38.384 14.681 1.00 71.43 62 SER D O 1
ATOM 5689 N N . ILE C 1 70 ? -19.557 -37.949 16.549 1.00 65.71 66 ILE D N 1
ATOM 5690 C CA . ILE C 1 70 ? -19.207 -38.664 17.769 1.00 66.54 66 ILE D CA 1
ATOM 5691 C C . ILE C 1 70 ? -18.198 -37.842 18.578 1.00 65.30 66 ILE D C 1
ATOM 5692 O O . ILE C 1 70 ? -17.124 -37.510 18.076 1.00 67.14 66 ILE D O 1
ATOM 5707 N N . CYS C 1 71 ? -18.545 -37.507 19.821 1.00 61.45 67 CYS D N 1
ATOM 5708 C CA . CYS C 1 71 ? -17.721 -36.595 20.622 1.00 56.35 67 CYS D CA 1
ATOM 5709 C C . CYS C 1 71 ? -16.361 -37.192 20.939 1.00 54.72 67 CYS D C 1
ATOM 5710 O O . CYS C 1 71 ? -16.199 -37.903 21.934 1.00 56.46 67 CYS D O 1
ATOM 5718 N N . ARG C 1 72 ? -15.388 -36.882 20.091 1.00 50.94 68 ARG D N 1
ATOM 5719 C CA . ARG C 1 72 ? -14.017 -37.334 20.280 1.00 48.50 68 ARG D CA 1
ATOM 5720 C C . ARG C 1 72 ? -13.128 -36.165 20.684 1.00 45.46 68 ARG D C 1
ATOM 5721 O O . ARG C 1 72 ? -13.414 -35.017 20.337 1.00 43.62 68 ARG D O 1
ATOM 5742 N N . VAL C 1 73 ? -12.063 -36.465 21.427 1.00 42.37 69 VAL D N 1
ATOM 5743 C CA . VAL C 1 73 ? -11.160 -35.444 21.951 1.00 43.00 69 VAL D CA 1
ATOM 5744 C C . VAL C 1 73 ? -9.712 -35.889 21.840 1.00 43.24 69 VAL D C 1
ATOM 5745 O O . VAL C 1 73 ? -9.360 -36.975 22.296 1.00 41.98 69 VAL D O 1
ATOM 5758 N N . LEU C 1 74 ? -8.876 -35.048 21.233 1.00 42.75 70 LEU D N 1
ATOM 5759 C CA . LEU C 1 74 ? -7.435 -35.287 21.211 1.00 44.63 70 LEU D CA 1
ATOM 5760 C C . LEU C 1 74 ? -6.710 -34.445 22.251 1.00 43.01 70 LEU D C 1
ATOM 5761 O O . LEU C 1 74 ? -7.109 -33.312 22.537 1.00 40.37 70 LEU D O 1
ATOM 5777 N N . ALA C 1 75 ? -5.647 -35.018 22.813 1.00 43.29 71 ALA D N 1
ATOM 5778 C CA . ALA C 1 75 ? -4.670 -34.270 23.599 1.00 43.77 71 ALA D CA 1
ATOM 5779 C C . ALA C 1 75 ? -3.390 -34.106 22.768 1.00 43.84 71 ALA D C 1
ATOM 5780 O O . ALA C 1 75 ? -2.743 -35.098 22.403 1.00 47.76 71 ALA D O 1
ATOM 5787 N N . TYR C 1 76 ? -3.027 -32.860 22.471 1.00 42.41 72 TYR D N 1
ATOM 5788 C CA . TYR C 1 76 ? -1.879 -32.566 21.609 1.00 43.66 72 TYR D CA 1
ATOM 5789 C C . TYR C 1 76 ? -0.764 -31.844 22.348 1.00 43.28 72 TYR D C 1
ATOM 5790 O O . TYR C 1 76 ? -1.007 -30.877 23.053 1.00 42.92 72 TYR D O 1
ATOM 5808 N N . TYR C 1 77 ? 0.468 -32.303 22.154 1.00 44.59 73 TYR D N 1
ATOM 5809 C CA . TYR C 1 77 ? 1.623 -31.619 22.708 1.00 46.08 73 TYR D CA 1
ATOM 5810 C C . TYR C 1 77 ? 2.222 -30.654 21.686 1.00 43.82 73 TYR D C 1
ATOM 5811 O O . TYR C 1 77 ? 3.105 -31.020 20.905 1.00 42.34 73 TYR D O 1
ATOM 5829 N N . LYS C 1 78 ? 1.744 -29.417 21.702 1.00 42.65 74 LYS D N 1
ATOM 5830 C CA . LYS C 1 78 ? 2.178 -28.411 20.746 1.00 42.79 74 LYS D CA 1
ATOM 5831 C C . LYS C 1 78 ? 3.599 -27.979 21.016 1.00 45.64 74 LYS D C 1
ATOM 5832 O O . LYS C 1 78 ? 3.950 -27.628 22.137 1.00 44.79 74 LYS D O 1
ATOM 5851 N N . PRO C 1 79 ? 4.432 -28.002 19.975 1.00 48.22 75 PRO D N 1
ATOM 5852 C CA . PRO C 1 79 ? 5.787 -27.465 20.092 1.00 49.11 75 PRO D CA 1
ATOM 5853 C C . PRO C 1 79 ? 5.806 -25.964 19.826 1.00 51.94 75 PRO D C 1
ATOM 5854 O O . PRO C 1 79 ? 4.892 -25.445 19.183 1.00 51.13 75 PRO D O 1
ATOM 5865 N N . GLU C 1 80 ? 6.837 -25.277 20.307 1.00 56.07 76 GLU D N 1
ATOM 5866 C CA . GLU C 1 80 ? 7.068 -23.910 19.877 1.00 58.88 76 GLU D CA 1
ATOM 5867 C C . GLU C 1 80 ? 7.179 -23.913 18.360 1.00 59.30 76 GLU D C 1
ATOM 5868 O O . GLU C 1 80 ? 7.516 -24.933 17.754 1.00 59.84 76 GLU D O 1
ATOM 5880 N N . GLY C 1 81 ? 6.903 -22.768 17.751 1.00 58.17 77 GLY D N 1
ATOM 5881 C CA . GLY C 1 81 ? 7.069 -22.617 16.324 1.00 55.43 77 GLY D CA 1
ATOM 5882 C C . GLY C 1 81 ? 5.846 -22.967 15.498 1.00 53.99 77 GLY D C 1
ATOM 5883 O O . GLY C 1 81 ? 5.810 -22.645 14.314 1.00 53.73 77 GLY D O 1
ATOM 5887 N N . GLU C 1 82 ? 4.859 -23.639 16.086 1.00 53.14 78 GLU D N 1
ATOM 5888 C CA . GLU C 1 82 ? 3.625 -23.954 15.355 1.00 53.16 78 GLU D CA 1
ATOM 5889 C C . GLU C 1 82 ? 2.528 -22.941 15.646 1.00 52.58 78 GLU D C 1
ATOM 5890 O O . GLU C 1 82 ? 2.334 -22.537 16.790 1.00 51.98 78 GLU D O 1
ATOM 5902 N N . LEU C 1 83 ? 1.812 -22.543 14.602 1.00 52.39 79 LEU D N 1
ATOM 5903 C CA . LEU C 1 83 ? 0.691 -21.618 14.735 1.00 53.47 79 LEU D CA 1
ATOM 5904 C C . LEU C 1 83 ? -0.629 -22.320 14.999 1.00 49.59 79 LEU D C 1
ATOM 5905 O O . LEU C 1 83 ? -0.912 -23.373 14.428 1.00 49.56 79 LEU D O 1
ATOM 5921 N N . CYS C 1 84 ? -1.466 -21.709 15.826 1.00 44.48 80 CYS D N 1
ATOM 5922 C CA A CYS C 1 84 ? -2.836 -22.180 15.993 0.82 42.43 80 CYS D CA 1
ATOM 5923 C CA B CYS C 1 84 ? -2.833 -22.181 15.997 0.18 42.89 80 CYS D CA 1
ATOM 5924 C C . CYS C 1 84 ? -3.755 -21.423 15.049 1.00 42.46 80 CYS D C 1
ATOM 5925 O O . CYS C 1 84 ? -4.304 -20.380 15.404 1.00 41.85 80 CYS D O 1
ATOM 5940 N N . THR C 1 85 ? -3.897 -21.955 13.835 1.00 42.71 81 THR D N 1
ATOM 5941 C CA . THR C 1 85 ? -4.773 -21.393 12.815 1.00 41.82 81 THR D CA 1
ATOM 5942 C C . THR C 1 85 ? -4.976 -22.437 11.720 1.00 40.55 81 THR D C 1
ATOM 5943 O O . THR C 1 85 ? -4.090 -23.248 11.463 1.00 42.29 81 THR D O 1
ATOM 5954 N N . ARG C 1 86 ? -6.143 -22.424 11.085 1.00 39.14 82 ARG D N 1
ATOM 5955 C CA . ARG C 1 86 ? -6.408 -23.297 9.943 1.00 41.04 82 ARG D CA 1
ATOM 5956 C C . ARG C 1 86 ? -5.749 -22.776 8.674 1.00 47.06 82 ARG D C 1
ATOM 5957 O O . ARG C 1 86 ? -5.580 -23.516 7.701 1.00 50.35 82 ARG D O 1
ATOM 5978 N N . ASN C 1 87 ? -5.395 -21.497 8.680 1.00 48.06 83 ASN D N 1
ATOM 5979 C CA . ASN C 1 87 ? -4.756 -20.895 7.522 1.00 49.35 83 ASN D CA 1
ATOM 5980 C C . ASN C 1 87 ? -3.890 -19.708 7.922 1.00 50.14 83 ASN D C 1
ATOM 5981 O O . ASN C 1 87 ? -4.393 -18.674 8.361 1.00 47.37 83 ASN D O 1
ATOM 5992 N N . ASP C 1 88 ? -2.579 -19.879 7.786 1.00 54.43 84 ASP D N 1
ATOM 5993 C CA . ASP C 1 88 ? -1.628 -18.813 8.063 1.00 58.13 84 ASP D CA 1
ATOM 5994 C C . ASP C 1 88 ? -1.293 -18.100 6.765 1.00 59.45 84 ASP D C 1
ATOM 5995 O O . ASP C 1 88 ? -0.900 -18.745 5.797 1.00 59.47 84 ASP D O 1
ATOM 6004 N N . PRO C 1 89 ? -1.449 -16.768 6.733 1.00 59.94 85 PRO D N 1
ATOM 6005 C CA . PRO C 1 89 ? -1.070 -16.023 5.526 1.00 60.50 85 PRO D CA 1
ATOM 6006 C C . PRO C 1 89 ? 0.424 -16.123 5.203 1.00 62.01 85 PRO D C 1
ATOM 6007 O O . PRO C 1 89 ? 0.808 -15.967 4.043 1.00 60.90 85 PRO D O 1
ATOM 6018 N N . GLU C 1 90 ? 1.249 -16.392 6.211 1.00 65.05 86 GLU D N 1
ATOM 6019 C CA . GLU C 1 90 ? 2.700 -16.361 6.041 1.00 67.97 86 GLU D CA 1
ATOM 6020 C C . GLU C 1 90 ? 3.295 -17.702 5.612 1.00 69.60 86 GLU D C 1
ATOM 6021 O O . GLU C 1 90 ? 4.481 -17.780 5.298 1.00 70.17 86 GLU D O 1
ATOM 6033 N N . GLY C 1 91 ? 2.484 -18.754 5.607 1.00 69.85 87 GLY D N 1
ATOM 6034 C CA . GLY C 1 91 ? 2.967 -20.075 5.246 1.00 69.37 87 GLY D CA 1
ATOM 6035 C C . GLY C 1 91 ? 3.877 -20.678 6.303 1.00 68.90 87 GLY D C 1
ATOM 6036 O O . GLY C 1 91 ? 4.959 -21.181 5.997 1.00 70.65 87 GLY D O 1
ATOM 6040 N N . ARG C 1 92 ? 3.440 -20.619 7.558 1.00 65.71 88 ARG D N 1
ATOM 6041 C CA . ARG C 1 92 ? 4.158 -21.258 8.651 1.00 61.73 88 ARG D CA 1
ATOM 6042 C C . ARG C 1 92 ? 3.445 -22.551 9.051 1.00 59.32 88 ARG D C 1
ATOM 6043 O O . ARG C 1 92 ? 2.263 -22.741 8.728 1.00 56.95 88 ARG D O 1
ATOM 6064 N N . PRO C 1 93 ? 4.161 -23.448 9.755 1.00 58.52 89 PRO D N 1
ATOM 6065 C CA . PRO C 1 93 ? 3.537 -24.678 10.257 1.00 56.54 89 PRO D CA 1
ATOM 6066 C C . PRO C 1 93 ? 2.360 -24.365 11.179 1.00 53.76 89 PRO D C 1
ATOM 6067 O O . PRO C 1 93 ? 2.474 -23.472 12.019 1.00 52.89 89 PRO D O 1
ATOM 6078 N N . THR C 1 94 ? 1.246 -25.072 11.016 1.00 52.42 90 THR D N 1
ATOM 6079 C CA . THR C 1 94 ? 0.117 -24.914 11.932 1.00 52.18 90 THR D CA 1
ATOM 6080 C C . THR C 1 94 ? -0.063 -26.200 12.731 1.00 50.25 90 THR D C 1
ATOM 6081 O O . THR C 1 94 ? 0.553 -27.226 12.423 1.00 48.92 90 THR D O 1
ATOM 6092 N N . VAL C 1 95 ? -0.909 -26.137 13.752 1.00 47.93 91 VAL D N 1
ATOM 6093 C CA . VAL C 1 95 ? -1.113 -27.264 14.665 1.00 47.47 91 VAL D CA 1
ATOM 6094 C C . VAL C 1 95 ? -2.007 -28.337 14.048 1.00 48.75 91 VAL D C 1
ATOM 6095 O O . VAL C 1 95 ? -2.096 -29.455 14.559 1.00 47.62 91 VAL D O 1
ATOM 6108 N N . PHE C 1 96 ? -2.665 -27.991 12.946 1.00 48.07 92 PHE D N 1
ATOM 6109 C CA . PHE C 1 96 ? -3.606 -28.899 12.314 1.00 48.72 92 PHE D CA 1
ATOM 6110 C C . PHE C 1 96 ? -2.892 -29.797 11.321 1.00 52.31 92 PHE D C 1
ATOM 6111 O O . PHE C 1 96 ? -3.371 -30.887 11.017 1.00 54.04 92 PHE D O 1
ATOM 6128 N N . ASP C 1 97 ? -1.740 -29.333 10.839 1.00 54.90 93 ASP D N 1
ATOM 6129 C CA . ASP C 1 97 ? -1.006 -30.007 9.773 1.00 58.21 93 ASP D CA 1
ATOM 6130 C C . ASP C 1 97 ? -0.980 -31.518 9.962 1.00 61.27 93 ASP D C 1
ATOM 6131 O O . ASP C 1 97 ? -1.133 -32.277 9.005 1.00 60.22 93 ASP D O 1
ATOM 6140 N N . ARG C 1 98 ? -0.778 -31.945 11.201 1.00 64.65 94 ARG D N 1
ATOM 6141 C CA . ARG C 1 98 ? -0.714 -33.361 11.524 1.00 66.68 94 ARG D CA 1
ATOM 6142 C C . ARG C 1 98 ? -1.785 -33.751 12.517 1.00 65.72 94 ARG D C 1
ATOM 6143 O O . ARG C 1 98 ? -1.564 -33.692 13.722 1.00 69.20 94 ARG D O 1
ATOM 6164 N N . LEU C 1 99 ? -2.943 -34.152 12.014 1.00 59.49 95 LEU D N 1
ATOM 6165 C CA . LEU C 1 99 ? -3.962 -34.732 12.870 1.00 56.99 95 LEU D CA 1
ATOM 6166 C C . LEU C 1 99 ? -4.677 -35.842 12.108 1.00 58.65 95 LEU D C 1
ATOM 6167 O O . LEU C 1 99 ? -4.680 -35.850 10.873 1.00 59.40 95 LEU D O 1
ATOM 6183 N N . PRO C 1 100 ? -5.273 -36.792 12.846 1.00 59.85 96 PRO D N 1
ATOM 6184 C CA . PRO C 1 100 ? -6.084 -37.862 12.258 1.00 61.00 96 PRO D CA 1
ATOM 6185 C C . PRO C 1 100 ? -7.135 -37.326 11.292 1.00 60.71 96 PRO D C 1
ATOM 6186 O O . PRO C 1 100 ? -7.679 -36.237 11.500 1.00 58.61 96 PRO D O 1
ATOM 6197 N N . LYS C 1 101 ? -7.428 -38.086 10.245 1.00 60.26 97 LYS D N 1
ATOM 6198 C CA . LYS C 1 101 ? -8.495 -37.700 9.339 1.00 61.42 97 LYS D CA 1
ATOM 6199 C C . LYS C 1 101 ? -9.810 -38.366 9.745 1.00 59.82 97 LYS D C 1
ATOM 6200 O O . LYS C 1 101 ? -9.827 -39.511 10.205 1.00 58.88 97 LYS D O 1
ATOM 6219 N N . LEU C 1 102 ? -10.904 -37.621 9.597 1.00 58.82 98 LEU D N 1
ATOM 6220 C CA . LEU C 1 102 ? -12.215 -38.057 10.070 1.00 59.24 98 LEU D CA 1
ATOM 6221 C C . LEU C 1 102 ? -13.204 -38.155 8.923 1.00 59.60 98 LEU D C 1
ATOM 6222 O O . LEU C 1 102 ? -13.000 -37.565 7.860 1.00 63.40 98 LEU D O 1
ATOM 6238 N N . ARG C 1 103 ? -14.280 -38.901 9.148 1.00 57.03 99 ARG D N 1
ATOM 6239 C CA . ARG C 1 103 ? -15.349 -39.012 8.168 1.00 56.33 99 ARG D CA 1
ATOM 6240 C C . ARG C 1 103 ? -16.395 -37.941 8.449 1.00 55.10 99 ARG D C 1
ATOM 6241 O O . ARG C 1 103 ? -17.027 -37.937 9.511 1.00 53.76 99 ARG D O 1
ATOM 6245 N N . GLY C 1 104 ? -16.555 -37.028 7.494 1.00 54.57 100 GLY D N 1
ATOM 6246 C CA . GLY C 1 104 ? -17.547 -35.971 7.583 1.00 53.91 100 GLY D CA 1
ATOM 6247 C C . GLY C 1 104 ? -17.516 -35.217 8.897 1.00 51.94 100 GLY D C 1
ATOM 6248 O O . GLY C 1 104 ? -18.557 -35.020 9.526 1.00 52.61 100 GLY D O 1
ATOM 6252 N N . ALA C 1 105 ? -16.322 -34.802 9.316 1.00 50.57 101 ALA D N 1
ATOM 6253 C CA . ALA C 1 105 ? -16.150 -34.046 10.560 1.00 48.85 101 ALA D CA 1
ATOM 6254 C C . ALA C 1 105 ? -14.842 -33.253 10.517 1.00 47.01 101 ALA D C 1
ATOM 6255 O O . ALA C 1 105 ? -14.146 -33.256 9.511 1.00 47.19 101 ALA D O 1
ATOM 6262 N N . ARG C 1 106 ? -14.496 -32.570 11.601 1.00 45.42 102 ARG D N 1
ATOM 6263 C CA . ARG C 1 106 ? -13.225 -31.847 11.623 1.00 43.96 102 ARG D CA 1
ATOM 6264 C C . ARG C 1 106 ? -12.740 -31.569 13.043 1.00 41.93 102 ARG D C 1
ATOM 6265 O O . ARG C 1 106 ? -13.514 -31.638 13.999 1.00 42.52 102 ARG D O 1
ATOM 6286 N N . TRP C 1 107 ? -11.450 -31.286 13.177 1.00 42.10 103 TRP D N 1
ATOM 6287 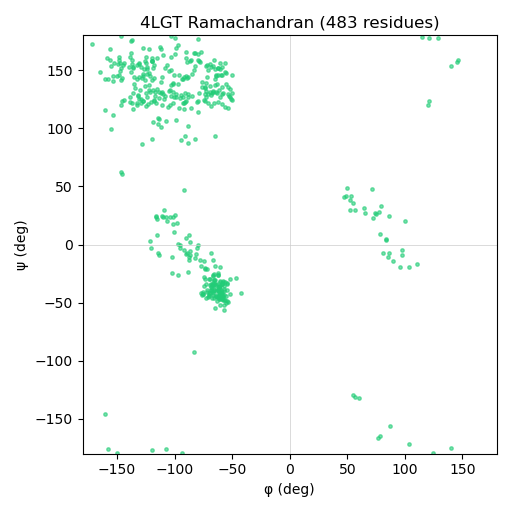C CA . TRP C 1 107 ? -10.874 -30.987 14.485 1.00 42.04 103 TRP D CA 1
ATOM 6288 C C . TRP C 1 107 ? -10.998 -29.497 14.772 1.00 38.88 103 TRP D C 1
ATOM 6289 O O . TRP C 1 107 ? -10.603 -28.662 13.947 1.00 38.35 103 TRP D O 1
ATOM 6310 N N . ILE C 1 108 ? -11.527 -29.178 15.955 1.00 34.28 104 ILE D N 1
ATOM 6311 C CA . ILE C 1 108 ? -11.661 -27.801 16.396 1.00 33.43 104 ILE D CA 1
ATOM 6312 C C . ILE C 1 108 ? -10.644 -27.638 17.516 1.00 32.90 104 ILE D C 1
ATOM 6313 O O . ILE C 1 108 ? -10.647 -28.430 18.456 1.00 34.62 104 ILE D O 1
ATOM 6329 N N . ALA C 1 109 ? -9.758 -26.651 17.390 1.00 31.83 105 ALA D N 1
ATOM 6330 C CA . ALA C 1 109 ? -8.822 -26.307 18.469 1.00 32.50 105 ALA D CA 1
ATOM 6331 C C . ALA C 1 109 ? -9.580 -25.687 19.639 1.00 31.28 105 ALA D C 1
ATOM 6332 O O . ALA C 1 109 ? -10.393 -24.763 19.459 1.00 32.92 105 ALA D O 1
ATOM 6339 N N . VAL C 1 110 ? -9.305 -26.196 20.837 1.00 31.05 106 VAL D N 1
ATOM 6340 C CA . VAL C 1 110 ? -9.822 -25.585 22.050 1.00 29.67 106 VAL D CA 1
ATOM 6341 C C . VAL C 1 110 ? -8.904 -24.425 22.427 1.00 29.97 106 VAL D C 1
ATOM 6342 O O . VAL C 1 110 ? -7.916 -24.599 23.143 1.00 30.26 106 VAL D O 1
ATOM 6355 N N . GLY C 1 111 ? -9.239 -23.239 21.931 1.00 31.10 107 GLY D N 1
ATOM 6356 C CA . GLY C 1 111 ? -8.422 -22.062 22.142 1.00 32.57 107 GLY D CA 1
ATOM 6357 C C . GLY C 1 111 ? -7.179 -22.018 21.286 1.00 34.47 107 GLY D C 1
ATOM 6358 O O . GLY C 1 111 ? -7.040 -22.773 20.329 1.00 38.57 107 GLY D O 1
ATOM 6362 N N . ARG C 1 112 ? -6.277 -21.112 21.641 1.00 33.27 108 ARG D N 1
ATOM 6363 C CA . ARG C 1 112 ? -5.043 -20.886 20.903 1.00 33.88 108 ARG D CA 1
ATOM 6364 C C . ARG C 1 112 ? -3.880 -20.757 21.856 1.00 35.41 108 ARG D C 1
ATOM 6365 O O . ARG C 1 112 ? -4.006 -20.129 22.896 1.00 35.00 108 ARG D O 1
ATOM 6386 N N . LEU C 1 113 ? -2.754 -21.369 21.506 1.00 34.36 109 LEU D N 1
ATOM 6387 C CA . LEU C 1 113 ? -1.493 -21.139 22.213 1.00 34.12 109 LEU D CA 1
ATOM 6388 C C . LEU C 1 113 ? -0.619 -20.254 21.328 1.00 35.03 109 LEU D C 1
ATOM 6389 O O . LEU C 1 113 ? -0.725 -20.309 20.108 1.00 33.84 109 LEU D O 1
ATOM 6405 N N . ASP C 1 114 ? 0.233 -19.437 21.937 1.00 37.19 110 ASP D N 1
ATOM 6406 C CA . ASP C 1 114 ? 1.181 -18.618 21.183 1.00 42.45 110 ASP D CA 1
ATOM 6407 C C . ASP C 1 114 ? 2.195 -19.508 20.458 1.00 42.85 110 ASP D C 1
ATOM 6408 O O . ASP C 1 114 ? 2.409 -20.660 20.843 1.00 39.38 110 ASP D O 1
ATOM 6417 N N . VAL C 1 115 ? 2.816 -18.961 19.414 1.00 46.80 111 VAL D N 1
ATOM 6418 C CA . VAL C 1 115 ? 3.796 -19.687 18.612 1.00 52.66 111 VAL D CA 1
ATOM 6419 C C . VAL C 1 115 ? 4.927 -20.300 19.437 1.00 53.80 111 VAL D C 1
ATOM 6420 O O . VAL C 1 115 ? 5.264 -21.476 19.270 1.00 54.69 111 VAL D O 1
ATOM 6433 N N . ASN C 1 116 ? 5.528 -19.493 20.306 1.00 53.97 112 ASN D N 1
ATOM 6434 C CA . ASN C 1 116 ? 6.640 -19.960 21.131 1.00 55.31 112 ASN D CA 1
ATOM 6435 C C . ASN C 1 116 ? 6.214 -20.329 22.551 1.00 52.08 112 ASN D C 1
ATOM 6436 O O . ASN C 1 116 ? 7.022 -20.304 23.489 1.00 54.32 112 ASN D O 1
ATOM 6447 N N . THR C 1 117 ? 4.940 -20.682 22.694 1.00 47.35 113 THR D N 1
ATOM 6448 C CA . THR C 1 117 ? 4.466 -21.323 23.903 1.00 46.16 113 THR D CA 1
ATOM 6449 C C . THR C 1 117 ? 4.272 -22.822 23.644 1.00 43.51 113 THR D C 1
ATOM 6450 O O . THR C 1 117 ? 3.806 -23.238 22.582 1.00 44.35 113 THR D O 1
ATOM 6489 N N . GLY C 1 119 ? 3.165 -26.920 24.941 1.00 35.80 115 GLY D N 1
ATOM 6490 C CA . GLY C 1 119 ? 2.253 -27.677 25.785 1.00 36.71 115 GLY D CA 1
ATOM 6491 C C . GLY C 1 119 ? 0.895 -28.105 25.266 1.00 36.09 115 GLY D C 1
ATOM 6492 O O . GLY C 1 119 ? 0.677 -28.226 24.058 1.0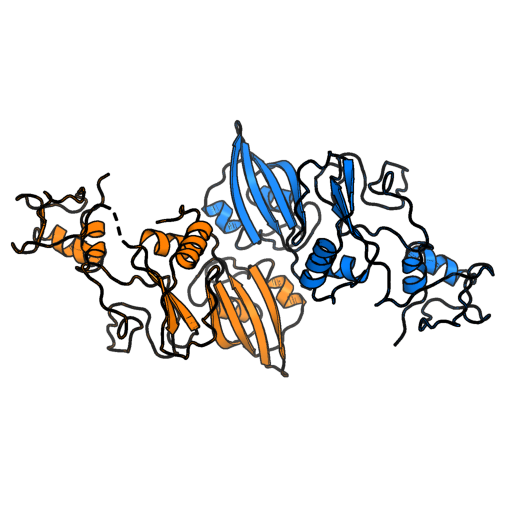0 36.76 115 GLY D O 1
ATOM 6496 N N . LEU C 1 120 ? -0.025 -28.340 26.204 1.00 32.90 116 LEU D N 1
ATOM 6497 C CA . LEU C 1 120 ? -1.263 -29.045 25.899 1.00 32.88 116 LEU D CA 1
ATOM 6498 C C . LEU C 1 120 ? -2.226 -28.189 25.111 1.00 31.58 116 LEU D C 1
ATOM 6499 O O . LEU C 1 120 ? -2.618 -27.111 25.548 1.00 30.85 116 LEU D O 1
ATOM 6515 N N . LEU C 1 121 ? -2.623 -28.691 23.952 1.00 32.58 117 LEU D N 1
ATOM 6516 C CA . LEU C 1 121 ? -3.752 -28.130 23.229 1.00 32.79 117 LEU D CA 1
ATOM 6517 C C . LEU C 1 121 ? -4.753 -29.260 23.001 1.00 31.22 117 LEU D C 1
ATOM 6518 O O . LEU C 1 121 ? -4.385 -30.333 22.488 1.00 30.92 117 LEU D O 1
ATOM 6534 N N . LEU C 1 122 ? -6.006 -29.040 23.399 1.00 29.71 118 LEU D N 1
ATOM 6535 C CA . LEU C 1 122 ? -7.045 -30.015 23.134 1.00 30.55 118 LEU D CA 1
ATOM 6536 C C . LEU C 1 122 ? -7.675 -29.760 21.781 1.00 31.99 118 LEU D C 1
ATOM 6537 O O . LEU C 1 122 ? -7.835 -28.603 21.378 1.00 33.32 118 LEU D O 1
ATOM 6553 N N . PHE C 1 123 ? -8.040 -30.837 21.089 1.00 32.04 119 PHE D N 1
ATOM 6554 C CA . PHE C 1 123 ? -8.859 -30.742 19.882 1.00 32.71 119 PHE D CA 1
ATOM 6555 C C . PHE C 1 123 ? -10.135 -31.571 20.092 1.00 33.78 119 PHE D C 1
ATOM 6556 O O . PHE C 1 123 ? -10.108 -32.596 20.782 1.00 33.63 119 PHE D O 1
ATOM 6573 N N . THR C 1 124 ? -11.253 -31.146 19.510 1.00 32.92 120 THR D N 1
ATOM 6574 C CA . THR C 1 124 ? -12.452 -31.960 19.583 1.00 30.62 120 THR D CA 1
ATOM 6575 C C . THR C 1 124 ? -13.261 -31.810 18.314 1.00 35.30 120 THR D C 1
ATOM 6576 O O . THR C 1 124 ? -13.201 -30.786 17.636 1.00 36.29 120 THR D O 1
ATOM 6587 N N . THR C 1 125 ? -14.003 -32.855 17.993 1.00 36.60 121 THR D N 1
ATOM 6588 C CA . THR C 1 125 ? -14.935 -32.798 16.895 1.00 38.34 121 THR D CA 1
ATOM 6589 C C . THR C 1 125 ? -16.237 -32.154 17.358 1.00 37.67 121 THR D C 1
ATOM 6590 O O . THR C 1 125 ? -17.085 -31.815 16.536 1.00 36.39 121 THR D O 1
ATOM 6601 N N . ASP C 1 126 ? -16.391 -31.983 18.669 1.00 33.98 122 ASP D N 1
ATOM 6602 C CA . ASP C 1 126 ? -17.634 -31.475 19.240 1.00 35.18 122 ASP D CA 1
ATOM 6603 C C . ASP C 1 126 ? -17.477 -29.992 19.514 1.00 32.64 122 ASP D C 1
ATOM 6604 O O . ASP C 1 126 ? -16.777 -29.588 20.446 1.00 32.21 122 ASP D O 1
ATOM 6613 N N . GLY C 1 127 ? -18.120 -29.168 18.697 1.00 32.97 123 GLY D N 1
ATOM 6614 C CA . GLY C 1 127 ? -17.938 -27.729 18.793 1.00 31.91 123 GLY D CA 1
ATOM 6615 C C . GLY C 1 127 ? -18.585 -27.093 20.004 1.00 30.36 123 GLY D C 1
ATOM 6616 O O . GLY C 1 127 ? -18.206 -25.981 20.393 1.00 25.69 123 GLY D O 1
ATOM 6620 N N . GLU C 1 128 ? -19.570 -27.775 20.587 1.00 28.69 124 GLU D N 1
ATOM 6621 C CA . GLU C 1 128 ? -20.216 -27.284 21.790 1.00 29.01 124 GLU D CA 1
ATOM 6622 C C . GLU C 1 128 ? -19.260 -27.512 22.943 1.00 28.30 124 GLU D C 1
ATOM 6623 O O . GLU C 1 128 ? -19.090 -26.651 23.810 1.00 27.42 124 GLU D O 1
ATOM 6635 N N . LEU C 1 129 ? -18.631 -28.683 22.968 1.00 27.97 125 LEU D N 1
ATOM 6636 C CA . LEU C 1 129 ? -17.635 -28.954 23.998 1.00 28.12 125 LEU D CA 1
ATOM 6637 C C . LEU C 1 129 ? -16.491 -27.955 23.868 1.00 25.34 125 LEU D C 1
ATOM 6638 O O . LEU C 1 129 ? -16.022 -27.426 24.854 1.00 23.18 125 LEU D O 1
ATOM 6654 N N . ALA C 1 130 ? -16.045 -27.704 22.645 1.00 25.68 126 ALA D N 1
ATOM 6655 C CA . ALA C 1 130 ? -14.955 -26.757 22.396 1.00 25.19 126 ALA D CA 1
ATOM 6656 C C . ALA C 1 130 ? -15.270 -25.361 22.940 1.00 19.89 126 ALA D C 1
ATOM 6657 O O . ALA C 1 130 ? -14.464 -24.739 23.628 1.00 19.16 126 ALA D O 1
ATOM 6664 N N . ASN C 1 131 ? -16.425 -24.828 22.575 1.00 20.37 127 ASN D N 1
ATOM 6665 C CA . ASN C 1 131 ? -16.798 -23.522 23.095 1.00 18.42 127 ASN D CA 1
ATOM 6666 C C . ASN C 1 131 ? -16.989 -23.510 24.611 1.00 19.70 127 ASN D C 1
ATOM 6667 O O . ASN C 1 131 ? -16.598 -22.566 25.292 1.00 18.13 127 ASN D O 1
ATOM 6678 N N . ARG C 1 132 ? -17.587 -24.555 25.165 1.00 21.56 128 ARG D N 1
ATOM 6679 C CA . ARG C 1 132 ? -17.736 -24.591 26.625 1.00 22.89 128 ARG D CA 1
ATOM 6680 C C . ARG C 1 132 ? -16.371 -24.578 27.332 1.00 20.57 128 ARG D C 1
ATOM 6681 O O . ARG C 1 132 ? -16.184 -23.899 28.341 1.00 19.20 128 ARG D O 1
ATOM 6702 N N . LEU C 1 133 ? -15.402 -25.293 26.776 1.00 19.19 129 LEU D N 1
ATOM 6703 C CA . LEU C 1 133 ? -14.071 -25.319 27.358 1.00 18.83 129 LEU D CA 1
ATOM 6704 C C . LEU C 1 133 ? -13.371 -23.946 27.269 1.00 17.25 129 LEU D C 1
ATOM 6705 O O . LEU C 1 133 ? -12.717 -23.520 28.207 1.00 17.46 129 LEU D O 1
ATOM 6721 N N . MET C 1 134 ? -13.534 -23.251 26.155 1.00 16.72 130 MET D N 1
ATOM 6722 C CA . MET C 1 134 ? -12.929 -21.936 25.962 1.00 17.08 130 MET D CA 1
ATOM 6723 C C . MET C 1 134 ? -13.628 -20.817 26.720 1.00 17.78 130 MET D C 1
ATOM 6724 O O . MET C 1 134 ? -12.992 -19.900 27.214 1.00 16.91 130 MET D O 1
ATOM 6738 N N . HIS C 1 135 ? -14.944 -20.831 26.751 1.00 17.50 131 HIS D N 1
ATOM 6739 C CA . HIS C 1 135 ? -15.644 -19.640 27.219 1.00 14.96 131 HIS D CA 1
ATOM 6740 C C . HIS C 1 135 ? -15.489 -19.490 28.734 1.00 15.04 131 HIS D C 1
ATOM 6741 O O . HIS C 1 135 ? -15.766 -20.417 29.477 1.00 16.55 131 HIS D O 1
ATOM 6756 N N . PRO C 1 136 ? -15.033 -18.323 29.189 1.00 16.48 132 PRO D N 1
ATOM 6757 C CA . PRO C 1 136 ? -14.772 -18.160 30.630 1.00 16.39 132 PRO D CA 1
ATOM 6758 C C . PRO C 1 136 ? -15.978 -18.337 31.554 1.00 20.27 132 PRO D C 1
ATOM 6759 O O . PRO C 1 136 ? -15.793 -18.559 32.737 1.00 21.23 132 PRO D O 1
ATOM 6770 N N . SER C 1 137 ? -17.193 -18.223 31.040 1.00 20.99 133 SER D N 1
ATOM 6771 C CA . SER C 1 137 ? -18.382 -18.479 31.860 1.00 19.32 133 SER D CA 1
ATOM 6772 C C . SER C 1 137 ? -18.287 -19.840 32.560 1.00 18.41 133 SER D C 1
ATOM 6773 O O . SER C 1 137 ? -18.807 -20.004 33.653 1.00 22.44 133 SER D O 1
ATOM 6781 N N . ARG C 1 138 ? -17.588 -20.793 31.944 1.00 16.06 134 ARG D N 1
ATOM 6782 C CA . ARG C 1 138 ? -17.462 -22.148 32.474 1.00 16.93 134 ARG D CA 1
ATOM 6783 C C . ARG C 1 138 ? -16.261 -22.307 33.424 1.00 17.09 134 ARG D C 1
ATOM 6784 O O . ARG C 1 138 ? -16.115 -23.364 34.047 1.00 20.53 134 ARG D O 1
ATOM 6805 N N . GLU C 1 139 ? -15.421 -21.264 33.516 1.00 17.27 135 GLU D N 1
ATOM 6806 C CA . GLU C 1 139 ? -14.288 -21.190 34.441 1.00 17.66 135 GLU D CA 1
ATOM 6807 C C . GLU C 1 139 ? -13.396 -22.428 34.416 1.00 19.97 135 GLU D C 1
ATOM 6808 O O . GLU C 1 139 ? -12.931 -22.899 35.444 1.00 24.40 135 GLU D O 1
ATOM 6820 N N . VAL C 1 140 ? -13.128 -22.941 33.224 1.00 18.62 136 VAL D N 1
ATOM 6821 C CA . VAL C 1 140 ? -12.245 -24.075 33.090 1.00 18.50 136 VAL D CA 1
ATOM 6822 C C . VAL C 1 140 ? -10.797 -23.644 33.344 1.00 19.78 136 VAL D C 1
ATOM 6823 O O . VAL C 1 140 ? -10.333 -22.625 32.840 1.00 19.82 136 VAL D O 1
ATOM 6836 N N . GLU C 1 141 ? -10.097 -24.402 34.173 1.00 19.66 137 GLU D N 1
ATOM 6837 C CA . GLU C 1 141 ? -8.722 -24.059 34.509 1.00 17.83 137 GLU D CA 1
ATOM 6838 C C . GLU C 1 141 ? -7.749 -24.340 33.378 1.00 20.03 137 GLU D C 1
ATOM 6839 O O . GLU C 1 141 ? -7.781 -25.401 32.760 1.00 21.68 137 GLU D O 1
ATOM 6851 N N . ARG C 1 142 ? -6.868 -23.372 33.136 1.00 21.98 138 ARG D N 1
ATOM 6852 C CA . ARG C 1 142 ? -5.692 -23.550 32.311 1.00 24.14 138 ARG D CA 1
ATOM 6853 C C . ARG C 1 142 ? -4.506 -23.487 33.272 1.00 21.60 138 ARG D C 1
ATOM 6854 O O . ARG C 1 142 ? -4.340 -22.470 33.962 1.00 23.66 138 ARG D O 1
ATOM 6875 N N . GLU C 1 143 ? -3.714 -24.551 33.344 1.00 21.48 139 GLU D N 1
ATOM 6876 C CA . GLU C 1 143 ? -2.530 -24.547 34.208 1.00 22.28 139 GLU D CA 1
ATOM 6877 C C . GLU C 1 143 ? -1.261 -24.392 33.383 1.00 23.55 139 GLU D C 1
ATOM 6878 O O . GLU C 1 143 ? -1.072 -25.080 32.383 1.00 25.00 139 GLU D O 1
ATOM 6890 N N . TYR C 1 144 ? -0.405 -23.472 33.817 1.00 26.06 140 TYR D N 1
ATOM 6891 C CA . TYR C 1 144 ? 0.870 -23.199 33.163 1.00 23.93 140 TYR D CA 1
ATOM 6892 C C . TYR C 1 1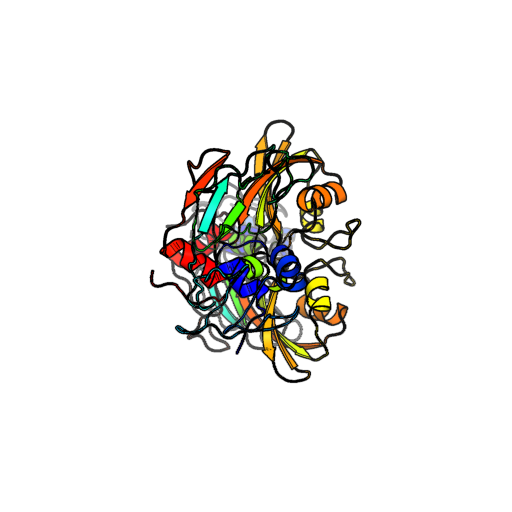44 ? 2.014 -23.388 34.132 1.00 21.81 140 TYR D C 1
ATOM 6893 O O . TYR C 1 144 ? 1.912 -22.983 35.290 1.00 22.84 140 TYR D O 1
ATOM 6911 N N . ALA C 1 145 ? 3.080 -24.030 33.654 1.00 22.75 141 ALA D N 1
ATOM 6912 C CA . ALA C 1 145 ? 4.382 -23.942 34.294 1.00 22.27 141 ALA D CA 1
ATOM 6913 C C . ALA C 1 145 ? 5.128 -22.792 33.627 1.00 23.69 141 ALA D C 1
ATOM 6914 O O . ALA C 1 145 ? 5.322 -22.775 32.408 1.00 24.42 141 ALA D O 1
ATOM 6921 N N . VAL C 1 146 ? 5.524 -21.829 34.442 1.00 23.21 142 VAL D N 1
ATOM 6922 C CA . VAL C 1 146 ? 6.112 -20.594 33.969 1.00 23.12 142 VAL D CA 1
ATOM 6923 C C . VAL C 1 146 ? 7.466 -20.437 34.614 1.00 26.99 142 VAL D C 1
ATOM 6924 O O . VAL C 1 146 ? 7.577 -20.413 35.855 1.00 27.92 142 VAL D O 1
ATOM 6937 N N . ARG C 1 147 ? 8.505 -20.348 33.804 1.00 29.35 143 ARG D N 1
ATOM 6938 C CA . ARG C 1 147 ? 9.800 -20.003 34.340 1.00 32.12 143 ARG D CA 1
ATOM 6939 C C . ARG C 1 147 ? 9.918 -18.492 34.219 1.00 31.92 143 ARG D C 1
ATOM 6940 O O . ARG C 1 147 ? 9.797 -17.933 33.124 1.00 32.71 143 ARG D O 1
ATOM 6961 N N . VAL C 1 148 ? 10.132 -17.835 35.351 1.00 30.23 144 VAL D N 1
ATOM 6962 C CA . VAL C 1 148 ? 10.139 -16.383 35.396 1.00 30.83 144 VAL D CA 1
ATOM 6963 C C . VAL C 1 148 ? 11.542 -15.893 35.638 1.00 31.35 144 VAL D C 1
ATOM 6964 O O . VAL C 1 148 ? 12.416 -16.650 36.067 1.00 29.78 144 VAL D O 1
ATOM 6977 N N . PHE C 1 149 ? 11.749 -14.613 35.361 1.00 34.83 145 PHE D N 1
ATOM 6978 C CA . PHE C 1 149 ? 13.044 -13.988 35.509 1.00 36.58 145 PHE D CA 1
ATOM 6979 C C . PHE C 1 149 ? 12.854 -12.642 36.172 1.00 35.43 145 PHE D C 1
ATOM 6980 O O . PHE C 1 149 ? 12.210 -11.762 35.605 1.00 32.43 145 PHE D O 1
ATOM 6997 N N . GLY C 1 150 ? 13.419 -12.480 37.363 1.00 36.82 146 GLY D N 1
ATOM 6998 C CA . GLY C 1 150 ? 13.279 -11.242 38.107 1.00 39.67 146 GLY D CA 1
ATOM 6999 C C . GLY C 1 150 ? 13.092 -11.488 39.591 1.00 42.82 146 GLY D C 1
ATOM 7000 O O . GLY C 1 150 ? 13.153 -12.630 40.059 1.00 42.65 146 GLY D O 1
ATOM 7004 N N . GLN C 1 151 ? 12.851 -10.415 40.338 1.00 44.30 147 GLN D N 1
ATOM 7005 C CA . GLN C 1 151 ? 12.711 -10.526 41.785 1.00 46.24 147 GLN D CA 1
ATOM 7006 C C . GLN C 1 151 ? 11.249 -10.776 42.146 1.00 42.91 147 GLN D C 1
ATOM 7007 O O . GLN C 1 151 ? 10.353 -10.021 41.756 1.00 41.59 147 GLN D O 1
ATOM 7021 N N . VAL C 1 152 ? 11.011 -11.869 42.865 1.00 38.98 148 VAL D N 1
ATOM 7022 C CA . VAL C 1 152 ? 9.664 -12.234 43.277 1.00 35.33 148 VAL D CA 1
ATOM 7023 C C . VAL C 1 152 ? 9.637 -12.413 44.781 1.00 33.39 148 VAL D C 1
ATOM 7024 O O . VAL C 1 152 ? 10.537 -13.021 45.362 1.00 35.05 148 VAL D O 1
ATOM 7037 N N . ASP C 1 153 ? 8.606 -11.875 45.413 1.00 31.11 149 ASP D N 1
ATOM 7038 C CA . ASP C 1 153 ? 8.432 -12.047 46.842 1.00 30.82 149 ASP D CA 1
ATOM 7039 C C . ASP C 1 153 ? 6.953 -12.315 47.095 1.00 30.93 149 ASP D C 1
ATOM 7040 O O . ASP C 1 153 ? 6.136 -12.284 46.166 1.00 31.78 149 ASP D O 1
ATOM 7049 N N . ASP C 1 154 ? 6.604 -12.594 48.340 1.00 29.46 150 ASP D N 1
ATOM 7050 C CA . ASP C 1 154 ? 5.243 -13.014 48.642 1.00 29.23 150 ASP D CA 1
ATOM 7051 C C . ASP C 1 154 ? 4.219 -11.915 48.419 1.00 26.18 150 ASP D C 1
ATOM 7052 O O . ASP C 1 154 ? 3.077 -12.194 48.054 1.00 25.76 150 ASP D O 1
ATOM 7061 N N . ALA C 1 155 ? 4.613 -10.673 48.660 1.00 26.54 151 ALA D N 1
ATOM 7062 C CA . ALA C 1 155 ? 3.730 -9.535 48.402 1.00 28.65 151 ALA D CA 1
ATOM 7063 C C . ALA C 1 155 ? 3.249 -9.523 46.961 1.00 26.45 151 ALA D C 1
ATOM 7064 O O . ALA C 1 155 ? 2.075 -9.274 46.688 1.00 26.56 151 ALA D O 1
ATOM 7071 N N . LYS C 1 156 ? 4.160 -9.773 46.027 1.00 26.03 152 LYS D N 1
ATOM 7072 C CA . LYS C 1 156 ? 3.776 -9.793 44.619 1.00 24.84 152 LYS D CA 1
ATOM 7073 C C . LYS C 1 156 ? 2.837 -10.953 44.335 1.00 23.14 152 LYS D C 1
ATOM 7074 O O . LYS C 1 156 ? 1.957 -10.847 43.484 1.00 22.00 152 LYS D O 1
ATOM 7093 N N . LEU C 1 157 ? 3.018 -12.071 45.024 1.00 22.95 153 LEU D N 1
ATOM 7094 C CA . LEU C 1 157 ? 2.162 -13.213 44.784 1.00 21.11 153 LEU D CA 1
ATOM 7095 C C . LEU C 1 157 ? 0.751 -12.895 45.274 1.00 19.91 153 LEU D C 1
ATOM 7096 O O . LEU C 1 157 ? -0.236 -13.275 44.637 1.00 20.46 153 LEU D O 1
ATOM 7112 N N . ARG C 1 158 ? 0.678 -12.199 46.410 1.00 19.87 154 ARG D N 1
ATOM 7113 C CA . ARG C 1 158 ? -0.597 -11.745 46.954 1.00 20.01 154 ARG D CA 1
ATOM 7114 C C . ARG C 1 158 ? -1.250 -10.800 45.962 1.00 20.51 154 ARG D C 1
ATOM 7115 O O . ARG C 1 158 ? -2.430 -10.924 45.681 1.00 21.56 154 ARG D O 1
ATOM 7136 N N . ASP C 1 159 ? -0.469 -9.854 45.443 1.00 19.65 155 ASP D N 1
ATOM 7137 C CA . ASP C 1 159 ? -0.977 -8.897 44.456 1.00 21.65 155 ASP D CA 1
ATOM 7138 C C . ASP C 1 159 ? -1.603 -9.621 43.268 1.00 18.86 155 ASP D C 1
ATOM 7139 O O . ASP C 1 159 ? -2.722 -9.298 42.838 1.00 20.44 155 ASP D O 1
ATOM 7148 N N . LEU C 1 160 ? -0.878 -10.594 42.730 1.00 20.31 156 LEU D N 1
ATOM 7149 C CA . LEU C 1 160 ? -1.329 -11.306 41.531 1.00 19.13 156 LEU D CA 1
ATOM 7150 C C . LEU C 1 160 ? -2.579 -12.145 41.789 1.00 18.46 156 LEU D C 1
ATOM 7151 O O . LEU C 1 160 ? -3.389 -12.360 40.884 1.00 19.58 156 LEU D O 1
ATOM 7167 N N . SER C 1 161 ? -2.772 -12.581 43.029 1.00 17.82 157 SER D N 1
ATOM 7168 C CA A SER C 1 161 ? -3.913 -13.413 43.379 0.60 17.30 157 SER D CA 1
ATOM 7169 C CA B SER C 1 161 ? -3.916 -13.412 43.383 0.40 17.74 157 SER D CA 1
ATOM 7170 C C . SER C 1 161 ? -5.171 -12.574 43.610 1.00 17.21 157 SER D C 1
ATOM 7171 O O . SER C 1 161 ? -6.283 -13.047 43.420 1.00 21.54 157 SER D O 1
ATOM 7184 N N . ARG C 1 162 ? -4.995 -11.325 44.030 1.00 19.92 158 ARG D N 1
ATOM 7185 C CA A ARG C 1 162 ? -6.115 -10.467 44.428 0.54 18.07 158 ARG D CA 1
ATOM 7186 C CA B ARG C 1 162 ? -6.145 -10.510 44.411 0.46 18.10 158 ARG D CA 1
ATOM 7187 C C . ARG C 1 162 ? -6.598 -9.557 43.313 1.00 18.87 158 ARG D C 1
ATOM 7188 O O . ARG C 1 162 ? -7.696 -9.030 43.387 1.00 21.59 158 ARG D O 1
ATOM 7229 N N . GLY C 1 163 ? -5.754 -9.355 42.300 1.00 18.50 159 GLY D N 1
ATOM 7230 C CA . GLY C 1 163 ? -6.140 -8.578 41.146 1.00 19.34 159 GLY D CA 1
ATOM 7231 C C . GLY C 1 163 ? -5.255 -7.370 40.893 1.00 20.18 159 GLY D C 1
ATOM 7232 O O . GLY C 1 163 ? -5.125 -6.490 41.743 1.00 23.39 159 GLY D O 1
ATOM 7236 N N . VAL C 1 164 ? -4.678 -7.307 39.693 1.00 20.31 160 VAL D N 1
ATOM 7237 C CA 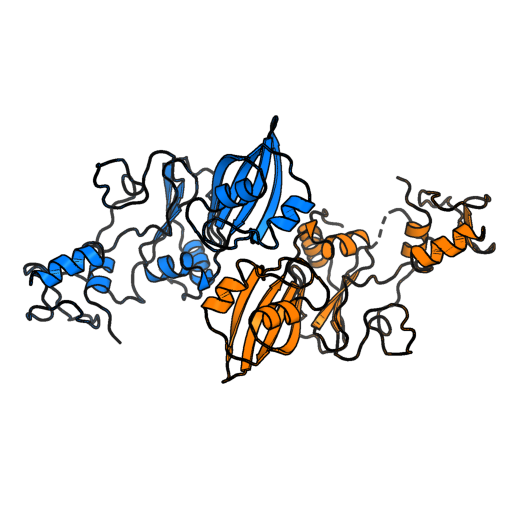. VAL C 1 164 ? -3.872 -6.174 39.268 1.00 21.46 160 VAL D CA 1
ATOM 7238 C C . VAL C 1 164 ? -4.479 -5.596 38.007 1.00 22.62 160 VAL D C 1
ATOM 7239 O O . VAL C 1 164 ? -5.366 -6.190 37.398 1.00 24.11 160 VAL D O 1
ATOM 7252 N N . GLN C 1 165 ? -4.004 -4.421 37.629 1.00 24.48 161 GLN D N 1
ATOM 7253 C CA . GLN C 1 165 ? -4.508 -3.743 36.441 1.00 26.07 161 GLN D CA 1
ATOM 7254 C C . GLN C 1 165 ? -3.626 -4.004 35.232 1.00 26.49 161 GLN D C 1
ATOM 7255 O O . GLN C 1 165 ? -2.435 -3.652 35.211 1.00 26.19 161 GLN D O 1
ATOM 7269 N N . LEU C 1 166 ? -4.211 -4.638 34.226 1.00 25.31 162 LEU D N 1
ATOM 7270 C CA . LEU C 1 166 ? -3.553 -4.766 32.937 1.00 25.81 162 LEU D CA 1
ATOM 7271 C C . LEU C 1 166 ? -4.072 -3.712 31.955 1.00 27.90 162 LEU D C 1
ATOM 7272 O O . LEU C 1 166 ? -5.051 -3.010 32.232 1.00 26.26 162 LEU D O 1
ATOM 7288 N N . GLU C 1 167 ? -3.398 -3.584 30.817 1.00 29.74 163 GLU D N 1
ATOM 7289 C CA . GLU C 1 167 ? -3.803 -2.590 29.826 1.00 31.44 163 GLU D CA 1
ATOM 7290 C C . GLU C 1 167 ? -5.248 -2.823 29.389 1.00 29.84 163 GLU D C 1
ATOM 7291 O O . GLU C 1 167 ? -5.962 -1.876 29.069 1.00 29.89 163 GLU D O 1
ATOM 7303 N N . ASP C 1 168 ? -5.678 -4.081 29.392 1.00 29.16 164 ASP D N 1
ATOM 7304 C CA . ASP C 1 168 ? -7.036 -4.426 28.975 1.00 27.82 164 ASP D CA 1
ATOM 7305 C C . ASP C 1 168 ? -7.961 -4.756 30.155 1.00 27.26 164 ASP D C 1
ATOM 7306 O O . ASP C 1 168 ? -8.974 -5.448 29.985 1.00 28.46 164 ASP D O 1
ATOM 7315 N N . GLY C 1 169 ? -7.623 -4.251 31.336 1.00 25.44 165 GLY D N 1
ATOM 7316 C CA . GLY C 1 169 ? -8.479 -4.384 32.499 1.00 25.21 165 GLY D CA 1
ATOM 7317 C C . GLY C 1 169 ? -7.907 -5.227 33.628 1.00 20.65 165 GLY D C 1
ATOM 7318 O O . GLY C 1 169 ? -6.798 -5.779 33.525 1.00 20.19 165 GLY D O 1
ATOM 7322 N N . PRO C 1 170 ? -8.660 -5.342 34.732 1.00 21.54 166 PRO D N 1
ATOM 7323 C CA . PRO C 1 170 ? -8.226 -6.179 35.847 1.00 20.64 166 PRO D CA 1
ATOM 7324 C C . PRO C 1 170 ? -7.960 -7.619 35.436 1.00 20.19 166 PRO D C 1
ATOM 7325 O O . PRO C 1 170 ? -8.636 -8.157 34.551 1.00 23.80 166 PRO D O 1
ATOM 7336 N N . ALA C 1 171 ? -7.008 -8.251 36.111 1.00 19.19 167 ALA D N 1
ATOM 7337 C CA . ALA C 1 171 ? -6.758 -9.671 35.934 1.00 19.34 167 ALA D CA 1
ATOM 7338 C C . ALA C 1 171 ? -6.155 -10.225 37.228 1.00 19.33 167 ALA D C 1
ATOM 7339 O O . ALA C 1 171 ? -5.547 -9.480 38.009 1.00 20.74 167 ALA D O 1
ATOM 7346 N N . ALA C 1 172 ? -6.313 -11.527 37.447 1.00 19.39 168 ALA D N 1
ATOM 7347 C CA . ALA C 1 172 ? -5.725 -12.191 38.613 1.00 20.66 168 ALA D CA 1
ATOM 7348 C C . ALA C 1 172 ? -5.417 -13.621 38.250 1.00 19.85 168 ALA D C 1
ATOM 7349 O O . ALA C 1 172 ? -6.161 -14.233 37.461 1.00 23.58 168 ALA D O 1
ATOM 7356 N N . PHE C 1 173 ? -4.335 -14.171 38.787 1.00 17.02 169 PHE D N 1
ATOM 7357 C CA . PHE C 1 173 ? -4.175 -15.625 38.736 1.00 16.97 169 PHE D CA 1
ATOM 7358 C C . PHE C 1 173 ? -5.152 -16.264 39.726 1.00 14.81 169 PHE D C 1
ATOM 7359 O O . PHE C 1 173 ? -5.313 -15.775 40.863 1.00 17.09 169 PHE D O 1
ATOM 7376 N N . LYS C 1 174 ? -5.770 -17.370 39.317 1.00 14.13 170 LYS D N 1
ATOM 7377 C CA . LYS C 1 174 ? -6.641 -18.143 40.204 1.00 14.81 170 LYS D CA 1
ATOM 7378 C C . LYS C 1 174 ? -5.834 -18.854 41.272 1.00 12.40 170 LYS D C 1
ATOM 7379 O O . LYS C 1 174 ? -6.202 -18.844 42.440 1.00 18.75 170 LYS D O 1
ATOM 7398 N N . THR C 1 175 ? -4.729 -19.477 40.860 1.00 14.45 171 THR D N 1
ATOM 7399 C CA . THR C 1 175 ? -3.760 -20.047 41.778 1.00 14.44 171 THR D CA 1
ATOM 7400 C C . THR C 1 175 ? -2.351 -19.700 41.327 1.00 14.95 171 THR D C 1
ATOM 7401 O O . THR C 1 175 ? -2.096 -19.488 40.133 1.00 16.98 171 THR D O 1
ATOM 7412 N N . ILE C 1 176 ? -1.444 -19.648 42.299 1.00 15.05 172 ILE D N 1
ATOM 7413 C CA . ILE C 1 176 ? -0.037 -19.420 42.039 1.00 16.60 172 ILE D CA 1
ATOM 7414 C C . ILE C 1 176 ? 0.766 -20.210 43.054 1.00 20.51 172 ILE D C 1
ATOM 7415 O O . ILE C 1 176 ? 0.598 -20.008 44.262 1.00 20.51 172 ILE D O 1
ATOM 7431 N N . LYS C 1 177 ? 1.645 -21.075 42.564 1.00 21.33 173 LYS D N 1
ATOM 7432 C CA . LYS C 1 177 ? 2.443 -21.937 43.420 1.00 22.33 173 LYS D CA 1
ATOM 7433 C C . LYS C 1 177 ? 3.903 -21.884 43.005 1.00 22.55 173 LYS D C 1
ATOM 7434 O O . LYS C 1 177 ? 4.227 -22.052 41.841 1.00 24.69 173 LYS D O 1
ATOM 7438 N N . PHE C 1 178 ? 4.784 -21.641 43.962 1.00 23.40 174 PHE D N 1
ATOM 7439 C CA . PHE C 1 178 ? 6.215 -21.711 43.688 1.00 24.58 174 PHE D CA 1
ATOM 7440 C C . PHE C 1 178 ? 6.596 -23.155 43.374 1.00 26.12 174 PHE D C 1
ATOM 7441 O O . PHE C 1 178 ? 6.214 -24.070 44.104 1.00 27.18 174 PHE D O 1
ATOM 7458 N N . SER C 1 179 ? 7.345 -23.364 42.289 1.00 28.91 175 SER D N 1
ATOM 7459 C CA . SER C 1 179 ? 7.623 -24.722 41.806 1.00 30.22 175 SER D CA 1
ATOM 7460 C C . SER C 1 179 ? 9.104 -25.098 41.725 1.00 32.89 175 SER D C 1
ATOM 7461 O O . SER C 1 179 ? 9.457 -26.193 41.289 1.00 33.26 175 SER D O 1
ATOM 7469 N N . GLY C 1 180 ? 9.971 -24.198 42.150 1.00 31.03 176 GLY D N 1
ATOM 7470 C CA . GLY C 1 180 ? 11.390 -24.496 42.187 1.00 37.36 176 GLY D CA 1
ATOM 7471 C C . GLY C 1 180 ? 12.196 -23.298 41.753 1.00 41.70 176 GLY D C 1
ATOM 7472 O O . GLY C 1 180 ? 11.716 -22.466 40.991 1.00 38.17 176 GLY D O 1
ATOM 7476 N N . GLY C 1 181 ? 13.434 -23.219 42.224 1.00 45.04 177 GLY D N 1
ATOM 7477 C CA . GLY C 1 181 ? 14.159 -21.971 42.155 1.00 52.48 177 GLY D CA 1
ATOM 7478 C C . GLY C 1 181 ? 15.449 -21.956 41.376 1.00 61.22 177 GLY D C 1
ATOM 7479 O O . GLY C 1 181 ? 15.843 -22.923 40.730 1.00 63.93 177 GLY D O 1
ATOM 7483 N N . GLU C 1 182 ? 16.072 -20.788 41.433 1.00 66.70 178 GLU D N 1
ATOM 7484 C CA . GLU C 1 182 ? 17.431 -20.532 40.987 1.00 69.88 178 GLU D CA 1
ATOM 7485 C C . GLU C 1 182 ? 17.736 -19.243 41.739 1.00 69.01 178 GLU D C 1
ATOM 7486 O O . GLU C 1 182 ? 17.248 -19.055 42.853 1.00 68.87 178 GLU D O 1
ATOM 7498 N N . GLY C 1 183 ? 18.515 -18.344 41.153 1.00 67.71 179 GLY D N 1
ATOM 7499 C CA . GLY C 1 183 ? 18.594 -17.004 41.698 1.00 65.18 179 GLY D CA 1
ATOM 7500 C C . GLY C 1 183 ? 17.427 -16.180 41.181 1.00 61.59 179 GLY D C 1
ATOM 7501 O O . GLY C 1 183 ? 16.325 -16.185 41.739 1.00 61.12 179 GLY D O 1
ATOM 7505 N N . ILE C 1 184 ? 17.691 -15.491 40.080 1.00 58.56 180 ILE D N 1
ATOM 7506 C CA . ILE C 1 184 ? 16.734 -14.621 39.407 1.00 53.95 180 ILE D CA 1
ATOM 7507 C C . ILE C 1 184 ? 15.690 -15.440 38.658 1.00 46.94 180 ILE D C 1
ATOM 7508 O O . ILE C 1 184 ? 14.645 -14.927 38.227 1.00 41.83 180 ILE D O 1
ATOM 7524 N N . ASN C 1 185 ? 15.986 -16.721 38.494 1.00 44.31 181 ASN D N 1
ATOM 7525 C CA . ASN C 1 185 ? 15.094 -17.627 37.805 1.00 44.77 181 ASN D CA 1
ATOM 7526 C C . ASN C 1 185 ? 14.329 -18.469 38.818 1.00 44.50 181 ASN D C 1
ATOM 7527 O O . ASN C 1 185 ? 14.895 -18.926 39.812 1.00 47.59 181 ASN D O 1
ATOM 7538 N N . GLN C 1 186 ? 13.041 -18.653 38.569 1.00 38.47 182 GLN D N 1
ATOM 7539 C CA . GLN C 1 186 ? 12.175 -19.437 39.438 1.00 36.68 182 GLN D CA 1
ATOM 7540 C C . GLN C 1 186 ? 11.031 -20.003 38.612 1.00 33.37 182 GLN D C 1
ATOM 7541 O O . GLN C 1 186 ? 10.497 -19.330 37.728 1.00 34.12 182 GLN D O 1
ATOM 7555 N N . TRP C 1 187 ? 10.641 -21.240 38.884 1.00 30.52 183 TRP D N 1
ATOM 7556 C CA . TRP C 1 187 ? 9.413 -21.768 38.275 1.00 28.04 183 TRP D CA 1
ATOM 7557 C C . TRP C 1 187 ? 8.196 -21.554 39.168 1.00 26.25 183 TRP D C 1
ATOM 7558 O O . TRP C 1 187 ? 8.277 -21.669 40.380 1.00 27.67 183 TRP D O 1
ATOM 7579 N N . TYR C 1 188 ? 7.073 -21.245 38.544 1.00 23.00 184 TYR D N 1
ATOM 7580 C CA . TYR C 1 188 ? 5.794 -21.141 39.226 1.00 22.97 184 TYR D CA 1
ATOM 7581 C C . TYR C 1 188 ? 4.771 -21.908 38.414 1.00 21.83 184 TYR D C 1
ATOM 7582 O O . TYR C 1 188 ? 4.820 -21.900 37.181 1.00 23.95 184 TYR D O 1
ATOM 7600 N N . ASN C 1 189 ? 3.852 -22.586 39.087 1.00 22.04 185 ASN D N 1
ATOM 7601 C CA . ASN C 1 189 ? 2.689 -23.123 38.400 1.00 20.14 185 ASN D CA 1
ATOM 7602 C C . ASN C 1 189 ? 1.495 -22.213 38.705 1.00 21.50 185 ASN D C 1
ATOM 7603 O O . ASN C 1 189 ? 1.225 -21.876 39.862 1.00 21.54 185 ASN D O 1
ATOM 7614 N N . VAL C 1 190 ? 0.813 -21.776 37.659 1.00 20.39 186 VAL D N 1
ATOM 7615 C CA . VAL C 1 190 ? -0.256 -20.805 37.813 1.00 18.77 186 VAL D CA 1
ATOM 7616 C C . VAL C 1 190 ? -1.450 -21.276 37.037 1.00 19.97 186 VAL D C 1
ATOM 7617 O O . VAL C 1 190 ? -1.316 -22.014 36.048 1.00 23.93 186 VAL D O 1
ATOM 7630 N N . THR C 1 191 ? -2.620 -20.828 37.459 1.00 20.06 187 THR D N 1
ATOM 7631 C CA . THR C 1 191 ? -3.821 -21.106 36.686 1.00 18.63 187 THR D CA 1
ATOM 7632 C C . THR C 1 191 ? -4.582 -19.832 36.371 1.00 17.17 187 THR D C 1
ATOM 7633 O O . THR C 1 191 ? -4.547 -18.850 37.115 1.00 16.24 187 THR D O 1
ATOM 7644 N N . LEU C 1 192 ? -5.288 -19.881 35.247 1.00 17.82 188 LEU D N 1
ATOM 7645 C CA . LEU C 1 192 ? -6.255 -18.870 34.855 1.00 18.19 188 LEU D CA 1
ATOM 7646 C C . LEU C 1 192 ? -7.533 -19.584 34.465 1.00 17.35 188 LEU D C 1
ATOM 7647 O O . LEU C 1 192 ? -7.503 -20.756 34.067 1.00 18.38 188 LEU D O 1
ATOM 7663 N N . THR C 1 193 ? -8.650 -18.873 34.577 1.00 16.98 189 THR D N 1
ATOM 7664 C CA . THR C 1 193 ? -9.948 -19.391 34.121 1.00 17.15 189 THR D CA 1
ATOM 7665 C C . THR C 1 193 ? -10.501 -18.566 32.966 1.00 17.38 189 THR D C 1
ATOM 7666 O O . THR C 1 193 ? -11.714 -18.549 32.705 1.00 18.55 189 THR D O 1
ATOM 7677 N N . GLU C 1 194 ? -9.592 -17.876 32.290 1.00 17.88 190 GLU D N 1
ATOM 7678 C CA . GLU C 1 194 ? -9.916 -17.149 31.067 1.00 18.46 190 GLU D CA 1
ATOM 7679 C C . GLU C 1 194 ? -8.669 -17.222 30.195 1.00 20.30 190 GLU D C 1
ATOM 7680 O O . GLU C 1 194 ? -7.663 -17.811 30.590 1.00 20.99 190 GLU D O 1
ATOM 7692 N N . GLY C 1 195 ? -8.713 -16.638 29.007 1.00 21.25 191 GLY D N 1
ATOM 7693 C CA . GLY C 1 195 ? -7.554 -16.701 28.146 1.00 21.54 191 GLY D CA 1
ATOM 7694 C C . GLY C 1 195 ? -7.355 -15.478 27.284 1.00 22.05 191 GLY D C 1
ATOM 7695 O O . GLY C 1 195 ? -7.393 -15.568 26.059 1.00 23.18 191 GLY D O 1
ATOM 7699 N N . ARG C 1 196 ? -7.141 -14.334 27.924 1.00 22.77 192 ARG D N 1
ATOM 7700 C CA . ARG C 1 196 ? -6.814 -13.121 27.201 1.00 25.33 192 ARG D CA 1
ATOM 7701 C C . ARG C 1 196 ? -5.432 -13.231 26.580 1.00 24.54 192 ARG D C 1
ATOM 7702 O O . ARG C 1 196 ? -4.562 -13.965 27.059 1.00 24.38 192 ARG D O 1
ATOM 7723 N N . ASN C 1 197 ? -5.258 -12.503 25.487 1.00 28.02 193 ASN D N 1
ATOM 7724 C CA . ASN C 1 197 ? -4.022 -12.524 24.740 1.00 29.35 193 ASN D CA 1
ATOM 7725 C C . ASN C 1 197 ? -2.805 -12.298 25.645 1.00 28.73 193 ASN D C 1
ATOM 7726 O O . ASN C 1 197 ? -2.742 -11.315 26.384 1.00 28.19 193 ASN D O 1
ATOM 7737 N N . ARG C 1 198 ? -1.860 -13.233 25.606 1.00 29.80 194 ARG D N 1
ATOM 7738 C CA . ARG C 1 198 ? -0.584 -13.081 26.299 1.00 31.28 194 ARG D CA 1
ATOM 7739 C C . ARG C 1 198 ? -0.772 -12.824 27.791 1.00 29.39 194 ARG D C 1
ATOM 7740 O O . ARG C 1 198 ? 0.059 -12.191 28.421 1.00 27.83 194 ARG D O 1
ATOM 7744 N N . GLU C 1 199 ? -1.843 -13.341 28.376 1.00 28.20 195 GLU D N 1
ATOM 7745 C CA . GLU C 1 199 ? -2.204 -12.925 29.732 1.00 24.95 195 GLU D CA 1
ATOM 7746 C C . GLU C 1 199 ? -1.164 -13.293 30.797 1.00 22.01 195 GLU D C 1
ATOM 7747 O O . GLU C 1 199 ? -0.856 -12.484 31.663 1.00 24.35 195 GLU D O 1
ATOM 7759 N N . VAL C 1 200 ? -0.640 -14.510 30.757 1.00 24.41 196 VAL D N 1
ATOM 7760 C CA . VAL C 1 200 ? 0.325 -14.930 31.767 1.00 23.72 196 VAL D CA 1
ATOM 7761 C C . VAL C 1 200 ? 1.540 -14.010 31.793 1.00 24.76 196 VAL D C 1
ATOM 7762 O O . VAL C 1 200 ? 1.993 -13.579 32.865 1.00 27.85 196 VAL D O 1
ATOM 7775 N N . ARG C 1 201 ? 2.091 -13.719 30.618 1.00 24.01 197 ARG D N 1
ATOM 7776 C CA . ARG C 1 201 ? 3.215 -12.801 30.527 1.00 27.23 197 ARG D CA 1
ATOM 7777 C C . ARG C 1 201 ? 2.857 -11.403 31.050 1.00 25.87 197 ARG D C 1
ATOM 7778 O O . ARG C 1 201 ? 3.638 -10.785 31.758 1.00 27.34 197 ARG D O 1
ATOM 7799 N N . ARG C 1 202 ? 1.670 -10.901 30.730 1.00 27.68 198 ARG D N 1
ATOM 7800 C CA . ARG C 1 202 ? 1.344 -9.517 31.090 1.00 24.50 198 ARG D CA 1
ATOM 7801 C C . ARG C 1 202 ? 1.068 -9.374 32.579 1.00 23.89 198 ARG D C 1
ATOM 7802 O O . ARG C 1 202 ? 1.289 -8.312 33.175 1.00 26.74 198 ARG D O 1
ATOM 7823 N N . LEU C 1 203 ? 0.592 -10.456 33.184 1.00 23.78 199 LEU D N 1
ATOM 7824 C CA . LEU C 1 203 ? 0.385 -10.490 34.634 1.00 23.78 199 LEU D CA 1
ATOM 7825 C C . LEU C 1 203 ? 1.732 -10.370 35.334 1.00 23.01 199 LEU D C 1
ATOM 7826 O O . LEU C 1 203 ? 1.939 -9.495 36.177 1.00 23.88 199 LEU D O 1
ATOM 7842 N N . TRP C 1 204 ? 2.666 -11.245 34.995 1.00 24.35 200 TRP D N 1
ATOM 7843 C CA . TRP C 1 204 ? 3.973 -11.159 35.621 1.00 24.14 200 TRP D CA 1
ATOM 7844 C C . TRP C 1 204 ? 4.616 -9.807 35.315 1.00 25.06 200 TRP D C 1
ATOM 7845 O O . TRP C 1 204 ? 5.264 -9.209 36.170 1.00 25.15 200 TRP D O 1
ATOM 7866 N N . GLU C 1 205 ? 4.437 -9.303 34.104 1.00 26.63 201 GLU D N 1
ATOM 7867 C CA . GLU C 1 205 ? 5.065 -8.029 33.759 1.00 29.97 201 GLU D CA 1
ATOM 7868 C C . GLU C 1 205 ? 4.466 -6.892 34.609 1.00 29.85 201 GLU D C 1
ATOM 7869 O O . GLU C 1 205 ? 5.162 -5.944 34.968 1.00 27.26 201 GLU D O 1
ATOM 7881 N N . ALA C 1 206 ? 3.200 -7.025 34.987 1.00 27.95 202 ALA D N 1
ATOM 7882 C CA . ALA C 1 206 ? 2.536 -6.022 35.828 1.00 30.29 202 ALA D CA 1
ATOM 7883 C C . ALA C 1 206 ? 3.147 -5.921 37.231 1.00 32.25 202 ALA D C 1
ATOM 7884 O O . ALA C 1 206 ? 2.931 -4.940 37.938 1.00 31.83 202 ALA D O 1
ATOM 7891 N N . VAL C 1 207 ? 3.894 -6.938 37.649 1.00 31.33 203 VAL D N 1
ATOM 7892 C CA . VAL C 1 207 ? 4.617 -6.848 38.919 1.00 31.39 203 VAL D CA 1
ATOM 7893 C C . VAL C 1 207 ? 6.129 -6.903 38.702 1.00 31.94 203 VAL D C 1
ATOM 7894 O O . VAL C 1 207 ? 6.887 -7.270 39.598 1.00 33.28 203 VAL D O 1
ATOM 7907 N N . GLY C 1 208 ? 6.553 -6.540 37.499 1.00 31.00 204 GLY D N 1
ATOM 7908 C CA . GLY C 1 208 ? 7.954 -6.305 37.220 1.00 31.88 204 GLY D CA 1
ATOM 7909 C C . GLY C 1 208 ? 8.775 -7.557 37.003 1.00 32.12 204 GLY D C 1
ATOM 7910 O O . GLY C 1 208 ? 9.958 -7.600 37.337 1.00 33.52 204 GLY D O 1
ATOM 7914 N N . VAL C 1 209 ? 8.156 -8.57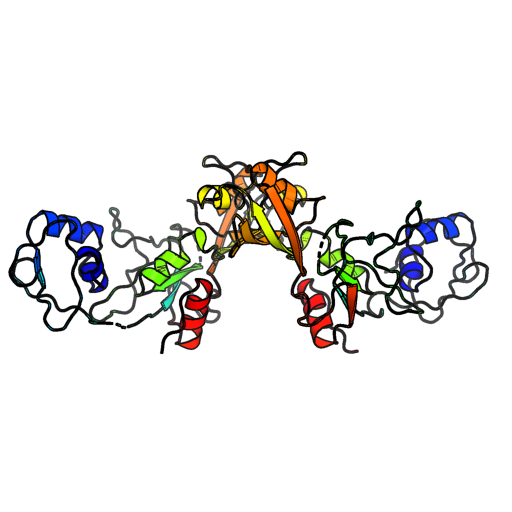2 36.422 1.00 31.98 205 VAL D N 1
ATOM 7915 C CA . VAL C 1 209 ? 8.814 -9.858 36.238 1.00 32.41 205 VAL D CA 1
ATOM 7916 C C . VAL C 1 209 ? 8.688 -10.344 34.792 1.00 32.31 205 VAL D C 1
ATOM 7917 O O . VAL C 1 209 ? 7.596 -10.317 34.214 1.00 31.76 205 VAL D O 1
ATOM 7930 N N . GLN C 1 210 ? 9.791 -10.793 34.202 1.00 28.81 206 GLN D N 1
ATOM 7931 C CA . GLN C 1 210 ? 9.729 -11.368 32.858 1.00 30.06 206 GLN D CA 1
ATOM 7932 C C . GLN C 1 210 ? 9.491 -12.879 32.876 1.00 31.86 206 GLN D C 1
ATOM 7933 O O . GLN C 1 210 ? 9.640 -13.545 33.914 1.00 28.94 206 GLN D O 1
ATOM 7947 N N . VAL C 1 211 ? 9.128 -13.414 31.715 1.00 33.33 207 VAL D N 1
ATOM 7948 C CA . VAL C 1 211 ? 8.906 -14.845 31.535 1.00 34.76 207 VAL D CA 1
ATOM 7949 C C . VAL C 1 211 ? 9.916 -15.392 30.524 1.00 34.04 207 VAL D C 1
ATOM 7950 O O . VAL C 1 211 ? 10.035 -14.853 29.428 1.00 34.27 207 VAL D O 1
ATOM 7963 N N . SER C 1 212 ? 10.641 -16.450 30.884 1.00 31.55 208 SER D N 1
ATOM 7964 C CA . SER C 1 212 ? 11.600 -17.052 29.956 1.00 38.23 208 SER D CA 1
ATOM 7965 C C . SER C 1 212 ? 11.069 -18.345 29.322 1.00 39.48 208 SER D C 1
ATOM 7966 O O . SER C 1 212 ? 11.504 -18.734 28.229 1.00 43.59 208 SER D O 1
ATOM 7974 N N . ARG C 1 213 ? 10.137 -19.007 29.998 1.00 35.63 209 ARG D N 1
ATOM 7975 C CA . ARG C 1 213 ? 9.537 -20.224 29.464 1.00 36.36 209 ARG D CA 1
ATOM 7976 C C . ARG C 1 213 ? 8.079 -20.335 29.883 1.00 33.16 209 ARG D C 1
ATOM 7977 O 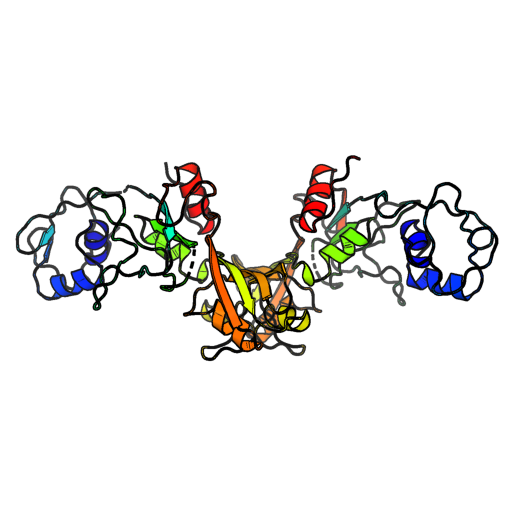O . ARG C 1 213 ? 7.716 -19.986 31.004 1.00 31.91 209 ARG D O 1
ATOM 7998 N N . LEU C 1 214 ? 7.239 -20.821 28.978 1.00 31.55 210 LEU D N 1
ATOM 7999 C CA . LEU C 1 214 ? 5.838 -21.020 29.282 1.00 30.57 210 LEU D CA 1
ATOM 8000 C C . LEU C 1 214 ? 5.371 -22.341 28.688 1.00 31.72 210 LEU D C 1
ATOM 8001 O O . LEU C 1 214 ? 5.489 -22.578 27.480 1.00 33.43 210 LEU D O 1
ATOM 8017 N N . ILE C 1 215 ? 4.859 -23.206 29.555 1.00 29.18 211 ILE D N 1
ATOM 8018 C CA . ILE C 1 215 ? 4.335 -24.501 29.146 1.00 28.27 211 ILE D CA 1
ATOM 8019 C C . ILE C 1 215 ? 2.909 -24.672 29.700 1.00 27.76 211 ILE D C 1
ATOM 8020 O O . ILE C 1 215 ? 2.695 -24.570 30.915 1.00 24.55 211 ILE D O 1
ATOM 8036 N N . ARG C 1 216 ? 1.927 -24.917 28.836 1.00 27.11 212 ARG D N 1
ATOM 8037 C CA . ARG C 1 216 ? 0.625 -25.323 29.344 1.00 25.54 212 ARG D CA 1
ATOM 8038 C C . ARG C 1 216 ? 0.661 -26.819 29.669 1.00 27.26 212 ARG D C 1
ATOM 8039 O O . ARG C 1 216 ? 0.951 -27.655 28.804 1.00 27.28 212 ARG D O 1
ATOM 8060 N N . VAL C 1 217 ? 0.364 -27.158 30.914 1.00 25.98 213 VAL D N 1
ATOM 8061 C CA . VAL C 1 217 ? 0.525 -28.522 31.398 1.00 25.35 213 VAL D CA 1
ATOM 8062 C C . VAL C 1 217 ? -0.812 -29.177 31.734 1.00 25.35 213 VAL D C 1
ATOM 8063 O O . VAL C 1 217 ? -0.861 -30.382 32.007 1.00 28.40 213 VAL D O 1
ATOM 8076 N N . ARG C 1 218 ? -1.892 -28.396 31.734 1.00 21.71 214 ARG D N 1
ATOM 8077 C CA . ARG C 1 218 ? -3.208 -28.949 32.027 1.00 21.70 214 ARG D CA 1
ATOM 8078 C C . ARG C 1 218 ? -4.281 -28.050 31.440 1.00 23.73 214 ARG D C 1
ATOM 8079 O O . ARG C 1 218 ? -4.128 -26.829 31.410 1.00 24.45 214 ARG D O 1
ATOM 8100 N N . TYR C 1 219 ? -5.345 -28.664 30.930 1.00 25.20 215 TYR D N 1
ATOM 8101 C CA . TYR C 1 219 ? -6.535 -27.924 30.512 1.00 23.08 215 TYR D CA 1
ATOM 8102 C C . TYR C 1 219 ? -7.708 -28.677 31.101 1.00 23.68 215 TYR D C 1
ATOM 8103 O O . TYR C 1 219 ? -7.899 -29.863 30.833 1.00 23.70 215 TYR D O 1
ATOM 8121 N N . GLY C 1 220 ? -8.485 -28.010 31.936 1.00 22.71 216 GLY D N 1
ATOM 8122 C CA . GLY C 1 220 ? -9.536 -28.706 32.652 1.00 28.23 216 GLY D CA 1
ATOM 8123 C C . GLY C 1 220 ? -8.954 -29.880 33.421 1.00 29.43 216 GLY D C 1
ATOM 8124 O O . GLY C 1 220 ? -7.979 -29.724 34.159 1.00 31.24 216 GLY D O 1
ATOM 8128 N N . ASP C 1 221 ? -9.540 -31.061 33.255 1.00 33.21 217 ASP D N 1
ATOM 8129 C CA . ASP C 1 221 ? -9.092 -32.238 34.001 1.00 34.09 217 ASP D CA 1
ATOM 8130 C C . ASP C 1 221 ? -8.223 -33.139 33.141 1.00 36.29 217 ASP D C 1
ATOM 8131 O O . ASP C 1 221 ? -8.100 -34.333 33.403 1.00 36.06 217 ASP D O 1
ATOM 8140 N N . ILE C 1 222 ? -7.608 -32.564 32.118 1.00 36.55 218 ILE D N 1
ATOM 8141 C CA . ILE C 1 222 ? -6.720 -33.328 31.250 1.00 36.36 218 ILE D CA 1
ATOM 8142 C C . ILE C 1 222 ? -5.337 -32.737 31.339 1.00 34.81 218 ILE D C 1
ATOM 8143 O O . ILE C 1 222 ? -5.095 -31.660 30.794 1.00 32.75 218 ILE D O 1
ATOM 8159 N N . PRO C 1 223 ? -4.423 -33.427 32.041 1.00 36.35 219 PRO D N 1
ATOM 8160 C CA . PRO C 1 223 ? -3.048 -32.932 32.078 1.00 36.52 219 PRO D CA 1
ATOM 8161 C C . PRO C 1 223 ? -2.329 -33.329 30.801 1.00 40.05 219 PRO D C 1
ATOM 8162 O O . PRO C 1 223 ? -2.774 -34.250 30.109 1.00 40.95 219 PRO D O 1
ATOM 8173 N N . LEU C 1 224 ? -1.256 -32.623 30.475 1.00 42.87 220 LEU D N 1
ATOM 8174 C CA . LEU C 1 224 ? -0.395 -33.003 29.369 1.00 46.03 220 LEU D CA 1
ATOM 8175 C C . LEU C 1 224 ? 0.026 -34.459 29.579 1.00 48.29 220 LEU D C 1
ATOM 8176 O O . LEU C 1 224 ? 0.666 -34.777 30.580 1.00 47.70 220 LEU D O 1
ATOM 8192 N N . PRO C 1 225 ? -0.359 -35.357 28.655 1.00 51.64 221 PRO D N 1
ATOM 8193 C CA . PRO C 1 225 ? -0.084 -36.796 28.792 1.00 52.48 221 PRO D CA 1
ATOM 8194 C C . PRO C 1 225 ? 1.375 -37.133 29.107 1.00 56.75 221 PRO D C 1
ATOM 8195 O O . PRO C 1 225 ? 2.297 -36.672 28.427 1.00 57.55 221 PRO D O 1
ATOM 8206 N N . LYS C 1 226 ? 1.561 -37.966 30.128 1.00 59.56 222 LYS D N 1
ATOM 8207 C CA . LYS C 1 226 ? 2.882 -38.294 30.652 1.00 60.49 222 LYS D CA 1
ATOM 8208 C C . LYS C 1 226 ? 3.817 -38.875 29.591 1.00 62.73 222 LYS D C 1
ATOM 8209 O O . LYS C 1 226 ? 4.911 -38.354 29.361 1.00 61.73 222 LYS D O 1
ATOM 8213 N N . GLY C 1 227 ? 3.388 -39.961 28.956 1.00 65.33 223 GLY D N 1
ATOM 8214 C CA . GLY C 1 227 ? 4.213 -40.637 27.971 1.00 69.17 223 GLY D CA 1
ATOM 8215 C C . GLY C 1 227 ? 4.489 -39.773 26.754 1.00 71.99 223 GLY D C 1
ATOM 8216 O O . GLY C 1 227 ? 5.572 -39.821 26.170 1.00 73.41 223 GLY D O 1
ATOM 8220 N N . LEU C 1 228 ? 3.498 -38.967 26.390 1.00 72.25 224 LEU D N 1
ATOM 8221 C CA . LEU C 1 228 ? 3.519 -38.191 25.152 1.00 71.17 224 LEU D CA 1
ATOM 8222 C C . LEU C 1 228 ? 4.770 -37.323 24.997 1.00 70.81 224 LEU D C 1
ATOM 8223 O O . LEU C 1 228 ? 5.206 -36.677 25.950 1.00 72.45 224 LEU D O 1
ATOM 8239 N N . PRO C 1 229 ? 5.362 -37.321 23.791 1.00 68.86 225 PRO D N 1
ATOM 8240 C CA . PRO C 1 229 ? 6.437 -36.376 23.485 1.00 67.58 225 PRO D CA 1
ATOM 8241 C C . PRO C 1 229 ? 5.940 -35.176 22.685 1.00 64.51 225 PRO D C 1
ATOM 8242 O O . PRO C 1 229 ? 4.855 -35.211 22.099 1.00 61.24 225 PRO D O 1
ATOM 8253 N N . ARG C 1 230 ? 6.761 -34.134 22.656 1.00 63.46 226 ARG D N 1
ATOM 8254 C CA . ARG C 1 230 ? 6.451 -32.894 21.961 1.00 63.56 226 ARG D CA 1
ATOM 8255 C C . ARG C 1 230 ? 6.208 -33.096 20.468 1.00 63.99 226 ARG D C 1
ATOM 8256 O O . ARG C 1 230 ? 7.083 -33.581 19.747 1.00 65.49 226 ARG D O 1
ATOM 8277 N N . GLY C 1 231 ? 5.015 -32.710 20.018 1.00 61.87 227 GLY D N 1
ATOM 8278 C CA . GLY C 1 231 ? 4.621 -32.829 18.624 1.00 58.53 227 GLY D CA 1
ATOM 8279 C C . GLY C 1 231 ? 3.550 -33.883 18.394 1.00 57.32 227 GLY D C 1
ATOM 8280 O O . GLY C 1 231 ? 2.888 -33.894 17.355 1.00 59.40 227 GLY D O 1
ATOM 8284 N N . GLY C 1 232 ? 3.370 -34.771 19.366 1.00 55.06 228 GLY D N 1
ATOM 8285 C CA . GLY C 1 232 ? 2.461 -35.895 19.205 1.00 53.95 228 GLY D CA 1
ATOM 8286 C C . GLY C 1 232 ? 1.110 -35.673 19.854 1.00 53.78 228 GLY D C 1
ATOM 8287 O O . GLY C 1 232 ? 0.880 -34.653 20.495 1.00 53.45 228 GLY D O 1
ATOM 8291 N N . TRP C 1 233 ? 0.221 -36.645 19.701 1.00 53.69 229 TRP D N 1
ATOM 8292 C CA A TRP C 1 233 ? -1.112 -36.547 20.279 0.40 54.59 229 TRP D CA 1
ATOM 8293 C CA B TRP C 1 233 ? -1.124 -36.550 20.252 0.60 54.57 229 TRP D CA 1
ATOM 8294 C C . TRP C 1 233 ? -1.594 -37.898 20.792 1.00 54.97 229 TRP D C 1
ATOM 8295 O O . TRP C 1 233 ? -0.925 -38.916 20.620 1.00 54.70 229 TRP D O 1
ATOM 8336 N N . THR C 1 234 ? -2.753 -37.895 21.439 1.00 54.11 230 THR D N 1
ATOM 8337 C CA . THR C 1 234 ? -3.364 -39.115 21.944 1.00 52.85 230 THR D CA 1
ATOM 8338 C C . THR C 1 234 ? -4.862 -38.870 22.041 1.00 49.49 230 THR D C 1
ATOM 8339 O O . THR C 1 234 ? -5.288 -37.734 22.190 1.00 45.29 230 THR D O 1
ATOM 8350 N N . GLU C 1 235 ? -5.663 -39.924 21.952 1.00 48.74 231 GLU D N 1
ATOM 8351 C CA . GLU C 1 235 ? -7.109 -39.749 21.996 1.00 48.24 231 GLU D CA 1
ATOM 8352 C C . GLU C 1 235 ? -7.713 -40.261 23.303 1.00 46.95 231 GLU D C 1
ATOM 8353 O O . GLU C 1 235 ? -7.474 -41.398 23.716 1.00 45.10 231 GLU D O 1
ATOM 8365 N N . LEU C 1 236 ? -8.499 -39.409 23.951 1.00 46.16 232 LEU D N 1
ATOM 8366 C CA . LEU C 1 236 ? -9.199 -39.791 25.167 1.00 47.14 232 LEU D CA 1
ATOM 8367 C C . LEU C 1 236 ? -10.177 -40.924 24.888 1.00 48.63 232 LEU D C 1
ATOM 8368 O O . LEU C 1 236 ? -10.673 -41.059 23.769 1.00 50.26 232 LEU D O 1
ATOM 8384 N N . ASP C 1 237 ? -10.452 -41.739 25.902 1.00 48.23 233 ASP D N 1
ATOM 8385 C CA . ASP C 1 237 ? -11.485 -42.769 25.796 1.00 48.61 233 ASP D CA 1
ATOM 8386 C C . ASP C 1 237 ? -12.825 -42.241 26.329 1.00 49.51 233 ASP D C 1
ATOM 8387 O O . ASP C 1 237 ? -12.917 -41.092 26.757 1.00 46.80 233 ASP D O 1
ATOM 8396 N N . LEU C 1 238 ? -13.856 -43.086 26.298 1.00 51.42 234 LEU D N 1
ATOM 8397 C CA . LEU C 1 238 ? -15.217 -42.676 26.663 1.00 51.54 234 LEU D CA 1
ATOM 8398 C C . LEU C 1 238 ? -15.320 -42.096 28.080 1.00 49.96 234 LEU D C 1
ATOM 8399 O O . LEU C 1 238 ? -15.926 -41.047 28.285 1.00 48.15 234 LEU D O 1
ATOM 8415 N N . ALA C 1 239 ? -14.737 -42.785 29.055 1.00 49.43 235 ALA D N 1
ATOM 8416 C CA . ALA C 1 239 ? -14.785 -42.334 30.444 1.00 45.99 235 ALA D CA 1
ATOM 8417 C C . ALA C 1 239 ? -14.173 -40.945 30.569 1.00 42.86 235 ALA D C 1
ATOM 8418 O O . ALA C 1 239 ? -14.694 -40.066 31.265 1.00 43.23 235 ALA D O 1
ATOM 8425 N N . GLN C 1 240 ? -13.059 -40.760 29.874 1.00 39.26 236 GLN D N 1
ATOM 8426 C CA . GLN C 1 240 ? -12.281 -39.538 29.962 1.00 36.85 236 GLN D CA 1
ATOM 8427 C C . GLN C 1 240 ? -12.983 -38.385 29.248 1.00 36.84 236 GLN D C 1
ATOM 8428 O O . GLN C 1 240 ? -13.077 -37.280 29.777 1.00 36.35 236 GLN D O 1
ATOM 8442 N N . THR C 1 241 ? -13.478 -38.650 28.044 1.00 37.14 237 THR D N 1
ATOM 8443 C CA . THR C 1 241 ? -14.246 -37.652 27.323 1.00 38.86 237 THR D CA 1
ATOM 8444 C C . THR C 1 241 ? -15.476 -37.264 28.155 1.00 39.63 237 THR D C 1
ATOM 8445 O O . THR C 1 241 ? -15.855 -36.099 28.209 1.00 38.04 237 THR D O 1
ATOM 8456 N N . ASN C 1 242 ? -16.094 -38.238 28.816 1.00 39.50 238 ASN D N 1
ATOM 8457 C CA . ASN C 1 242 ? -17.278 -37.959 29.629 1.00 38.65 238 ASN D CA 1
ATOM 8458 C C . ASN C 1 242 ? -16.980 -37.111 30.872 1.00 37.51 238 ASN D C 1
ATOM 8459 O O . ASN C 1 242 ? -17.793 -36.269 31.255 1.00 38.90 238 ASN D O 1
ATOM 8470 N N . TYR C 1 243 ? -15.826 -37.332 31.504 1.00 34.48 239 TYR D N 1
ATOM 8471 C CA . TYR C 1 243 ? -15.429 -36.511 32.639 1.00 33.02 239 TYR D CA 1
ATOM 8472 C C . TYR C 1 243 ? -15.121 -35.085 32.184 1.00 32.86 239 TYR D C 1
ATOM 8473 O O . TYR C 1 243 ? -15.422 -34.117 32.890 1.00 30.99 239 TYR D O 1
ATOM 8477 N N . LEU C 1 244 ? -14.527 -34.949 31.002 1.00 32.90 240 LEU D N 1
ATOM 8478 C CA . LEU C 1 244 ? -14.295 -33.627 30.435 1.00 32.55 240 LEU D CA 1
ATOM 8479 C C . LEU C 1 244 ? -15.636 -32.919 30.160 1.00 32.12 240 LEU D C 1
ATOM 8480 O O . LEU C 1 244 ? -15.809 -31.746 30.490 1.00 33.09 240 LEU D O 1
ATOM 8496 N N . ARG C 1 245 ? -16.585 -33.637 29.574 1.00 28.60 241 ARG D N 1
ATOM 8497 C CA . ARG C 1 245 ? -17.930 -33.101 29.361 1.00 28.37 241 ARG D CA 1
ATOM 8498 C C . ARG C 1 245 ? -18.585 -32.625 30.669 1.00 28.58 241 ARG D C 1
ATOM 8499 O O . ARG C 1 245 ? -19.134 -31.519 30.743 1.00 28.17 241 ARG D O 1
ATOM 8520 N N . GLU C 1 246 ? -18.517 -33.461 31.702 1.00 31.89 242 GLU D N 1
ATOM 8521 C CA . GLU C 1 246 ? -19.175 -33.167 32.979 1.00 33.50 242 GLU D CA 1
ATOM 8522 C C . GLU C 1 246 ? -18.663 -31.862 33.568 1.00 29.58 242 GLU D C 1
ATOM 8523 O O . GLU C 1 246 ? -19.402 -31.118 34.213 1.00 30.50 242 GLU D O 1
ATOM 8535 N N . LEU C 1 247 ? -17.385 -31.592 33.334 1.00 29.88 243 LEU D N 1
ATOM 8536 C CA . LEU C 1 247 ? -16.734 -30.397 33.837 1.00 29.62 243 LEU D CA 1
ATOM 8537 C C . LEU C 1 247 ? -17.462 -29.142 33.379 1.00 28.39 243 LEU D C 1
ATOM 8538 O O . LEU C 1 247 ? -17.505 -28.143 34.093 1.00 28.06 243 LEU D O 1
ATOM 8554 N N . VAL C 1 248 ? -18.045 -29.202 32.184 1.00 26.39 244 VAL D N 1
ATOM 8555 C CA . VAL C 1 248 ? -18.746 -28.054 31.606 1.00 25.08 244 VAL D CA 1
ATOM 8556 C C . VAL C 1 248 ? -20.267 -28.281 31.538 1.00 25.67 244 VAL D C 1
ATOM 8557 O O . VAL C 1 248 ? -20.963 -27.660 30.737 1.00 27.36 244 VAL D O 1
ATOM 8570 N N . GLU C 1 249 ? -20.759 -29.162 32.413 1.00 28.55 245 GLU D N 1
ATOM 8571 C CA . GLU C 1 249 ? -22.191 -29.415 32.589 1.00 30.25 245 GLU D CA 1
ATOM 8572 C C . GLU C 1 249 ? -22.858 -30.015 31.349 1.00 28.64 245 GLU D C 1
ATOM 8573 O O . GLU C 1 249 ? -24.053 -29.799 31.092 1.00 29.43 245 GLU D O 1
ATOM 8585 N N . LEU C 1 250 ? -22.082 -30.795 30.603 1.00 29.48 246 LEU D N 1
ATOM 8586 C CA . LEU C 1 250 ? -22.604 -31.603 29.509 1.00 33.15 246 LEU D CA 1
ATOM 8587 C C . LEU C 1 250 ? -22.745 -33.054 29.976 1.00 36.27 246 LEU D C 1
ATOM 8588 O O . LEU C 1 250 ? -21.762 -33.663 30.412 1.00 35.13 246 LEU D O 1
ATOM 8604 N N . PRO C 1 251 ? -23.973 -33.608 29.903 1.00 37.22 247 PRO D N 1
ATOM 8605 C CA . PRO C 1 251 ? -24.233 -34.986 30.340 1.00 40.85 247 PRO D CA 1
ATOM 8606 C C . PRO C 1 251 ? -23.395 -36.018 29.593 1.00 42.61 247 PRO D C 1
ATOM 8607 O O . PRO C 1 251 ? -23.006 -35.787 28.446 1.00 43.09 247 PRO D O 1
ATOM 8618 N N . PRO C 1 252 ? -23.127 -37.161 30.238 1.00 47.13 248 PRO D N 1
ATOM 8619 C CA . PRO C 1 252 ? -22.293 -38.215 29.643 1.00 47.59 248 PRO D CA 1
ATOM 8620 C C . PRO C 1 252 ? -22.891 -38.751 28.355 1.00 53.59 248 PRO D C 1
ATOM 8621 O O . PRO C 1 252 ? -24.098 -38.630 28.154 1.00 54.72 248 PRO D O 1
ATOM 8632 N N . GLU C 1 253 ? -22.053 -39.318 27.494 1.00 58.43 249 GLU D N 1
ATOM 8633 C CA . GLU C 1 253 ? -22.527 -39.950 26.268 1.00 63.95 249 GLU D CA 1
ATOM 8634 C C . GLU C 1 253 ? -22.315 -41.461 26.360 1.00 66.14 249 GLU D C 1
ATOM 8635 O O . GLU C 1 253 ? -21.627 -41.944 27.262 1.00 66.56 249 GLU D O 1
ATOM 8647 N N . THR C 1 254 ? -22.914 -42.201 25.433 1.00 67.18 250 THR D N 1
ATOM 8648 C CA . THR C 1 254 ? -22.762 -43.652 25.395 1.00 69.87 250 THR D CA 1
ATOM 8649 C C . THR C 1 254 ? -21.872 -44.083 24.231 1.00 71.84 250 THR D C 1
ATOM 8650 O O . THR C 1 254 ? -20.766 -43.567 24.057 1.00 73.15 250 THR D O 1
#

Solvent-accessible surface area: 25191 Å² total

CATH classification: 3.10.290.10 (+1 more: 3.30.2350.10)

Foldseek 3Di:
DWAFPLVFVVLQPNDHSVVVLVQLCVQFKDWPPHRHHGPDIGDDDDPIFIGGNRHTGDTDDQLPGAKWKKKWQEAAFAWDDPDDVVPTHHLPPPDDDDGRFDWDWLDTDDNRAAIIMTIRRVVLSCLLAPLVLLWKWKKKWKKADDDDVVLLVDQAVWDAFPVGIHHWVDWAWDADDDNITIIMTIGSHDDPVVVQRSCVRSPMGTDHMYTADRHPDGNDPPADNRGMDIDDQVVSQVSCVSSPRHGDPD/DKDFPLVQQVFQPDDHSVVVLVQLCVQQKAWPRHRHHRPDIDADDPNIFIGGNNHTDDTDHPDKWKKKAQAAAFAWDDPDDPVPGHHLQPDDDDDHRFDWDWLDTDHRHAAIIMIIRDVVLSCLLADLVLLKKWKKKWKKFADDDVVLLVDQAVWDAFPVGIHHWVDWAWDADDPRITIIITIGSHDDPVVVQRSCVRVPMGTDHMYGQDIHPRGRDDVDDHGDMDIDDQVRSQVSCVSSPHHGDD

Sequence (496 aa):
MSEKLQKVLARAGHGSRREIESIIEAGRVSVDDGKIAKLGDRVEVTPGLKIRIDGHLISVRESAEQICRVLAYYKKPEGELCCTRNDPEGRPTVFDRLPKLRGARWIAVGRLDVNTGLLLFTTDGELANRLMHPSREVEREYAVRVFGQVDDAKLRDLSSRRGVQLEDGPAAFKTIKFSGGEGINQWYNVTLTEGRNREVRRLWEAVGVQVSRLIRVRYGDIPLPKGLPRGGWTELDLAQTNYLRELVELPPETSMSEKLQKVLARAGHGSRREIESIIEAGRVSVDGKIAKLGDRVEVTPGLKIRIDGHLISVRESICRVLAYYKPEGELCCTRNDPEGRPTVFDRLPKLRGARWIAVGRLDVNTGLLLFTTDGELANRLMHPSREVEREYAVRVFGQVDDAKLRDLSSRRGVQLEDGPAAFKTIKFSGGEGINQWYNVTLTEGRNREVRRLWEAVGVQVSRLIRVRYGDIPLPKGLPRGGWWTELDLAQTNYLRELVELPPET

Organism: Escherichia coli (strain K12) (NCBI:txid83333)

Nearest PDB structures (foldseek):
  4lgt-assembly2_D  TM=1.004E+00  e=1.745E-51  Escherichia coli K-12
  4lgt-assembly1_A  TM=9.795E-01  e=5.298E-47  Escherichia coli K-12
  9cl9-assembly1_A  TM=9.013E-01  e=8.111E-37  Escherichia coli K-12
  4lab-assembly1_A  TM=8.986E-01  e=2.737E-31  Escherichia coli K-12
  1ksv-assembly1_A  TM=6.764E-01  e=7.663E-18  Escherichia coli

InterPro domains:
  IPR000748 Pseudouridine synthase, RsuA/RluB/E/F [TIGR00093] (73-233)
  IPR002942 RNA-binding S4 domain [PF01479] (4-44)
  IPR002942 RNA-binding S4 domain [SM00363] (3-74)
  IPR006145 Pseudouridine synthase, RsuA/RluA-like [PF00849] (69-200)
  IPR018496 Pseudouridine synthase, RsuA/RluB/E/F, conserved site [PS01149] (107-121)
  IPR020103 Pseudouridine synthase, catalytic domain superfamily [SSF55120] (69-234)
  IPR036986 RNA-binding S4 domain superfamily [G3DSA:3.10.290.10] (1-61)
  IPR050343 Ribosomal RNA Pseudouridine Synthase RsuA [PTHR47683] (2-267)

GO terms:
  GO:0005515 protein binding (F, IPI)
  GO:0005829 cytosol (C, IDA)
  GO:0120159 rRNA pseudouridine synthase activity (F, IMP)
  GO:0000455 enzyme-directed rRNA pseudouridine synthesis (P, IMP)

Radius of gyration: 28.82 Å; Cα contacts (8 Å, |Δi|>4): 992; chains: 2; bounding box: 57×43×98 Å

B-factor: mean 31.23, std 17.96, range [5.76, 133.11]